Protein AF-A0A923Q7N4-F1 (afdb_monomer)

Nearest PDB structures (foldseek):
  6p9x-assembly1_R  TM=2.105E-01  e=7.024E+00  Homo sapiens

Radius of gyration: 26.32 Å; Cα contacts (8 Å, |Δi|>4): 368; chains: 1; bounding box: 65×57×84 Å

Sequence (401 aa):
MRTEVLRELSRARTPVARLRSRTTAAATAGIGVAALAASSIAGLGGADLQSGGYVVPGTGGGLDEFVTGPGGGLAPFLAQAGLRPGAVLAAVLLVVPFAALAAQALRVGSLSQQREAAQLALSGATPTDLRRLRRSRAARAFGIGGLIAGPAYLLLWLLLGRALPFGSRLLPALQGWMLLMWPAVAAGLWLLGAAVAGRRRAAVAPLAGTTSPDTPPSAARVWLSAAATVLLPVAAFQISVDGGLLALALLLEGLLLLAVVSGVVARGAARTTPLSDEAGGRRAAGRARRRLVAGRLSRDPAVAVLAAAQRRGSPRAAGAVAGVLFVCGLSFGVEAVLVADVLTPDEGMGQSNLFFYVGGALLAGIIGITAAVVALLALALSLTDHLLGARRAVASTAALG

Foldseek 3Di:
DDPVVLVVLLDQPDPQLVVLLQQLLQLLLQLLLLQLQLVQLVPDDPVQFQPDFDFDPDPDDPDRPRPSPTHNLEAVLSRDPVNSLVLSVLSNLLNLLSVLSNVLSLCRCVVVLLVVVLVVVVVVDDQVSSLVSQLQNQLVSSLSSLLSNLVVNVVVCCVQPVPDGRNQRHGHDDDPCSVVVSVVSSNVSSVVSSVVSNPDDSPPPPPPPPPPPPPQDPLVVQLVVLCCVQVVVLVVVVVPDPDVVSSVVSVVVSVVVSCLSSVLSVVVCVVPPPPPPPDPVVVVCVVVVVCVCVVDPDPDPLVVVVVVVVVNVPSNLVSSLVVLVVSLCVLVVVLVVLVVVVPPCPPDPDPVCPSSSVSVSVVSVVSSVSSVVSSVVSNVSVVVSVVVVVVVSVVVVVVVD

Mean predicted aligned error: 12.09 Å

pLDDT: mean 72.77, std 17.06, range [43.12, 98.12]

Solvent-accessible surface area (backbone atoms only — not comparable to full-atom values): 21860 Å² total; per-residue (Å²): 131,61,72,65,60,52,57,60,70,49,52,63,82,49,70,68,48,39,52,31,42,50,48,22,13,52,20,31,15,49,30,35,27,22,49,53,50,19,50,53,58,65,65,62,53,75,72,64,34,76,71,28,67,48,78,58,85,64,88,79,72,98,60,76,60,70,54,62,49,59,23,66,34,26,20,58,57,66,38,37,78,88,44,31,61,58,57,29,49,54,27,50,56,54,27,53,40,24,49,51,27,25,57,47,28,69,49,59,64,49,67,60,52,46,50,52,51,48,55,40,39,76,73,67,49,48,78,64,55,57,47,51,49,46,14,51,42,35,14,49,23,19,27,52,6,13,57,48,10,46,64,51,35,53,51,48,37,46,56,37,29,62,67,36,58,79,50,56,9,77,40,70,79,90,53,79,65,53,71,59,46,39,61,50,48,15,51,51,35,19,51,47,23,27,50,60,37,62,70,54,76,82,81,74,70,59,90,62,87,70,78,72,76,80,72,72,77,54,65,66,62,55,48,52,53,49,47,54,66,42,48,50,58,51,56,64,53,58,77,76,56,98,50,68,67,59,54,48,51,54,48,52,50,41,50,48,52,45,49,54,59,42,49,50,50,45,63,62,45,66,81,66,62,74,79,84,63,89,75,72,52,69,66,52,55,54,47,52,51,49,50,61,50,68,73,65,60,61,99,48,68,67,57,54,52,50,51,51,51,53,62,68,70,42,66,64,56,57,41,53,52,50,53,46,54,48,53,36,49,51,36,52,48,55,39,49,51,53,51,50,61,72,65,50,84,65,90,79,79,56,80,86,50,53,66,54,56,52,51,53,40,51,52,47,48,52,51,29,50,51,42,48,53,41,41,52,52,36,49,49,55,55,50,52,54,48,52,60,52,46,54,52,54,50,53,55,47,66,72,72,109

Structure (mmCIF, N/CA/C/O backbone):
data_AF-A0A923Q7N4-F1
#
_entry.id   AF-A0A923Q7N4-F1
#
loop_
_atom_site.group_PDB
_atom_site.id
_atom_site.type_symbol
_atom_site.label_atom_id
_atom_site.label_alt_id
_atom_site.label_comp_id
_atom_site.label_asym_id
_atom_site.label_entity_id
_atom_site.label_seq_id
_atom_site.pdbx_PDB_ins_code
_atom_site.Cartn_x
_atom_site.Cartn_y
_atom_site.Cartn_z
_atom_site.occupancy
_atom_site.B_iso_or_equiv
_atom_site.auth_seq_id
_atom_site.auth_comp_id
_atom_site.auth_asym_id
_atom_site.auth_atom_id
_atom_site.pdbx_PDB_model_num
ATOM 1 N N . MET A 1 1 ? -3.075 -16.199 29.227 1.00 70.38 1 MET A N 1
ATOM 2 C CA . MET A 1 1 ? -3.964 -16.688 28.147 1.00 70.38 1 MET A CA 1
ATOM 3 C C . MET A 1 1 ? -3.221 -17.713 27.282 1.00 70.38 1 MET A C 1
ATOM 5 O O . MET A 1 1 ? -2.129 -17.392 26.823 1.00 70.38 1 MET A O 1
ATOM 9 N N . ARG A 1 2 ? -3.744 -18.939 27.100 1.00 90.12 2 ARG A N 1
ATOM 10 C CA . ARG A 1 2 ? -3.096 -19.984 26.269 1.00 90.12 2 ARG A CA 1
ATOM 11 C C . ARG A 1 2 ? -3.027 -19.550 24.791 1.00 90.12 2 ARG A C 1
ATOM 13 O O . ARG A 1 2 ? -3.900 -18.823 24.314 1.00 90.12 2 ARG A O 1
ATOM 20 N N . THR A 1 3 ? -1.987 -19.978 24.073 1.00 86.81 3 THR A N 1
ATOM 21 C CA . THR A 1 3 ? -1.718 -19.624 22.661 1.00 86.81 3 THR A CA 1
ATOM 22 C C . THR A 1 3 ? -2.855 -20.024 21.718 1.00 86.81 3 THR A C 1
ATOM 24 O O . THR A 1 3 ? -3.165 -19.287 20.783 1.00 86.81 3 THR A O 1
ATOM 27 N N . GLU A 1 4 ? -3.533 -21.135 21.999 1.00 91.31 4 GLU A N 1
ATOM 28 C CA . GLU A 1 4 ? -4.701 -21.615 21.249 1.00 91.31 4 GLU A CA 1
ATOM 29 C C . GLU A 1 4 ? -5.893 -20.663 21.356 1.00 91.31 4 GLU A C 1
ATOM 31 O O . GLU A 1 4 ? -6.437 -20.241 20.337 1.00 91.31 4 GLU A O 1
ATOM 36 N N . VAL A 1 5 ? -6.225 -20.217 22.573 1.00 87.19 5 VAL A N 1
ATOM 37 C CA . VAL A 1 5 ? -7.314 -19.252 22.803 1.00 87.19 5 VAL A CA 1
ATOM 38 C C . VAL A 1 5 ? -7.008 -17.929 22.095 1.00 87.19 5 VAL A C 1
ATOM 40 O O . VAL A 1 5 ? -7.883 -17.332 21.472 1.00 87.19 5 VAL A O 1
ATOM 43 N N . LEU A 1 6 ? -5.746 -17.480 22.116 1.00 82.88 6 LEU A N 1
ATOM 44 C CA . LEU A 1 6 ? -5.315 -16.305 21.348 1.00 82.88 6 LEU A CA 1
ATOM 45 C C . LEU A 1 6 ? -5.492 -16.516 19.840 1.00 82.88 6 LEU A C 1
ATOM 47 O O . LEU A 1 6 ? -5.976 -15.617 19.147 1.00 82.88 6 LEU A O 1
ATOM 51 N N . ARG A 1 7 ? -5.138 -17.697 19.321 1.00 85.50 7 ARG A N 1
ATOM 52 C CA . ARG A 1 7 ? -5.308 -18.048 17.905 1.00 85.50 7 ARG A CA 1
ATOM 53 C C . ARG A 1 7 ? -6.783 -18.046 17.512 1.00 85.50 7 ARG A C 1
ATOM 55 O O . ARG A 1 7 ? -7.116 -17.535 16.441 1.00 85.50 7 ARG A O 1
ATOM 62 N N . GLU A 1 8 ? -7.659 -18.544 18.371 1.00 88.19 8 GLU A N 1
ATOM 63 C CA . GLU A 1 8 ? -9.092 -18.628 18.114 1.00 88.19 8 GLU A CA 1
ATOM 64 C C . GLU A 1 8 ? -9.797 -17.271 18.213 1.00 88.19 8 GLU A C 1
ATOM 66 O O . GLU A 1 8 ? -10.537 -16.900 17.298 1.00 88.19 8 GLU A O 1
ATOM 71 N N . LEU A 1 9 ? -9.476 -16.463 19.230 1.00 83.44 9 LEU A N 1
ATOM 72 C CA . LEU A 1 9 ? -9.959 -15.081 19.331 1.00 83.44 9 LEU A CA 1
ATOM 73 C C . LEU A 1 9 ? -9.369 -14.175 18.243 1.00 83.44 9 LEU A C 1
ATOM 75 O O . LEU A 1 9 ? -9.961 -13.154 17.898 1.00 83.44 9 LEU A O 1
ATOM 79 N N . SER A 1 10 ? -8.218 -14.512 17.655 1.00 78.19 10 SER A N 1
ATOM 80 C CA . SER A 1 10 ? -7.657 -13.729 16.545 1.00 78.19 10 SER A CA 1
ATO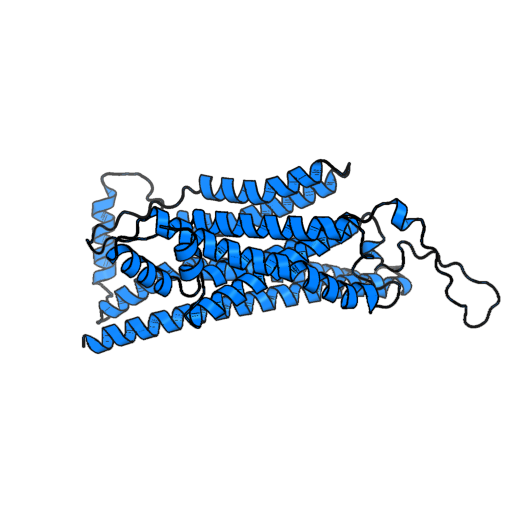M 81 C C . SER A 1 10 ? -8.460 -13.852 15.241 1.00 78.19 10 SER A C 1
ATOM 83 O O . SER A 1 10 ? -8.308 -13.000 14.363 1.00 78.19 10 SER A O 1
ATOM 85 N N . ARG A 1 11 ? -9.313 -14.880 15.092 1.00 81.50 11 ARG A N 1
ATOM 86 C CA . ARG A 1 11 ? -10.102 -15.095 13.870 1.00 81.50 11 ARG A CA 1
ATOM 87 C C . ARG A 1 11 ? -11.191 -14.024 13.738 1.00 81.50 11 ARG A C 1
ATOM 89 O O . ARG A 1 11 ? -11.929 -13.738 14.676 1.00 81.50 11 ARG A O 1
ATOM 96 N N . ALA A 1 12 ? -11.301 -13.431 12.551 1.00 79.75 12 ALA A N 1
ATOM 97 C CA . ALA A 1 12 ? -12.310 -12.420 12.256 1.00 79.75 12 ALA A CA 1
ATOM 98 C C . ALA A 1 12 ? -13.708 -13.060 12.175 1.00 79.75 12 ALA A C 1
ATOM 100 O O . ALA A 1 12 ? -14.055 -13.657 11.159 1.00 79.75 12 ALA A O 1
ATOM 101 N N . ARG A 1 13 ? -14.501 -12.942 13.249 1.00 86.56 13 ARG A N 1
ATOM 102 C CA . ARG A 1 13 ? -15.866 -13.500 13.317 1.00 86.56 13 ARG A CA 1
ATOM 103 C C . ARG A 1 13 ? -16.922 -12.568 12.716 1.00 86.56 13 ARG A C 1
ATOM 105 O O . ARG A 1 13 ? -17.848 -13.026 12.059 1.00 86.56 13 ARG A O 1
ATOM 112 N N . THR A 1 14 ? -16.771 -11.254 12.885 1.00 87.75 14 THR A N 1
ATOM 113 C CA . THR A 1 14 ? -17.743 -10.279 12.367 1.00 87.75 14 THR A CA 1
ATOM 114 C C . THR A 1 14 ? -17.464 -9.924 10.900 1.00 87.75 14 THR A C 1
ATOM 116 O O . THR A 1 14 ? -16.303 -9.913 10.475 1.00 87.75 14 THR A O 1
ATOM 119 N N . PRO A 1 15 ? -18.497 -9.603 10.094 1.00 88.19 15 PRO A N 1
ATOM 120 C CA . PRO A 1 15 ? -18.312 -9.181 8.701 1.00 88.19 15 PRO A CA 1
ATOM 121 C C . PRO A 1 15 ? -17.399 -7.951 8.588 1.00 88.19 15 PRO A C 1
ATOM 123 O O . PRO A 1 15 ? -16.512 -7.925 7.740 1.00 88.19 15 PRO A O 1
ATOM 126 N N . VAL A 1 16 ? -17.522 -6.993 9.514 1.00 85.81 16 VAL A N 1
ATOM 127 C CA . VAL A 1 16 ? -16.661 -5.798 9.582 1.00 85.81 16 VAL A CA 1
ATOM 128 C C . VAL A 1 16 ? -15.197 -6.168 9.842 1.00 85.81 16 VAL A C 1
ATOM 130 O O . VAL A 1 16 ? -14.299 -5.643 9.186 1.00 85.81 16 VAL A O 1
ATOM 133 N N . ALA A 1 17 ? -14.929 -7.111 10.754 1.00 88.00 17 ALA A N 1
ATOM 134 C CA . ALA A 1 17 ? -13.566 -7.573 11.009 1.00 88.00 17 ALA A CA 1
ATOM 135 C C . ALA A 1 17 ? -12.966 -8.292 9.791 1.00 88.00 17 ALA A C 1
ATOM 137 O O . ALA A 1 17 ? -11.776 -8.119 9.516 1.00 88.00 17 ALA A O 1
ATOM 138 N N . ARG A 1 18 ? -13.781 -9.061 9.052 1.00 91.75 18 ARG A N 1
ATOM 139 C CA . ARG A 1 18 ? -13.367 -9.736 7.813 1.00 91.75 18 ARG A CA 1
ATOM 140 C C . ARG A 1 18 ? -13.032 -8.728 6.722 1.00 91.75 18 ARG A C 1
ATOM 142 O O . ARG A 1 18 ? -11.916 -8.784 6.207 1.00 91.75 18 ARG A O 1
ATOM 149 N N . LEU A 1 19 ? -13.934 -7.785 6.438 1.00 89.81 19 LEU A N 1
ATOM 150 C CA . LEU A 1 19 ? -13.710 -6.712 5.465 1.00 89.81 19 LEU A CA 1
ATOM 151 C C . LEU A 1 19 ? -12.414 -5.974 5.779 1.00 89.81 19 LEU A C 1
ATOM 153 O O . LEU A 1 19 ? -11.528 -5.895 4.936 1.00 89.81 19 LEU A O 1
ATOM 157 N N . ARG A 1 20 ? -12.243 -5.553 7.034 1.00 90.69 20 ARG A N 1
ATOM 158 C CA . ARG A 1 20 ? -11.016 -4.904 7.468 1.00 90.69 20 ARG A CA 1
ATOM 159 C C . ARG A 1 20 ? -9.782 -5.756 7.210 1.00 90.69 20 ARG A C 1
ATOM 161 O O . ARG A 1 20 ? -8.843 -5.280 6.587 1.00 90.69 20 ARG A O 1
ATOM 168 N N . SER A 1 21 ? -9.772 -7.002 7.685 1.00 93.69 21 SER A N 1
ATOM 169 C CA . SER A 1 21 ? -8.611 -7.881 7.519 1.00 93.69 21 SER A CA 1
ATOM 170 C C . SER A 1 21 ? -8.245 -8.079 6.047 1.00 93.69 21 SER A C 1
ATOM 172 O O . SER A 1 21 ? -7.065 -8.045 5.721 1.00 93.69 21 SER A O 1
ATOM 174 N N . ARG A 1 22 ? -9.248 -8.186 5.161 1.00 95.19 22 ARG A N 1
ATOM 175 C CA . ARG A 1 22 ? -9.066 -8.287 3.709 1.00 95.19 22 ARG A CA 1
ATOM 176 C C . ARG A 1 22 ? -8.531 -6.989 3.114 1.00 95.19 22 ARG A C 1
ATOM 178 O O . ARG A 1 22 ? -7.559 -7.043 2.381 1.00 95.19 22 ARG A O 1
ATOM 185 N N . THR A 1 23 ? -9.095 -5.834 3.471 1.00 93.62 23 THR A N 1
ATOM 186 C CA . THR A 1 23 ? -8.607 -4.527 2.987 1.00 93.62 23 THR A CA 1
ATOM 187 C C . THR A 1 23 ? -7.186 -4.229 3.460 1.00 93.62 23 THR A C 1
ATOM 189 O O . THR A 1 23 ? -6.375 -3.748 2.679 1.00 93.62 23 THR A O 1
ATOM 192 N N . THR A 1 24 ? -6.845 -4.566 4.711 1.00 94.88 24 THR A N 1
ATOM 193 C CA . THR A 1 24 ? -5.476 -4.440 5.218 1.00 94.88 24 THR A CA 1
ATOM 194 C C . THR A 1 24 ? -4.545 -5.384 4.471 1.00 94.88 24 THR A C 1
ATOM 196 O O . THR A 1 24 ? -3.506 -4.927 4.020 1.00 94.88 24 THR A O 1
ATOM 199 N N . ALA A 1 25 ? -4.928 -6.654 4.287 1.00 96.50 25 ALA A N 1
ATOM 200 C CA . ALA A 1 25 ? -4.124 -7.623 3.546 1.00 96.50 25 ALA A CA 1
ATOM 201 C C . ALA A 1 25 ? -3.916 -7.208 2.080 1.00 96.50 25 ALA A C 1
ATOM 203 O O . ALA A 1 25 ? -2.795 -7.282 1.592 1.00 96.50 25 ALA A O 1
ATOM 204 N N . ALA A 1 26 ? -4.956 -6.715 1.402 1.00 96.00 26 ALA A N 1
ATOM 205 C CA . ALA A 1 26 ? -4.877 -6.219 0.029 1.00 96.00 26 ALA A CA 1
ATOM 206 C C . ALA A 1 26 ? -3.958 -4.993 -0.079 1.00 96.00 26 ALA A C 1
ATOM 208 O O . ALA A 1 26 ? -3.074 -4.957 -0.928 1.00 96.00 26 ALA A O 1
ATOM 209 N N . ALA A 1 27 ? -4.099 -4.024 0.832 1.00 94.44 27 ALA A N 1
ATOM 210 C CA . ALA A 1 27 ? -3.219 -2.862 0.875 1.00 94.44 27 ALA A CA 1
ATOM 211 C C . ALA A 1 27 ? -1.757 -3.270 1.111 1.00 94.44 27 ALA A C 1
ATOM 213 O O . ALA A 1 27 ? -0.860 -2.802 0.420 1.00 94.44 27 ALA A O 1
ATOM 214 N N . THR A 1 28 ? -1.502 -4.191 2.043 1.00 96.12 28 THR A N 1
ATOM 215 C CA . THR A 1 28 ? -0.140 -4.668 2.324 1.00 96.12 28 THR A CA 1
ATOM 216 C C . THR A 1 28 ? 0.419 -5.561 1.220 1.00 96.12 28 THR A C 1
ATOM 218 O O . THR A 1 28 ? 1.629 -5.580 1.034 1.00 96.12 28 THR A O 1
ATOM 221 N N . ALA A 1 29 ? -0.435 -6.256 0.463 1.00 97.00 29 ALA A N 1
ATOM 222 C CA . ALA A 1 29 ? -0.022 -6.939 -0.758 1.00 97.00 29 ALA A CA 1
ATOM 223 C C . ALA A 1 29 ? 0.473 -5.927 -1.796 1.00 97.00 29 ALA A C 1
ATOM 225 O O . ALA A 1 29 ? 1.544 -6.128 -2.350 1.00 97.00 29 ALA A O 1
ATOM 226 N N . GLY A 1 30 ? -0.229 -4.801 -1.970 1.00 94.75 30 GLY A N 1
ATOM 227 C CA . GLY A 1 30 ? 0.231 -3.693 -2.814 1.00 94.75 30 GLY A CA 1
ATOM 228 C C . GLY A 1 30 ? 1.601 -3.145 -2.397 1.00 94.75 30 GLY A C 1
ATOM 229 O O . GLY A 1 30 ? 2.471 -2.983 -3.246 1.00 94.75 30 GLY A O 1
ATOM 230 N N . ILE A 1 31 ? 1.840 -2.962 -1.088 1.00 94.56 31 ILE A N 1
ATOM 231 C CA . ILE A 1 31 ? 3.172 -2.592 -0.562 1.00 94.56 31 ILE A CA 1
ATOM 232 C C . ILE A 1 31 ? 4.227 -3.631 -0.959 1.00 94.56 31 ILE A C 1
ATOM 234 O O . ILE A 1 31 ? 5.307 -3.270 -1.417 1.00 94.56 31 ILE A O 1
ATOM 238 N N . GLY A 1 32 ? 3.927 -4.920 -0.775 1.00 94.44 32 GLY A N 1
ATOM 239 C CA . GLY A 1 32 ? 4.861 -5.996 -1.099 1.00 94.44 32 GLY A CA 1
ATOM 240 C C . GLY A 1 32 ? 5.165 -6.090 -2.596 1.00 94.44 32 GLY A C 1
ATOM 241 O O . GLY A 1 32 ? 6.323 -6.252 -2.959 1.00 94.44 32 GLY A O 1
ATOM 242 N N . VAL A 1 33 ? 4.157 -5.937 -3.461 1.00 96.44 33 VAL A N 1
ATOM 243 C CA . VAL A 1 33 ? 4.326 -5.928 -4.925 1.00 96.44 33 VAL A CA 1
ATOM 244 C C . VAL A 1 33 ? 5.200 -4.754 -5.357 1.00 96.44 33 VAL A C 1
ATOM 246 O O . VAL A 1 33 ? 6.132 -4.951 -6.130 1.00 96.44 33 VAL A O 1
ATOM 249 N N . ALA A 1 34 ? 4.939 -3.559 -4.822 1.00 93.44 34 ALA A N 1
ATOM 250 C CA . ALA A 1 34 ? 5.735 -2.364 -5.087 1.00 93.44 34 ALA A CA 1
ATOM 251 C C . ALA A 1 34 ? 7.203 -2.547 -4.662 1.00 93.44 34 ALA A C 1
ATOM 253 O O . ALA A 1 34 ? 8.113 -2.248 -5.431 1.00 93.44 34 ALA A O 1
ATOM 254 N N . ALA A 1 35 ? 7.435 -3.115 -3.472 1.00 92.94 35 ALA A N 1
ATOM 255 C CA . ALA A 1 35 ? 8.776 -3.413 -2.977 1.00 92.94 35 ALA A CA 1
ATOM 256 C C . ALA A 1 35 ? 9.503 -4.453 -3.847 1.00 92.94 35 ALA A C 1
ATOM 258 O O . ALA A 1 35 ? 10.656 -4.243 -4.205 1.00 92.94 35 ALA A O 1
ATOM 259 N N . LEU A 1 36 ? 8.829 -5.542 -4.238 1.00 93.81 36 LEU A N 1
ATOM 260 C CA . LEU A 1 36 ? 9.403 -6.561 -5.124 1.00 93.81 36 LEU A CA 1
ATOM 261 C C . LEU A 1 36 ? 9.721 -6.000 -6.515 1.00 93.81 36 LEU A C 1
ATOM 263 O O . LEU A 1 36 ? 10.776 -6.311 -7.064 1.00 93.81 36 LEU A O 1
ATOM 267 N N . ALA A 1 37 ? 8.855 -5.141 -7.060 1.00 94.31 37 ALA A N 1
ATOM 268 C CA . ALA A 1 37 ? 9.106 -4.444 -8.317 1.00 94.31 37 ALA A CA 1
ATOM 269 C C . ALA A 1 37 ? 10.335 -3.531 -8.216 1.00 94.31 37 ALA A C 1
ATOM 271 O O . ALA A 1 37 ? 11.249 -3.665 -9.030 1.00 94.31 37 ALA A O 1
ATOM 272 N N . ALA A 1 38 ? 10.410 -2.691 -7.180 1.00 92.31 38 ALA A N 1
ATOM 273 C CA . ALA A 1 38 ? 11.556 -1.820 -6.930 1.00 92.31 38 ALA A CA 1
ATOM 274 C C . ALA A 1 38 ? 12.863 -2.618 -6.805 1.00 92.31 38 ALA A C 1
ATOM 276 O O . ALA A 1 38 ? 13.842 -2.304 -7.478 1.00 92.31 38 ALA A O 1
ATOM 277 N N . SER A 1 39 ? 12.865 -3.694 -6.008 1.00 91.38 39 SER A N 1
ATOM 278 C CA . SER A 1 39 ? 14.027 -4.573 -5.875 1.00 91.38 39 SER A CA 1
ATOM 279 C C . SER A 1 39 ? 14.401 -5.224 -7.205 1.00 91.38 39 SER A C 1
ATOM 281 O O . SER A 1 39 ? 15.584 -5.314 -7.513 1.00 91.38 39 SER A O 1
ATOM 283 N N . SER A 1 40 ? 13.426 -5.678 -8.002 1.00 92.31 40 SER A N 1
ATOM 284 C CA . SER A 1 40 ? 13.705 -6.337 -9.286 1.00 92.31 40 SER A CA 1
ATOM 285 C C . SER A 1 40 ? 14.393 -5.400 -10.277 1.00 92.31 40 SER A C 1
ATOM 287 O O . SER A 1 40 ? 15.353 -5.801 -10.930 1.00 92.31 40 SER A O 1
ATOM 289 N N . ILE A 1 41 ? 13.954 -4.138 -10.334 1.00 91.56 41 ILE A N 1
ATOM 290 C CA . ILE A 1 41 ? 14.552 -3.104 -11.185 1.00 91.56 41 ILE A CA 1
ATOM 291 C C . ILE A 1 41 ? 15.946 -2.736 -10.664 1.00 91.56 41 ILE A C 1
ATOM 293 O O . ILE A 1 41 ? 16.882 -2.611 -11.448 1.00 91.56 41 ILE A O 1
ATOM 297 N N . ALA A 1 42 ? 16.099 -2.604 -9.345 1.00 90.31 42 ALA A N 1
ATOM 298 C CA . ALA A 1 42 ? 17.381 -2.294 -8.722 1.00 90.31 42 ALA A CA 1
ATOM 299 C C . ALA A 1 42 ? 18.427 -3.404 -8.889 1.00 90.31 42 ALA A C 1
ATOM 301 O O . ALA A 1 42 ? 19.613 -3.111 -8.998 1.00 90.31 42 ALA A O 1
ATOM 302 N N . GLY A 1 43 ? 17.996 -4.667 -8.918 1.00 87.69 43 GLY A N 1
ATOM 303 C CA . GLY A 1 43 ? 18.872 -5.826 -9.085 1.00 87.69 43 GLY A CA 1
ATOM 304 C C . GLY A 1 43 ? 19.409 -6.018 -10.503 1.00 87.69 43 GLY A C 1
ATOM 305 O O . GLY A 1 43 ? 20.192 -6.935 -10.721 1.00 87.69 43 GLY A O 1
ATOM 306 N N . LEU A 1 44 ? 19.005 -5.187 -11.473 1.00 86.75 44 LEU A N 1
ATOM 307 C CA . LEU A 1 44 ? 19.542 -5.239 -12.831 1.00 86.75 44 LEU A CA 1
ATOM 308 C C . LEU A 1 44 ? 21.030 -4.860 -12.833 1.00 86.75 44 LEU A C 1
ATOM 310 O O . LEU A 1 44 ? 21.381 -3.678 -12.810 1.00 86.75 44 LEU A O 1
ATOM 314 N N . GLY A 1 45 ? 21.907 -5.859 -12.908 1.00 78.12 45 GLY A N 1
ATOM 315 C CA . GLY A 1 45 ? 23.348 -5.651 -13.021 1.00 78.12 45 GLY A CA 1
ATOM 316 C C . GLY A 1 45 ? 23.748 -4.982 -14.342 1.00 78.12 45 GLY A C 1
ATOM 317 O O . GLY A 1 45 ? 23.001 -4.987 -15.322 1.00 78.12 45 GLY A O 1
ATOM 318 N N . GLY A 1 46 ? 24.953 -4.404 -14.382 1.00 68.94 46 GLY A N 1
ATOM 319 C CA . GLY A 1 46 ? 25.534 -3.857 -15.617 1.00 68.94 46 GLY A CA 1
ATOM 320 C C . GLY A 1 46 ? 25.851 -4.932 -16.667 1.00 68.94 46 GLY A C 1
ATOM 321 O O . GLY A 1 46 ? 25.761 -4.665 -17.861 1.00 68.94 46 GLY A O 1
ATOM 322 N N . ALA A 1 47 ? 26.150 -6.163 -16.236 1.00 57.50 47 ALA A N 1
ATOM 323 C CA . ALA A 1 47 ? 26.470 -7.284 -17.126 1.00 57.50 47 ALA A CA 1
ATOM 324 C C . ALA A 1 47 ? 25.253 -7.799 -17.927 1.00 57.50 47 ALA A C 1
ATOM 326 O O . ALA A 1 47 ? 25.396 -8.192 -19.086 1.00 57.50 47 ALA A O 1
ATOM 327 N N . ASP A 1 48 ? 24.046 -7.717 -17.356 1.00 61.22 48 ASP A N 1
ATOM 328 C CA . ASP A 1 48 ? 22.796 -8.115 -18.027 1.00 61.22 48 ASP A CA 1
ATOM 329 C C . ASP A 1 48 ? 22.396 -7.148 -19.155 1.00 61.22 48 ASP A C 1
ATOM 331 O O . ASP A 1 48 ? 21.565 -7.466 -20.004 1.00 61.22 48 ASP A O 1
ATOM 335 N N . LEU A 1 49 ? 22.981 -5.945 -19.178 1.00 61.69 49 LEU A N 1
ATOM 336 C CA . LEU A 1 49 ? 22.704 -4.935 -20.197 1.00 61.69 49 LEU A CA 1
ATOM 337 C C . LEU A 1 49 ? 23.518 -5.102 -21.475 1.00 61.69 49 LEU A C 1
ATOM 339 O O . LEU A 1 49 ? 23.049 -4.697 -22.538 1.00 61.69 49 LEU A O 1
ATOM 343 N N . GLN A 1 50 ? 24.724 -5.661 -21.370 1.00 58.09 50 GLN A N 1
ATOM 344 C CA . GLN A 1 50 ? 25.673 -5.740 -22.484 1.00 58.09 50 GLN A CA 1
ATOM 345 C C . GLN A 1 50 ? 25.482 -6.989 -23.356 1.00 58.09 50 GLN A C 1
ATOM 347 O O . GLN A 1 50 ? 25.984 -7.034 -24.472 1.00 58.09 50 GLN A O 1
ATOM 352 N N . SER A 1 51 ? 24.752 -7.998 -22.876 1.00 52.09 51 SER A N 1
ATOM 353 C CA . SER A 1 51 ? 24.737 -9.348 -23.461 1.00 52.09 51 SER A CA 1
ATOM 354 C C . SER A 1 51 ? 23.528 -9.667 -24.356 1.00 52.09 51 SER A C 1
ATOM 356 O O . SER A 1 51 ? 23.453 -10.759 -24.913 1.00 52.09 51 SER A O 1
ATOM 358 N N . GLY A 1 52 ? 22.583 -8.738 -24.538 1.00 51.66 52 GLY A N 1
ATOM 359 C CA . GLY A 1 52 ? 21.321 -8.998 -25.241 1.00 51.66 52 GLY A CA 1
ATOM 360 C C . GLY A 1 52 ? 21.202 -8.343 -26.616 1.00 51.66 52 GLY A C 1
ATOM 361 O O . GLY A 1 52 ? 20.360 -7.466 -26.778 1.00 51.66 52 GLY A O 1
ATOM 362 N N . GLY A 1 53 ? 21.996 -8.762 -27.604 1.00 49.94 53 GLY A N 1
ATOM 363 C CA . GLY A 1 53 ? 21.674 -8.486 -29.010 1.00 49.94 53 GLY A CA 1
ATOM 364 C C . GLY A 1 53 ? 20.516 -9.378 -29.465 1.00 49.94 53 GLY A C 1
ATOM 365 O O . GLY A 1 53 ? 20.524 -10.574 -29.180 1.00 49.94 53 GLY A O 1
ATOM 366 N N . TYR A 1 54 ? 19.510 -8.829 -30.144 1.00 49.06 54 TYR A N 1
ATOM 367 C CA . TYR A 1 54 ? 18.446 -9.619 -30.766 1.00 49.06 54 TYR A CA 1
ATOM 368 C C . TYR A 1 54 ? 18.441 -9.381 -32.274 1.00 49.06 54 TYR A C 1
ATOM 370 O O . TYR A 1 54 ? 18.579 -8.252 -32.733 1.00 49.06 54 TYR A O 1
ATOM 378 N N . VAL A 1 55 ? 18.297 -10.462 -33.040 1.00 50.06 55 VAL A N 1
ATOM 379 C CA . VAL A 1 55 ? 18.164 -10.408 -34.498 1.00 50.06 55 VAL A CA 1
ATOM 380 C C . VAL A 1 55 ? 16.693 -10.157 -34.803 1.00 50.06 55 VAL A C 1
ATOM 382 O O . VAL A 1 55 ? 15.843 -10.994 -34.490 1.00 50.06 55 VAL A O 1
ATOM 385 N N . VAL A 1 56 ? 16.372 -8.988 -35.356 1.00 53.53 56 VAL A N 1
ATOM 386 C CA . VAL A 1 56 ? 15.049 -8.744 -35.939 1.00 53.53 56 VAL A CA 1
ATOM 387 C C . VAL A 1 56 ? 15.049 -9.439 -37.301 1.00 53.53 56 VAL A C 1
ATOM 389 O O . VAL A 1 56 ? 15.887 -9.085 -38.127 1.00 53.53 56 VAL A O 1
ATOM 392 N N . PRO A 1 57 ? 14.169 -10.423 -37.563 1.00 50.31 57 PRO A N 1
ATOM 393 C CA . PRO A 1 57 ? 14.100 -11.055 -38.875 1.00 50.31 57 PRO A CA 1
ATOM 394 C C . PRO A 1 57 ? 13.739 -9.986 -39.906 1.00 50.31 57 PRO A C 1
ATOM 396 O O . PRO A 1 57 ? 12.621 -9.465 -39.898 1.00 50.31 57 PRO A O 1
ATOM 399 N N . GLY A 1 58 ? 14.705 -9.610 -40.741 1.00 51.22 58 GLY A N 1
ATOM 400 C CA . GLY A 1 58 ? 14.540 -8.536 -41.707 1.00 51.22 58 GLY A CA 1
ATOM 401 C C . GLY A 1 58 ? 13.439 -8.861 -42.712 1.00 51.22 58 GLY A C 1
ATOM 402 O O . GLY A 1 58 ? 13.479 -9.879 -43.406 1.00 51.22 58 GLY A O 1
ATOM 403 N N . THR A 1 59 ? 12.464 -7.966 -42.839 1.00 52.25 59 THR A N 1
ATOM 404 C CA . THR A 1 59 ? 11.544 -7.929 -43.978 1.00 52.25 59 THR A CA 1
ATOM 405 C C . THR A 1 59 ? 12.304 -7.464 -45.220 1.00 52.25 59 THR A C 1
ATOM 407 O O . THR A 1 59 ? 12.268 -6.293 -45.572 1.00 52.25 59 THR A O 1
ATOM 410 N N . GLY A 1 60 ? 13.007 -8.397 -45.866 1.00 52.91 60 GLY A N 1
ATOM 411 C CA . GLY A 1 60 ? 13.469 -8.286 -47.251 1.00 52.91 60 GLY A CA 1
ATOM 412 C C . GLY A 1 60 ? 14.654 -7.348 -47.481 1.00 52.91 60 GLY A C 1
ATOM 413 O O . GLY A 1 60 ? 14.472 -6.228 -47.944 1.00 52.91 60 GLY A O 1
ATOM 414 N N . GLY A 1 61 ? 15.879 -7.827 -47.240 1.00 51.09 61 GLY A N 1
ATOM 415 C CA . GLY A 1 61 ? 17.060 -7.056 -47.638 1.00 51.09 61 GLY A CA 1
ATOM 416 C C . GLY A 1 61 ? 18.436 -7.565 -47.218 1.00 51.09 61 GLY A C 1
ATOM 417 O O . GLY A 1 61 ? 19.315 -6.736 -47.069 1.00 51.09 61 GLY A O 1
ATOM 418 N N . GLY A 1 62 ? 18.653 -8.871 -47.008 1.00 50.38 62 GLY A N 1
ATOM 419 C CA . GLY A 1 62 ? 19.988 -9.512 -47.018 1.00 50.38 62 GLY A CA 1
ATOM 420 C C . GLY A 1 62 ? 21.052 -9.076 -45.994 1.00 50.38 62 GLY A C 1
ATOM 421 O O . GLY A 1 62 ? 22.092 -9.722 -45.914 1.00 50.38 62 GLY A O 1
ATOM 422 N N . LEU A 1 63 ? 20.814 -8.036 -45.201 1.00 50.66 63 LEU A N 1
ATOM 423 C CA . LEU A 1 63 ? 21.647 -7.633 -44.080 1.00 50.66 63 LEU A CA 1
ATOM 424 C C . LEU A 1 63 ? 20.790 -7.778 -42.828 1.00 50.66 63 LEU A C 1
ATOM 426 O O . LEU A 1 63 ? 19.879 -6.983 -42.603 1.00 50.66 63 LEU A O 1
ATOM 430 N N . ASP A 1 64 ? 21.059 -8.822 -42.043 1.00 48.62 64 ASP A N 1
ATOM 431 C CA . ASP A 1 64 ? 20.595 -8.901 -40.663 1.00 48.62 64 ASP A CA 1
ATOM 432 C C . ASP A 1 64 ? 21.219 -7.715 -39.925 1.00 48.62 64 ASP A C 1
ATOM 434 O O . ASP A 1 64 ? 22.363 -7.762 -39.466 1.00 48.62 64 ASP A O 1
ATOM 438 N N . GLU A 1 65 ? 20.493 -6.601 -39.879 1.00 48.22 65 GLU A N 1
ATOM 439 C CA . GLU A 1 65 ? 20.857 -5.474 -39.046 1.00 48.22 65 GLU A CA 1
ATOM 440 C C . GLU A 1 65 ? 20.733 -5.964 -37.604 1.00 48.22 65 GLU A C 1
ATOM 442 O O . GLU A 1 65 ? 19.640 -6.087 -37.043 1.00 48.22 65 GLU A O 1
ATOM 447 N N . PHE A 1 66 ? 21.875 -6.332 -37.021 1.00 46.56 66 PHE A N 1
ATOM 448 C CA . PHE A 1 66 ? 22.012 -6.566 -35.594 1.00 46.56 66 PHE A CA 1
ATOM 449 C C . PHE A 1 66 ? 21.729 -5.243 -34.887 1.00 46.56 66 PHE A C 1
ATOM 451 O O . PHE A 1 66 ? 22.636 -4.513 -34.493 1.00 46.56 66 PHE A O 1
ATOM 458 N N . VAL A 1 67 ? 20.449 -4.925 -34.711 1.00 50.25 67 VAL A N 1
ATOM 459 C CA . VAL A 1 67 ? 20.029 -3.885 -33.788 1.00 50.25 67 VAL A CA 1
ATOM 460 C C . VAL A 1 67 ? 20.274 -4.461 -32.400 1.00 50.25 67 VAL A C 1
ATOM 462 O O . VAL A 1 67 ? 19.423 -5.111 -31.794 1.00 50.25 67 VAL A O 1
ATOM 465 N N . THR A 1 68 ? 21.488 -4.263 -31.889 1.00 51.38 68 THR A N 1
ATOM 466 C CA . THR A 1 68 ? 21.822 -4.450 -30.478 1.00 51.38 68 THR A CA 1
ATOM 467 C C . THR A 1 68 ? 21.030 -3.431 -29.668 1.00 51.38 68 THR A C 1
ATOM 469 O O . THR A 1 68 ? 21.539 -2.385 -29.277 1.00 51.38 68 THR A O 1
ATOM 472 N N . GLY A 1 69 ? 19.743 -3.706 -29.458 1.00 53.34 69 GLY A N 1
ATOM 473 C CA . GLY A 1 69 ? 18.912 -2.935 -28.555 1.00 53.34 69 GLY A CA 1
ATOM 474 C C . GLY A 1 69 ? 19.372 -3.217 -27.123 1.00 53.34 69 GLY A C 1
ATOM 475 O O . GLY A 1 69 ? 19.276 -4.364 -26.684 1.00 53.34 69 GLY A O 1
ATOM 476 N N . PRO A 1 70 ? 19.880 -2.222 -26.381 1.00 50.97 70 PRO A N 1
ATOM 477 C CA . PRO A 1 70 ? 20.415 -2.446 -25.044 1.00 50.97 70 PRO A CA 1
ATOM 478 C C . PRO A 1 70 ? 19.342 -3.032 -24.109 1.00 50.97 70 PRO A C 1
ATOM 480 O O . PRO A 1 70 ? 18.225 -2.524 -24.033 1.00 50.97 70 PRO A O 1
ATOM 483 N N . GLY A 1 71 ? 19.681 -4.092 -23.364 1.00 60.25 71 GLY A N 1
ATOM 484 C CA . GLY A 1 71 ? 18.917 -4.512 -22.181 1.00 60.25 71 GLY A CA 1
ATOM 485 C C . GLY A 1 71 ? 17.815 -5.569 -22.346 1.00 60.25 71 GLY A C 1
ATOM 486 O O . GLY A 1 71 ? 16.839 -5.533 -21.598 1.00 60.25 71 GLY A O 1
ATOM 487 N N . GLY A 1 72 ? 17.936 -6.527 -23.273 1.00 69.75 72 GLY A N 1
ATOM 488 C CA . GLY A 1 72 ? 17.117 -7.756 -23.233 1.00 69.75 72 GLY A CA 1
ATOM 489 C C . GLY A 1 72 ? 15.614 -7.554 -23.493 1.00 69.75 72 GLY A C 1
ATOM 490 O O . GLY A 1 72 ? 14.774 -8.314 -23.000 1.00 69.75 72 GLY A O 1
ATOM 491 N N . GLY A 1 73 ? 15.259 -6.515 -24.255 1.00 79.81 73 GLY A N 1
ATOM 492 C CA . GLY A 1 73 ? 13.873 -6.180 -24.597 1.00 79.81 73 GLY A CA 1
ATOM 493 C C . GLY A 1 73 ? 13.115 -5.399 -23.519 1.00 79.81 73 GLY A C 1
ATOM 494 O O . GLY A 1 73 ? 11.887 -5.310 -23.599 1.00 79.81 73 GLY A O 1
ATOM 495 N N . LEU A 1 74 ? 13.817 -4.855 -22.525 1.00 87.12 74 LEU A N 1
ATOM 496 C CA . LEU A 1 74 ? 13.277 -3.882 -21.576 1.00 87.12 74 LEU A CA 1
ATOM 497 C C . LEU A 1 74 ? 12.932 -2.552 -22.250 1.00 87.12 74 LEU A C 1
ATOM 499 O O . LEU A 1 74 ? 13.483 -2.206 -23.294 1.00 87.12 74 LEU A O 1
ATOM 503 N N . ALA A 1 75 ? 12.042 -1.789 -21.618 1.00 85.94 75 ALA A N 1
ATOM 504 C CA . ALA A 1 75 ? 11.798 -0.406 -21.995 1.00 85.94 75 ALA A CA 1
ATOM 505 C C . ALA A 1 75 ? 13.100 0.419 -21.896 1.00 85.94 75 ALA A C 1
ATOM 507 O O . ALA A 1 75 ? 13.880 0.206 -20.958 1.00 85.94 75 ALA A O 1
ATOM 508 N N . PRO A 1 76 ? 13.361 1.385 -22.799 1.00 82.00 76 PRO A N 1
ATOM 509 C CA . PRO A 1 76 ? 14.691 1.986 -22.891 1.00 82.00 76 PRO A CA 1
ATOM 510 C C . PRO A 1 76 ? 15.082 2.792 -21.639 1.00 82.00 76 PRO A C 1
ATOM 512 O O . PRO A 1 76 ? 16.258 2.843 -21.284 1.00 82.00 76 PRO A O 1
ATOM 515 N N . PHE A 1 77 ? 14.111 3.322 -20.886 1.00 79.81 77 PHE A N 1
ATOM 516 C CA . PHE A 1 77 ? 14.361 3.991 -19.599 1.00 79.81 77 PHE A CA 1
ATOM 517 C C . PHE A 1 77 ? 14.789 3.033 -18.472 1.00 79.81 77 PHE A C 1
ATOM 519 O O . PHE A 1 77 ? 15.410 3.461 -17.503 1.00 79.81 77 PHE A O 1
ATOM 526 N N . LEU A 1 78 ? 14.496 1.734 -18.588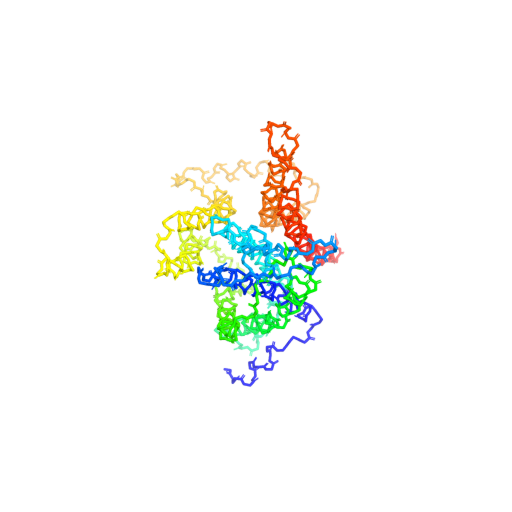 1.00 85.12 78 LEU A N 1
ATOM 527 C CA . LEU A 1 78 ? 15.022 0.695 -17.691 1.00 85.12 78 LEU A CA 1
ATOM 528 C C . LEU A 1 78 ? 16.352 0.135 -18.194 1.00 85.12 78 LEU A C 1
ATOM 530 O O . LEU A 1 78 ? 17.167 -0.337 -17.399 1.00 85.12 78 LEU A O 1
ATOM 534 N N . ALA A 1 79 ? 16.583 0.169 -19.505 1.00 83.75 79 ALA A N 1
ATOM 535 C CA . ALA A 1 79 ? 17.843 -0.259 -20.091 1.00 83.75 79 ALA A CA 1
ATOM 536 C C . ALA A 1 79 ? 18.983 0.728 -19.778 1.00 83.75 79 ALA A C 1
ATOM 538 O O . ALA A 1 79 ? 20.104 0.313 -19.496 1.00 83.75 79 ALA A O 1
ATOM 539 N N . GLN A 1 80 ? 18.704 2.033 -19.759 1.00 81.81 80 GLN A N 1
ATOM 540 C CA . GLN A 1 80 ? 19.716 3.056 -19.497 1.00 81.81 80 GLN A CA 1
ATOM 541 C C . GLN A 1 80 ? 20.023 3.199 -18.001 1.00 81.81 80 GLN A C 1
ATOM 543 O O . GLN A 1 80 ? 19.167 3.588 -17.205 1.00 81.81 80 GLN A O 1
ATOM 548 N N . ALA A 1 81 ? 21.279 2.946 -17.619 1.00 77.94 81 ALA A N 1
ATOM 549 C CA . ALA A 1 81 ? 21.730 2.981 -16.226 1.00 77.94 81 ALA A CA 1
ATOM 550 C C . ALA A 1 81 ? 21.412 4.305 -15.502 1.00 77.94 81 ALA A C 1
ATOM 552 O O . ALA A 1 81 ? 21.073 4.281 -14.321 1.00 77.94 81 ALA A O 1
ATOM 553 N N . GLY A 1 82 ? 21.456 5.439 -16.213 1.00 77.06 82 GLY A N 1
ATOM 554 C CA . GLY A 1 82 ? 21.166 6.762 -15.651 1.00 77.06 82 GLY A CA 1
ATOM 555 C C . GLY A 1 82 ? 19.698 7.001 -15.275 1.00 77.06 82 GLY A C 1
ATOM 556 O O . GLY A 1 82 ? 19.426 7.829 -14.411 1.00 77.06 82 GLY A O 1
ATOM 557 N N . LEU A 1 83 ? 18.752 6.266 -15.871 1.00 80.06 83 LEU A N 1
ATOM 558 C CA . LEU A 1 83 ? 17.308 6.494 -15.696 1.00 80.06 83 LEU A CA 1
ATOM 559 C C . LEU A 1 83 ? 16.616 5.452 -14.813 1.00 80.06 83 LEU A C 1
ATOM 561 O O . LEU A 1 83 ? 15.574 5.732 -14.216 1.00 80.06 83 LEU A O 1
ATOM 565 N N . ARG A 1 84 ? 17.235 4.279 -14.639 1.00 84.38 84 ARG A N 1
ATOM 566 C CA . ARG A 1 84 ? 16.786 3.239 -13.696 1.00 84.38 84 ARG A CA 1
ATOM 567 C C . ARG A 1 84 ? 16.451 3.755 -12.298 1.00 84.38 84 ARG A C 1
ATOM 569 O O . ARG A 1 84 ? 15.435 3.307 -11.762 1.00 84.38 84 ARG A O 1
ATOM 576 N N . PRO A 1 85 ? 17.233 4.674 -11.692 1.00 81.25 85 PRO A N 1
ATOM 577 C CA . PRO A 1 85 ? 16.923 5.176 -10.362 1.00 81.25 85 PRO A CA 1
ATOM 578 C C . PRO A 1 85 ? 15.529 5.792 -10.281 1.00 81.25 85 PRO A C 1
ATOM 580 O O . PRO A 1 85 ? 14.832 5.560 -9.300 1.00 81.25 85 PRO A O 1
ATOM 583 N N . GLY A 1 86 ? 15.090 6.500 -11.327 1.00 79.81 86 GLY A N 1
ATOM 584 C CA . GLY A 1 86 ? 13.752 7.088 -11.391 1.00 79.81 86 GLY A CA 1
ATOM 585 C C . GLY A 1 86 ? 12.641 6.037 -11.402 1.00 79.81 86 GLY A C 1
ATOM 586 O O . GLY A 1 86 ? 11.621 6.211 -10.741 1.00 79.81 86 GLY A O 1
ATOM 587 N N . ALA A 1 87 ? 12.848 4.902 -12.075 1.00 84.25 87 ALA A N 1
ATOM 588 C CA . ALA A 1 87 ? 11.873 3.811 -12.090 1.00 84.25 87 ALA A CA 1
ATOM 589 C C . ALA A 1 87 ? 11.805 3.070 -10.742 1.00 84.25 87 ALA A C 1
ATOM 591 O O . ALA A 1 87 ? 10.717 2.726 -10.273 1.00 84.25 87 ALA A O 1
ATOM 592 N N . VAL A 1 88 ? 12.956 2.868 -10.085 1.00 87.19 88 VAL A N 1
ATOM 593 C CA . VAL A 1 88 ? 13.013 2.344 -8.707 1.00 87.19 88 VAL A CA 1
ATOM 594 C C . VAL A 1 88 ? 12.283 3.294 -7.760 1.00 87.19 88 VAL A C 1
ATOM 596 O O . VAL A 1 88 ? 11.443 2.848 -6.981 1.00 87.19 88 VAL A O 1
ATOM 599 N N . LEU A 1 89 ? 12.552 4.596 -7.871 1.00 80.31 89 LEU A N 1
ATOM 600 C CA . LEU A 1 89 ? 11.906 5.646 -7.087 1.00 80.31 89 LEU A CA 1
ATOM 601 C C . LEU A 1 89 ? 10.383 5.616 -7.261 1.00 80.31 89 LEU A C 1
ATOM 603 O O . LEU A 1 89 ? 9.646 5.568 -6.282 1.00 80.31 89 LEU A O 1
ATOM 607 N N . ALA A 1 90 ? 9.902 5.545 -8.503 1.00 80.38 90 ALA A N 1
ATOM 608 C CA . ALA A 1 90 ? 8.476 5.473 -8.807 1.00 80.38 90 ALA A CA 1
ATOM 609 C C . ALA A 1 90 ? 7.807 4.235 -8.178 1.00 80.38 90 ALA A C 1
ATOM 611 O O . ALA A 1 90 ? 6.730 4.336 -7.582 1.00 80.38 90 ALA A O 1
ATOM 612 N N . ALA A 1 91 ? 8.464 3.071 -8.241 1.00 86.56 91 ALA A N 1
ATOM 613 C CA . ALA A 1 91 ? 7.987 1.856 -7.584 1.00 86.56 91 ALA A CA 1
ATOM 614 C C . ALA A 1 91 ? 7.965 1.996 -6.049 1.00 86.56 91 ALA A C 1
ATOM 616 O O . ALA A 1 91 ? 7.013 1.555 -5.404 1.00 86.56 91 ALA A O 1
ATOM 617 N N . VAL A 1 92 ? 8.965 2.653 -5.453 1.00 84.31 92 VAL A N 1
ATOM 618 C CA . VAL A 1 92 ? 9.009 2.941 -4.009 1.00 84.31 92 VAL A CA 1
ATOM 619 C C . VAL A 1 92 ? 7.912 3.929 -3.603 1.00 84.31 92 VAL A C 1
ATOM 621 O O . VAL A 1 92 ? 7.220 3.690 -2.613 1.00 84.31 92 VAL A O 1
ATOM 624 N N . LEU A 1 93 ? 7.668 4.988 -4.376 1.00 79.06 93 LEU A N 1
ATOM 625 C CA . LEU A 1 93 ? 6.598 5.958 -4.117 1.00 79.06 93 LEU A CA 1
ATOM 626 C C . LEU A 1 93 ? 5.213 5.317 -4.099 1.00 79.06 93 LEU A C 1
ATOM 628 O O . LEU A 1 93 ? 4.358 5.730 -3.311 1.00 79.06 93 LEU A O 1
ATOM 632 N N . LEU A 1 94 ? 4.997 4.259 -4.885 1.00 83.12 94 LEU A N 1
ATOM 633 C CA . LEU A 1 94 ? 3.753 3.488 -4.878 1.00 83.12 94 LEU A CA 1
ATOM 634 C C . LEU A 1 94 ? 3.458 2.858 -3.500 1.00 83.12 94 LEU A C 1
ATOM 636 O O . LEU A 1 94 ? 2.299 2.616 -3.162 1.00 83.12 94 LEU A O 1
ATOM 640 N N . VAL A 1 95 ? 4.470 2.648 -2.649 1.00 86.38 95 VAL A N 1
ATOM 641 C CA . VAL A 1 95 ? 4.283 2.157 -1.273 1.00 86.38 95 VAL A CA 1
ATOM 642 C C . VAL A 1 95 ? 3.463 3.138 -0.433 1.00 86.38 95 VAL A C 1
ATOM 644 O O . VAL A 1 95 ? 2.682 2.713 0.421 1.00 86.38 95 VAL A O 1
ATOM 647 N N . VAL A 1 96 ? 3.594 4.444 -0.671 1.00 80.06 96 VAL A N 1
ATOM 648 C CA . VAL A 1 96 ? 2.956 5.503 0.125 1.00 80.06 96 VAL A CA 1
ATOM 649 C C . VAL A 1 96 ? 1.422 5.412 0.115 1.00 80.06 96 VAL A C 1
ATOM 651 O O . VAL A 1 96 ? 0.836 5.318 1.203 1.00 80.06 96 VAL A O 1
ATOM 654 N N . PRO A 1 97 ? 0.728 5.399 -1.044 1.00 79.06 97 PRO A N 1
ATOM 655 C CA . PRO A 1 97 ? -0.728 5.274 -1.075 1.00 79.06 97 PRO A CA 1
ATOM 656 C C . PRO A 1 97 ? -1.208 3.943 -0.479 1.00 79.06 97 PRO A C 1
ATOM 658 O O . PRO A 1 97 ? -2.181 3.931 0.281 1.00 79.06 97 PRO A O 1
ATOM 661 N N . PHE A 1 98 ? -0.505 2.829 -0.713 1.00 87.31 98 PHE A N 1
ATOM 662 C CA . PHE A 1 98 ? -0.863 1.546 -0.098 1.00 87.31 98 PHE A CA 1
ATOM 663 C C . PHE A 1 98 ? -0.667 1.540 1.423 1.00 87.31 98 PHE A C 1
ATOM 665 O O . PHE A 1 98 ? -1.503 1.003 2.154 1.00 87.31 98 PHE A O 1
ATOM 672 N N . ALA A 1 99 ? 0.383 2.183 1.935 1.00 85.31 99 ALA A N 1
ATOM 673 C CA . ALA A 1 99 ? 0.594 2.362 3.367 1.00 85.31 99 ALA A CA 1
ATOM 674 C C . ALA A 1 99 ? -0.504 3.234 3.991 1.00 85.31 99 ALA A C 1
ATOM 676 O O . ALA A 1 99 ? -1.003 2.917 5.078 1.00 85.31 99 ALA A O 1
ATOM 677 N N . ALA A 1 100 ? -0.938 4.290 3.296 1.00 79.62 100 ALA A N 1
ATOM 678 C CA . ALA A 1 100 ? -2.072 5.108 3.711 1.00 79.62 100 ALA A CA 1
ATOM 679 C C . ALA A 1 100 ? -3.364 4.277 3.769 1.00 79.62 100 ALA A C 1
ATOM 681 O O . ALA A 1 100 ? -4.051 4.295 4.796 1.00 79.62 100 ALA A O 1
ATOM 682 N N . LEU A 1 101 ? -3.654 3.482 2.734 1.00 85.00 101 LEU A N 1
ATOM 683 C CA . LEU A 1 101 ? -4.802 2.574 2.705 1.00 85.00 101 LEU A CA 1
ATOM 684 C C . LEU A 1 101 ? -4.730 1.535 3.833 1.00 85.00 101 LEU A C 1
ATOM 686 O O . LEU A 1 101 ? -5.713 1.336 4.543 1.00 85.00 101 LEU A O 1
ATOM 690 N N . ALA A 1 102 ? -3.565 0.931 4.081 1.00 89.62 102 ALA A N 1
ATOM 691 C CA . ALA A 1 102 ? -3.368 -0.018 5.176 1.00 89.62 102 ALA A CA 1
ATOM 692 C C . ALA A 1 102 ? -3.602 0.645 6.544 1.00 89.62 102 ALA A C 1
ATOM 694 O O . ALA A 1 102 ? -4.287 0.091 7.410 1.00 89.62 102 ALA A O 1
ATOM 695 N N . ALA A 1 103 ? -3.081 1.859 6.747 1.00 85.38 103 ALA A N 1
ATOM 696 C CA . ALA A 1 103 ? -3.266 2.618 7.978 1.00 85.38 103 ALA A CA 1
ATOM 697 C C . ALA A 1 103 ? -4.739 2.975 8.224 1.00 85.38 103 ALA A C 1
ATOM 699 O O . ALA A 1 103 ? -5.189 2.916 9.378 1.00 85.38 103 ALA A O 1
ATOM 700 N N . GLN A 1 104 ? -5.472 3.322 7.162 1.00 85.56 104 GLN A N 1
ATOM 701 C CA . GLN A 1 104 ? -6.901 3.615 7.197 1.00 85.56 104 GLN A CA 1
ATOM 702 C C . GLN A 1 104 ? -7.728 2.352 7.432 1.00 85.56 104 GLN A C 1
ATOM 704 O O . GLN A 1 104 ? -8.522 2.332 8.369 1.00 85.56 104 GLN A O 1
ATOM 709 N N . ALA A 1 105 ? -7.453 1.256 6.725 1.00 89.12 105 ALA A N 1
ATOM 710 C CA . ALA A 1 105 ? -8.066 -0.046 6.973 1.00 89.12 105 ALA A CA 1
ATOM 711 C C . ALA A 1 105 ? -7.886 -0.481 8.439 1.00 89.12 105 ALA A C 1
ATOM 713 O O . ALA A 1 105 ? -8.841 -0.867 9.103 1.00 89.12 105 ALA A O 1
ATOM 714 N N . LEU A 1 106 ? -6.695 -0.311 9.024 1.00 88.25 106 LEU A N 1
ATOM 715 C CA . LEU A 1 106 ? -6.467 -0.595 10.447 1.00 88.25 106 LEU A CA 1
ATOM 716 C C . LEU A 1 106 ? -7.285 0.291 11.406 1.00 88.25 106 LEU A C 1
ATOM 718 O O . LEU A 1 106 ? -7.378 -0.025 12.594 1.00 88.25 106 LEU A O 1
ATOM 722 N N . ARG A 1 107 ? -7.784 1.449 10.966 1.00 84.06 107 ARG A N 1
ATOM 723 C CA . ARG A 1 107 ? -8.666 2.318 11.767 1.00 84.06 107 ARG A CA 1
ATOM 724 C C . ARG A 1 107 ? -10.132 1.917 11.633 1.00 84.06 107 ARG A C 1
ATOM 726 O O . ARG A 1 107 ? -10.862 2.098 12.612 1.00 84.06 107 ARG A O 1
ATOM 733 N N . VAL A 1 108 ? -10.507 1.314 10.502 1.00 84.31 108 VAL A N 1
ATOM 734 C CA . VAL A 1 108 ? -11.868 0.837 10.255 1.00 84.31 108 VAL A CA 1
ATOM 735 C C . VAL A 1 108 ? -12.331 -0.073 11.390 1.00 84.31 108 VAL A C 1
ATOM 737 O O . VAL A 1 108 ? -11.622 -0.986 11.833 1.00 84.31 108 VAL A O 1
ATOM 740 N N . GLY A 1 109 ? -13.511 0.222 11.933 1.00 80.12 109 GLY A N 1
ATOM 741 C CA . GLY A 1 109 ? -14.102 -0.557 13.022 1.00 80.12 109 GLY A CA 1
ATOM 742 C C . GLY A 1 109 ? -13.372 -0.462 14.370 1.00 80.12 109 GLY A C 1
ATOM 743 O O . GLY A 1 109 ? -13.587 -1.320 15.230 1.00 80.12 109 GLY A O 1
ATOM 744 N N . SER A 1 110 ? -12.536 0.555 14.603 1.00 83.62 110 SER A N 1
ATOM 745 C CA . SER A 1 110 ? -11.852 0.769 15.893 1.00 83.62 110 SER A CA 1
ATOM 746 C C . SER A 1 110 ? -12.808 0.800 17.097 1.00 83.62 110 SER A C 1
ATOM 748 O O . SER A 1 110 ? -12.490 0.228 18.139 1.00 83.62 110 SER A O 1
ATOM 750 N N . LEU A 1 111 ? -14.016 1.353 16.939 1.00 81.62 111 LEU A N 1
ATOM 751 C CA . LEU A 1 111 ? -15.061 1.344 17.972 1.00 81.62 111 LEU A CA 1
ATOM 752 C C . LEU A 1 111 ? -15.533 -0.072 18.323 1.00 81.62 111 LEU A C 1
ATOM 754 O O . LEU A 1 111 ? -15.717 -0.396 19.494 1.00 81.62 111 LEU A O 1
ATOM 758 N N . SER A 1 112 ? -15.706 -0.940 17.320 1.00 84.38 112 SER A N 1
ATOM 759 C CA . SER A 1 112 ? -16.086 -2.338 17.565 1.00 84.38 112 SER A CA 1
ATOM 760 C C . SER A 1 112 ? -15.006 -3.071 18.362 1.00 84.38 112 SER A C 1
ATOM 762 O O . SER A 1 112 ? -15.322 -3.815 19.284 1.00 84.38 112 SER A O 1
ATOM 764 N N . GLN A 1 113 ? -13.731 -2.772 18.094 1.00 86.50 113 GLN A N 1
ATOM 765 C CA . GLN A 1 113 ? -12.614 -3.333 18.852 1.00 86.50 113 GLN A CA 1
ATOM 766 C C . GLN A 1 113 ? -12.498 -2.781 20.263 1.00 86.50 113 GLN A C 1
ATOM 768 O O . GLN A 1 113 ? -12.018 -3.488 21.140 1.00 86.50 113 GLN A O 1
ATOM 773 N N . GLN A 1 114 ? -12.866 -1.520 20.485 1.00 87.44 114 GLN A N 1
ATOM 774 C CA . GLN A 1 114 ? -12.902 -0.957 21.831 1.00 87.44 114 GLN A CA 1
ATOM 775 C C . GLN A 1 114 ? -13.981 -1.642 22.667 1.00 87.44 114 GLN A C 1
ATOM 777 O O . GLN A 1 114 ? -13.701 -2.018 23.797 1.00 87.44 114 GLN A O 1
ATOM 782 N N . ARG A 1 115 ? -15.164 -1.887 22.090 1.00 86.81 115 ARG A N 1
ATOM 783 C CA . ARG A 1 115 ? -16.247 -2.626 22.757 1.00 86.81 115 ARG A CA 1
ATOM 784 C C . ARG A 1 115 ? -15.856 -4.069 23.054 1.00 86.81 115 ARG A C 1
ATOM 786 O O . ARG A 1 115 ? -16.004 -4.504 24.186 1.00 86.81 115 ARG A O 1
ATOM 793 N N . GLU A 1 116 ? -15.292 -4.772 22.074 1.00 89.62 116 GLU A N 1
ATOM 794 C CA . GLU A 1 116 ? -14.784 -6.136 22.266 1.00 89.62 116 GLU A CA 1
ATOM 795 C C . GLU A 1 116 ? -13.681 -6.168 23.336 1.00 89.62 116 GLU A C 1
ATOM 797 O O . GLU A 1 116 ? -13.690 -7.016 24.219 1.00 89.62 116 GLU A O 1
ATOM 802 N N . ALA A 1 117 ? -12.750 -5.209 23.308 1.00 89.88 117 ALA A N 1
ATOM 803 C CA . ALA A 1 117 ? -11.699 -5.106 24.314 1.00 89.88 117 ALA A CA 1
ATOM 804 C C . ALA A 1 117 ? -12.249 -4.788 25.712 1.00 89.88 117 ALA A C 1
ATOM 806 O O . ALA A 1 117 ? -11.717 -5.307 26.686 1.00 89.88 117 ALA A O 1
ATOM 807 N N . ALA A 1 118 ? -13.297 -3.966 25.817 1.00 89.56 118 ALA A N 1
ATOM 808 C CA . ALA A 1 118 ? -13.966 -3.671 27.079 1.00 89.56 118 ALA A CA 1
ATOM 809 C C . ALA A 1 118 ? -14.710 -4.900 27.619 1.00 89.56 118 ALA A C 1
ATOM 811 O O . ALA A 1 118 ? -14.568 -5.222 28.789 1.00 89.56 118 ALA A O 1
ATOM 812 N N . GLN A 1 119 ? -15.425 -5.636 26.764 1.00 91.69 119 GLN A N 1
ATOM 813 C CA . GLN A 1 119 ? -16.074 -6.898 27.135 1.00 91.69 119 GLN A CA 1
ATOM 814 C C . GLN A 1 119 ? -15.053 -7.940 27.607 1.00 91.69 119 GLN A C 1
ATOM 816 O O . GLN A 1 119 ? -15.244 -8.569 28.643 1.00 91.69 119 GLN A O 1
ATOM 821 N N . LEU A 1 120 ? -13.927 -8.071 26.899 1.00 92.12 120 LEU A N 1
ATOM 822 C CA . LEU A 1 120 ? -12.834 -8.949 27.315 1.00 92.12 120 LEU A CA 1
ATOM 823 C C . LEU A 1 120 ? -12.214 -8.493 28.644 1.00 92.12 120 LEU A C 1
ATOM 825 O O . LEU A 1 120 ? -11.926 -9.329 29.498 1.00 92.12 120 LEU A O 1
ATOM 829 N N . ALA A 1 121 ? -12.042 -7.186 28.851 1.00 91.62 121 ALA A N 1
ATOM 830 C CA . ALA A 1 121 ? -11.552 -6.650 30.119 1.00 91.62 121 ALA A CA 1
ATOM 831 C C . ALA A 1 121 ? -12.518 -6.948 31.281 1.00 91.62 121 ALA A C 1
ATOM 833 O O . ALA A 1 121 ? -12.060 -7.342 32.349 1.00 91.62 121 ALA A O 1
ATOM 834 N N . LEU A 1 122 ? -13.836 -6.848 31.058 1.00 92.38 122 LEU A N 1
ATOM 835 C CA . LEU A 1 122 ? -14.858 -7.241 32.038 1.00 92.38 122 LEU A CA 1
ATOM 836 C C . LEU A 1 122 ? -14.809 -8.743 32.360 1.00 92.38 122 LEU A C 1
ATOM 838 O O . LEU A 1 122 ? -15.074 -9.127 33.491 1.00 92.38 122 LEU A O 1
ATOM 842 N N . SER A 1 123 ? -14.400 -9.586 31.405 1.00 94.25 123 SER A N 1
ATOM 843 C CA . SER A 1 123 ? -14.148 -11.019 31.638 1.00 94.25 123 SER A CA 1
ATOM 844 C C . SER A 1 123 ? -12.787 -11.334 32.287 1.00 94.25 123 SER A C 1
ATOM 846 O O . SER A 1 123 ? -12.392 -12.494 32.351 1.00 94.25 123 SER A O 1
ATOM 848 N N . GLY A 1 124 ? -12.039 -10.319 32.739 1.00 94.62 124 GLY A N 1
ATOM 849 C CA . GLY A 1 124 ? -10.742 -10.484 33.404 1.00 94.62 124 GLY A CA 1
ATOM 850 C C . GLY A 1 124 ? -9.520 -10.482 32.476 1.00 94.62 124 GLY A C 1
ATOM 851 O O . GLY A 1 124 ? -8.415 -10.794 32.918 1.00 94.62 124 GLY A O 1
ATOM 852 N N . ALA A 1 125 ? -9.663 -10.125 31.192 1.00 93.12 125 ALA A N 1
ATOM 853 C CA . ALA A 1 125 ? -8.516 -10.032 30.289 1.00 93.12 125 ALA A CA 1
ATOM 854 C C . ALA A 1 125 ? -7.603 -8.853 30.655 1.00 93.12 125 ALA A C 1
ATOM 856 O O . ALA A 1 125 ? -8.035 -7.702 30.762 1.00 93.12 125 ALA A O 1
ATOM 857 N N . THR A 1 126 ? -6.303 -9.120 30.766 1.00 91.56 126 THR A N 1
ATOM 858 C CA . THR A 1 126 ? -5.323 -8.092 31.129 1.00 91.56 126 THR A CA 1
ATOM 859 C C . THR A 1 126 ? -5.021 -7.135 29.956 1.00 91.56 126 THR A C 1
ATOM 861 O O . THR A 1 126 ? -5.124 -7.504 28.778 1.00 91.56 126 THR A O 1
ATOM 864 N N . PRO A 1 127 ? -4.557 -5.894 30.214 1.00 89.75 127 PRO A N 1
ATOM 865 C CA . PRO A 1 127 ? -4.134 -4.970 29.156 1.00 89.75 127 PRO A CA 1
ATOM 866 C C . PRO A 1 127 ? -2.980 -5.494 28.285 1.00 89.75 127 PRO A C 1
ATOM 868 O O . PRO A 1 127 ? -2.785 -5.027 27.157 1.00 89.75 127 PRO A O 1
ATOM 871 N N . THR A 1 128 ? -2.168 -6.419 28.802 1.00 91.00 128 THR A N 1
ATOM 872 C CA . THR A 1 128 ? -1.097 -7.092 28.054 1.00 91.00 128 THR A CA 1
ATOM 873 C C . THR A 1 128 ? -1.670 -8.129 27.089 1.00 91.00 128 THR A C 1
ATOM 875 O O . THR A 1 128 ? -1.247 -8.146 25.930 1.00 91.00 128 THR A O 1
ATOM 878 N N . ASP A 1 129 ? -2.686 -8.899 27.492 1.00 92.62 129 ASP A N 1
ATOM 879 C CA . ASP A 1 129 ? -3.406 -9.832 26.612 1.00 92.62 129 ASP A CA 1
ATOM 880 C C . ASP A 1 129 ? -4.090 -9.095 25.451 1.00 92.62 129 ASP A C 1
ATOM 882 O O . ASP A 1 129 ? -3.923 -9.464 24.286 1.00 92.62 129 ASP A O 1
ATOM 886 N N . LEU A 1 130 ? -4.760 -7.971 25.731 1.00 91.62 130 LEU A N 1
ATOM 887 C CA . LEU A 1 130 ? -5.387 -7.137 24.697 1.00 91.62 130 LEU A CA 1
ATOM 888 C C . LEU A 1 130 ? -4.361 -6.561 23.707 1.00 91.62 130 LEU A C 1
ATOM 890 O O . LEU A 1 130 ? -4.620 -6.491 22.500 1.00 91.62 130 LEU A O 1
ATOM 894 N N . ARG A 1 131 ? -3.174 -6.167 24.190 1.00 90.69 131 ARG A N 1
ATOM 895 C CA . ARG A 1 131 ? -2.066 -5.714 23.332 1.00 90.69 131 ARG A CA 1
ATOM 896 C C . ARG A 1 131 ? -1.536 -6.850 22.456 1.00 90.69 131 ARG A C 1
ATOM 898 O O . ARG A 1 131 ? -1.348 -6.636 21.258 1.00 90.69 131 ARG A O 1
ATOM 905 N N . ARG A 1 132 ? -1.338 -8.051 23.011 1.00 91.81 132 ARG A N 1
ATOM 906 C CA . ARG A 1 132 ? -0.911 -9.246 22.258 1.00 91.81 132 ARG A CA 1
ATOM 907 C C . ARG A 1 132 ? -1.934 -9.629 21.188 1.00 91.81 132 ARG A C 1
ATOM 909 O O . ARG A 1 132 ? -1.557 -9.830 20.034 1.00 91.81 132 ARG A O 1
ATOM 916 N N . LEU A 1 133 ? -3.224 -9.617 21.521 1.00 93.00 133 LEU A N 1
ATOM 917 C CA . LEU A 1 133 ? -4.305 -9.893 20.575 1.00 93.00 133 LEU A CA 1
ATOM 918 C C . LEU A 1 133 ? -4.303 -8.893 19.407 1.00 93.00 133 LEU A C 1
ATOM 920 O O . LEU A 1 133 ? -4.354 -9.299 18.247 1.00 93.00 133 LEU A O 1
ATOM 924 N N . ARG A 1 134 ? -4.170 -7.588 19.677 1.00 91.06 134 ARG A N 1
ATOM 925 C CA . ARG A 1 134 ? -4.089 -6.562 18.618 1.00 91.06 134 ARG A CA 1
ATOM 926 C C . ARG A 1 134 ? -2.861 -6.731 17.728 1.00 91.06 134 ARG A C 1
ATOM 928 O O . ARG A 1 134 ? -3.003 -6.659 16.509 1.00 91.06 134 ARG A O 1
ATOM 935 N N . ARG A 1 135 ? -1.688 -6.984 18.325 1.00 92.94 135 ARG A N 1
ATOM 936 C CA . ARG A 1 135 ? -0.446 -7.258 17.583 1.00 92.94 135 ARG A CA 1
ATOM 937 C C . ARG A 1 135 ? -0.612 -8.462 16.667 1.00 92.94 135 ARG A C 1
ATOM 939 O O . ARG A 1 135 ? -0.346 -8.340 15.480 1.00 92.94 135 ARG A O 1
ATOM 946 N N . SER A 1 136 ? -1.136 -9.573 17.185 1.00 93.62 136 SER A N 1
ATOM 947 C CA . SER A 1 136 ? -1.335 -10.797 16.398 1.00 93.62 136 SER A CA 1
ATOM 948 C C . SER A 1 136 ? -2.297 -10.599 15.220 1.00 93.62 136 SER A C 1
ATOM 950 O O . SER A 1 136 ? -2.000 -11.038 14.113 1.00 93.62 136 SER A O 1
ATOM 952 N N . ARG A 1 137 ? -3.416 -9.880 15.412 1.00 93.75 137 ARG A N 1
ATOM 953 C CA . ARG A 1 137 ? -4.392 -9.601 14.343 1.00 93.75 137 ARG A CA 1
ATOM 954 C C . ARG A 1 137 ? -3.794 -8.741 13.224 1.00 93.75 137 ARG A C 1
ATOM 956 O O . ARG A 1 137 ? -4.014 -9.041 12.054 1.00 93.75 137 ARG A O 1
ATOM 963 N N . ALA A 1 138 ? -3.046 -7.693 13.572 1.00 92.44 138 ALA A N 1
ATOM 964 C CA . ALA A 1 138 ? -2.401 -6.832 12.582 1.00 92.44 138 ALA A CA 1
ATOM 965 C C . ALA A 1 138 ? -1.243 -7.542 11.871 1.00 92.44 138 ALA A C 1
ATOM 967 O O . ALA A 1 138 ? -1.202 -7.533 10.646 1.00 92.44 138 ALA A O 1
ATOM 968 N N . ALA A 1 139 ? -0.366 -8.217 12.622 1.00 94.25 139 ALA A N 1
ATOM 969 C CA . ALA A 1 139 ? 0.736 -8.997 12.065 1.00 94.25 139 ALA A CA 1
ATOM 970 C C . ALA A 1 139 ? 0.222 -10.055 11.083 1.00 94.25 139 ALA A C 1
ATOM 972 O O . ALA A 1 139 ? 0.728 -10.167 9.974 1.00 94.25 139 ALA A O 1
ATOM 973 N N . ARG A 1 140 ? -0.856 -10.770 11.435 1.00 95.56 140 ARG A N 1
ATOM 974 C CA . ARG A 1 140 ? -1.477 -11.761 10.550 1.00 95.56 140 ARG A CA 1
ATOM 975 C C . ARG A 1 140 ? -2.033 -11.139 9.269 1.00 95.56 140 ARG A C 1
ATOM 977 O O . ARG A 1 140 ? -1.825 -11.708 8.207 1.00 95.56 140 ARG A O 1
ATOM 984 N N . ALA A 1 141 ? -2.728 -10.003 9.349 1.00 95.12 141 ALA A N 1
ATOM 985 C CA . ALA A 1 141 ? -3.254 -9.336 8.155 1.00 95.12 141 ALA A CA 1
ATOM 986 C C . ALA A 1 141 ? -2.126 -8.873 7.216 1.00 95.12 141 ALA A C 1
ATOM 988 O O . ALA A 1 141 ? -2.198 -9.123 6.018 1.00 95.12 141 ALA A O 1
ATOM 989 N N . PHE A 1 142 ? -1.067 -8.277 7.773 1.00 95.62 142 PHE A N 1
ATOM 990 C CA . PHE A 1 142 ? 0.108 -7.851 7.010 1.00 95.62 142 PHE A CA 1
ATOM 991 C C . PHE A 1 142 ? 0.874 -9.039 6.424 1.00 95.62 142 PHE A C 1
ATOM 993 O O . PHE A 1 142 ? 1.249 -9.004 5.259 1.00 95.62 142 PHE A O 1
ATOM 1000 N N . GLY A 1 143 ? 1.068 -10.106 7.203 1.00 96.06 143 GLY A N 1
ATOM 1001 C CA . GLY A 1 143 ? 1.735 -11.321 6.743 1.00 96.06 143 GLY A CA 1
ATOM 1002 C C . GLY A 1 143 ? 0.969 -12.012 5.617 1.00 96.06 143 GLY A C 1
ATOM 1003 O O . GLY A 1 143 ? 1.577 -12.404 4.631 1.00 96.06 143 GLY A O 1
ATOM 1004 N N . ILE A 1 144 ? -0.366 -12.093 5.703 1.00 97.50 144 ILE A N 1
ATOM 1005 C CA . ILE A 1 144 ? -1.197 -12.608 4.601 1.00 97.50 144 ILE A CA 1
ATOM 1006 C C . ILE A 1 144 ? -1.009 -11.749 3.348 1.00 97.50 144 ILE A C 1
ATOM 1008 O O . ILE A 1 144 ? -0.819 -12.297 2.269 1.00 97.50 144 ILE A O 1
ATOM 1012 N N . GLY A 1 145 ? -1.023 -10.420 3.476 1.00 97.31 145 GLY A N 1
ATOM 1013 C CA . GLY A 1 145 ? -0.768 -9.547 2.333 1.00 97.31 145 GLY A CA 1
ATOM 1014 C C . GLY A 1 145 ? 0.633 -9.711 1.746 1.00 97.31 145 GLY A C 1
ATOM 1015 O O . GLY A 1 145 ? 0.769 -9.798 0.534 1.00 97.31 145 GLY A O 1
ATOM 1016 N N . GLY A 1 146 ? 1.661 -9.842 2.586 1.00 96.25 146 GLY A N 1
ATOM 1017 C CA . GLY A 1 146 ? 3.028 -10.120 2.141 1.00 96.25 146 GLY A CA 1
ATOM 1018 C C . GLY A 1 146 ? 3.170 -11.470 1.428 1.00 96.25 146 GLY A C 1
ATOM 1019 O O . GLY A 1 146 ? 3.867 -11.567 0.424 1.00 96.25 146 GLY A O 1
ATOM 1020 N N . LEU A 1 147 ? 2.449 -12.501 1.877 1.00 97.75 147 LEU A N 1
ATOM 1021 C CA . LEU A 1 147 ? 2.380 -13.780 1.165 1.00 97.75 147 LEU A CA 1
ATOM 1022 C C . LEU A 1 147 ? 1.666 -13.635 -0.188 1.00 97.75 147 LEU A C 1
ATOM 1024 O O . LEU A 1 147 ? 2.146 -14.167 -1.179 1.00 97.75 147 LEU A O 1
ATOM 1028 N N . ILE A 1 148 ? 0.573 -12.870 -0.263 1.00 98.12 148 ILE A N 1
ATOM 1029 C CA . ILE A 1 148 ? -0.141 -12.598 -1.527 1.00 98.12 148 ILE A CA 1
ATOM 1030 C C . ILE A 1 148 ? 0.715 -11.768 -2.500 1.00 98.12 148 ILE A C 1
ATOM 1032 O O . ILE A 1 148 ? 0.545 -11.889 -3.713 1.00 98.12 148 ILE A O 1
ATOM 1036 N N . ALA A 1 149 ? 1.653 -10.962 -1.996 1.00 97.00 149 ALA A N 1
ATOM 1037 C CA . ALA A 1 149 ? 2.486 -10.092 -2.821 1.00 97.00 149 ALA A CA 1
ATOM 1038 C C . ALA A 1 149 ? 3.336 -10.849 -3.854 1.00 97.00 149 ALA A C 1
ATOM 1040 O O . ALA A 1 149 ? 3.510 -10.343 -4.954 1.00 97.00 149 ALA A O 1
ATOM 1041 N N . GLY A 1 150 ? 3.822 -12.055 -3.542 1.00 96.88 150 GLY A N 1
ATOM 1042 C CA . GLY A 1 150 ? 4.609 -12.868 -4.479 1.00 96.88 150 GLY A CA 1
ATOM 1043 C C . GLY A 1 150 ? 3.800 -13.281 -5.715 1.00 96.88 150 GLY A C 1
ATOM 1044 O O . GLY A 1 150 ? 4.143 -12.871 -6.822 1.00 96.88 150 GLY A O 1
ATOM 1045 N N . PRO A 1 151 ? 2.683 -14.017 -5.557 1.00 98.00 151 PRO A N 1
ATOM 1046 C CA . PRO A 1 151 ? 1.790 -14.351 -6.667 1.00 98.00 151 PRO A CA 1
ATOM 1047 C C . PRO A 1 151 ? 1.253 -13.125 -7.414 1.00 98.00 151 PRO A C 1
ATOM 1049 O O . PRO A 1 151 ? 1.165 -13.141 -8.639 1.00 98.00 151 PRO A O 1
ATOM 1052 N N . ALA A 1 152 ? 0.926 -12.044 -6.698 1.00 97.31 152 ALA A N 1
ATOM 1053 C CA . ALA A 1 152 ? 0.480 -10.801 -7.322 1.00 97.31 152 ALA A CA 1
ATOM 1054 C C . ALA A 1 152 ? 1.592 -10.142 -8.158 1.00 97.31 152 ALA A C 1
ATOM 1056 O O . ALA A 1 152 ? 1.320 -9.656 -9.253 1.00 97.31 152 ALA A O 1
ATOM 1057 N N . TYR A 1 153 ? 2.843 -10.175 -7.687 1.00 96.75 153 TYR A N 1
ATOM 1058 C CA . TYR A 1 153 ? 4.003 -9.724 -8.452 1.00 96.75 153 TYR A CA 1
ATOM 1059 C C . TYR A 1 153 ? 4.248 -10.610 -9.678 1.00 96.75 153 TYR A C 1
ATOM 1061 O O . TYR A 1 153 ? 4.516 -10.083 -10.747 1.00 96.75 153 TYR A O 1
ATOM 1069 N N . LEU A 1 154 ? 4.100 -11.935 -9.568 1.00 97.25 154 LEU A N 1
ATOM 1070 C CA . LEU A 1 154 ? 4.210 -12.838 -10.720 1.00 97.25 154 LEU A CA 1
ATOM 1071 C C . LEU A 1 154 ? 3.152 -12.536 -11.785 1.00 97.25 154 LEU A C 1
ATOM 1073 O O . LEU A 1 154 ? 3.465 -12.519 -12.971 1.00 97.25 154 LEU A O 1
ATOM 1077 N N . LEU A 1 155 ? 1.915 -12.256 -11.370 1.00 97.31 155 LEU A N 1
ATOM 1078 C CA . LEU A 1 155 ? 0.856 -11.833 -12.284 1.00 97.31 155 LEU A CA 1
ATOM 1079 C C . LEU A 1 155 ? 1.200 -10.489 -12.937 1.00 97.31 155 LEU A C 1
ATOM 1081 O O . LEU A 1 155 ? 1.066 -10.349 -14.151 1.00 97.31 155 LEU A O 1
ATOM 1085 N N . LEU A 1 156 ? 1.708 -9.529 -12.158 1.00 95.06 156 LEU A N 1
ATOM 1086 C CA . LEU A 1 156 ? 2.194 -8.256 -12.686 1.00 95.06 156 LEU A CA 1
ATOM 1087 C C . LEU A 1 156 ? 3.340 -8.468 -13.685 1.00 95.06 156 LEU A C 1
ATOM 1089 O O . LEU A 1 156 ? 3.337 -7.862 -14.745 1.00 95.06 156 LEU A O 1
ATOM 1093 N N . TRP A 1 157 ? 4.281 -9.364 -13.399 1.00 95.94 157 TRP A N 1
ATOM 1094 C CA . TRP A 1 157 ? 5.379 -9.721 -14.294 1.00 95.94 157 TRP A CA 1
ATOM 1095 C C . TRP A 1 157 ? 4.892 -10.391 -15.583 1.00 95.94 157 TRP A C 1
ATOM 1097 O O . TRP A 1 157 ? 5.384 -10.076 -16.663 1.00 95.94 157 TRP A O 1
ATOM 1107 N N . LEU A 1 158 ? 3.887 -11.267 -15.515 1.00 96.38 158 LEU A N 1
ATOM 1108 C CA . LEU A 1 158 ? 3.286 -11.854 -16.713 1.00 96.38 158 LEU A CA 1
ATOM 1109 C C . LEU A 1 158 ? 2.656 -10.778 -17.601 1.00 96.38 158 LEU A C 1
ATOM 1111 O O . LEU A 1 158 ? 2.857 -10.803 -18.813 1.00 96.38 158 LEU A O 1
ATOM 1115 N N . LEU A 1 159 ? 1.950 -9.820 -16.998 1.00 94.38 159 LEU A N 1
ATOM 1116 C CA . LEU A 1 159 ? 1.300 -8.731 -17.723 1.00 94.38 159 LEU A CA 1
ATOM 1117 C C . LEU A 1 159 ? 2.304 -7.708 -18.268 1.00 94.38 159 LEU A C 1
ATOM 1119 O O . LEU A 1 159 ? 2.222 -7.364 -19.436 1.00 94.38 159 LEU A O 1
ATOM 1123 N N . LEU A 1 160 ? 3.247 -7.234 -17.450 1.00 92.12 160 LEU A N 1
ATOM 1124 C CA . LEU A 1 160 ? 4.133 -6.103 -17.767 1.00 92.12 160 LEU A CA 1
ATOM 1125 C C . LEU A 1 160 ? 5.515 -6.515 -18.298 1.00 92.12 160 LEU A C 1
ATOM 1127 O O . LEU A 1 160 ? 6.197 -5.715 -18.937 1.00 92.12 160 LEU A O 1
ATOM 1131 N N . GLY A 1 161 ? 5.953 -7.735 -17.999 1.00 89.94 161 GLY A N 1
ATOM 1132 C CA . GLY A 1 161 ? 7.247 -8.283 -18.404 1.00 89.94 161 GLY A CA 1
ATOM 1133 C C . GLY A 1 161 ? 7.136 -9.258 -19.574 1.00 89.94 161 GLY A C 1
ATOM 1134 O O . GLY A 1 161 ? 7.926 -9.175 -20.508 1.00 89.94 161 GLY A O 1
ATOM 1135 N N . ARG A 1 162 ? 6.159 -10.177 -19.562 1.00 92.69 162 ARG A N 1
ATOM 1136 C CA . ARG A 1 162 ? 6.046 -11.218 -20.603 1.00 92.69 162 ARG A CA 1
ATOM 1137 C C . ARG A 1 162 ? 5.089 -10.869 -21.742 1.00 92.69 162 ARG A C 1
ATOM 1139 O O . ARG A 1 162 ? 5.426 -11.155 -22.886 1.00 92.69 162 ARG A O 1
ATOM 1146 N N . ALA A 1 163 ? 3.916 -10.311 -21.445 1.00 91.19 163 ALA A N 1
ATOM 1147 C CA . ALA A 1 163 ? 2.894 -10.043 -22.460 1.00 91.19 163 ALA A CA 1
ATOM 1148 C C . ALA A 1 163 ? 3.222 -8.830 -23.346 1.00 91.19 163 ALA A C 1
ATOM 1150 O O . ALA A 1 163 ? 2.723 -8.745 -24.465 1.00 91.19 163 ALA A O 1
ATOM 1151 N N . LEU A 1 164 ? 4.066 -7.910 -22.867 1.00 87.31 164 LEU A N 1
ATOM 1152 C CA . LEU A 1 164 ? 4.483 -6.748 -23.647 1.00 87.31 164 LEU A CA 1
ATOM 1153 C C . LEU A 1 164 ? 5.528 -7.121 -24.717 1.00 87.31 164 LEU A C 1
ATOM 1155 O O . LEU A 1 164 ? 6.425 -7.937 -24.449 1.00 87.31 164 LEU A O 1
ATOM 1159 N N . PRO A 1 165 ? 5.445 -6.508 -25.917 1.00 86.06 165 PRO A N 1
ATOM 1160 C CA . PRO A 1 165 ? 6.423 -6.716 -26.974 1.00 86.06 165 PRO A CA 1
ATOM 1161 C C . PRO A 1 165 ? 7.823 -6.271 -26.535 1.00 86.06 165 PRO A C 1
ATOM 1163 O O . PRO A 1 165 ? 7.993 -5.431 -25.641 1.00 86.06 165 PRO A O 1
ATOM 1166 N N . PHE A 1 166 ? 8.842 -6.852 -27.168 1.00 82.44 166 PHE A N 1
ATOM 1167 C CA . PHE A 1 166 ? 10.237 -6.490 -26.926 1.00 82.44 166 PHE A CA 1
ATOM 1168 C C . PHE A 1 166 ? 10.442 -4.979 -27.114 1.00 82.44 166 PHE A C 1
ATOM 1170 O O . PHE A 1 166 ? 9.886 -4.380 -28.028 1.00 82.44 166 PHE A O 1
ATOM 1177 N N . GLY A 1 167 ? 11.191 -4.359 -26.203 1.00 80.81 167 GLY A N 1
ATOM 1178 C CA . GLY A 1 167 ? 11.416 -2.911 -26.168 1.00 80.81 167 GLY A CA 1
ATOM 1179 C C . GLY A 1 167 ? 10.376 -2.126 -25.363 1.00 80.81 167 GLY A C 1
ATOM 1180 O O . GLY A 1 167 ? 10.566 -0.938 -25.132 1.00 80.81 167 GLY A O 1
ATOM 1181 N N . SER A 1 168 ? 9.304 -2.770 -24.885 1.00 84.19 168 SER A N 1
ATOM 1182 C CA . SER A 1 168 ? 8.281 -2.128 -24.039 1.00 84.19 168 SER A CA 1
ATOM 1183 C C . SER A 1 168 ? 8.117 -2.771 -22.658 1.00 84.19 168 SER A C 1
ATOM 1185 O O . SER A 1 168 ? 7.322 -2.304 -21.848 1.00 84.19 168 SER A O 1
ATOM 1187 N N . ARG A 1 169 ? 8.881 -3.826 -22.348 1.00 89.31 169 ARG A N 1
ATOM 1188 C CA . ARG A 1 169 ? 8.755 -4.557 -21.080 1.00 89.31 169 ARG A CA 1
ATOM 1189 C C . ARG A 1 169 ? 9.143 -3.673 -19.899 1.00 89.31 169 ARG A C 1
ATOM 1191 O O . ARG A 1 169 ? 10.245 -3.128 -19.856 1.00 89.31 169 ARG A O 1
ATOM 1198 N N . LEU A 1 170 ? 8.248 -3.571 -18.922 1.00 89.69 170 LEU A N 1
ATOM 1199 C CA . LEU A 1 170 ? 8.400 -2.687 -17.760 1.00 89.69 170 LEU A CA 1
ATOM 1200 C C . LEU A 1 170 ? 9.019 -3.393 -16.549 1.00 89.69 170 LEU A C 1
ATOM 1202 O O . LEU A 1 170 ? 9.408 -2.746 -15.580 1.00 89.69 170 LEU A O 1
ATOM 1206 N N . LEU A 1 171 ? 9.080 -4.724 -16.578 1.00 92.56 171 LEU A N 1
ATOM 1207 C CA . LEU A 1 171 ? 9.684 -5.525 -15.522 1.00 92.56 171 LEU A CA 1
ATOM 1208 C C . LEU A 1 171 ? 10.778 -6.422 -16.104 1.00 92.56 171 LEU A C 1
ATOM 1210 O O . LEU A 1 171 ? 10.574 -7.015 -17.169 1.00 92.56 171 LEU A O 1
ATOM 1214 N N . PRO A 1 172 ? 11.924 -6.544 -15.411 1.00 91.56 172 PRO A N 1
ATOM 1215 C CA . PRO A 1 172 ? 12.986 -7.450 -15.821 1.00 91.56 172 PRO A CA 1
ATOM 1216 C C . PRO A 1 172 ? 12.553 -8.909 -15.731 1.00 91.56 172 PRO A C 1
ATOM 1218 O O . PRO A 1 172 ? 11.545 -9.251 -15.110 1.00 91.56 172 PRO A O 1
ATOM 1221 N N . ALA A 1 173 ? 13.326 -9.789 -16.370 1.00 91.44 173 ALA A N 1
ATOM 1222 C CA . ALA A 1 173 ? 13.152 -11.225 -16.208 1.00 91.44 173 ALA A CA 1
ATOM 1223 C C . ALA A 1 173 ? 13.231 -11.610 -14.720 1.00 91.44 173 ALA A C 1
ATOM 1225 O O . ALA A 1 173 ? 13.942 -10.975 -13.940 1.00 91.44 173 ALA A O 1
ATOM 1226 N N . LEU A 1 174 ? 12.486 -12.645 -14.328 1.00 92.50 174 LEU A N 1
ATOM 1227 C CA . LEU A 1 174 ? 12.498 -13.159 -12.961 1.00 92.50 174 LEU A CA 1
ATOM 1228 C C . LEU A 1 174 ? 13.906 -13.633 -12.588 1.00 92.50 174 LEU A C 1
ATOM 1230 O O . LEU A 1 174 ? 14.408 -14.610 -13.138 1.00 92.50 174 LEU A O 1
ATOM 1234 N N . GLN A 1 175 ? 14.527 -12.938 -11.638 1.00 90.44 175 GLN A N 1
ATOM 1235 C CA . GLN A 1 175 ? 15.858 -13.272 -11.134 1.00 90.44 175 GLN A CA 1
ATOM 1236 C C . GLN A 1 175 ? 15.729 -14.303 -10.004 1.00 90.44 175 GLN A C 1
ATOM 1238 O O . GLN A 1 175 ? 14.804 -14.234 -9.193 1.00 90.44 175 GLN A O 1
ATOM 1243 N N . GLY A 1 176 ? 16.662 -15.256 -9.905 1.00 91.56 176 GLY A N 1
ATOM 1244 C CA . GLY A 1 176 ? 16.582 -16.342 -8.916 1.00 91.56 176 GLY A CA 1
ATOM 1245 C C . GLY A 1 176 ? 16.494 -15.858 -7.460 1.00 91.56 176 GLY A C 1
ATOM 1246 O O . GLY A 1 176 ? 15.763 -16.436 -6.655 1.00 91.56 176 GLY A O 1
ATOM 1247 N N . TRP A 1 177 ? 17.152 -14.741 -7.123 1.00 90.88 177 TRP A N 1
ATOM 1248 C CA . TRP A 1 177 ? 17.102 -14.168 -5.771 1.00 90.88 177 TRP A CA 1
ATOM 1249 C C . TRP A 1 177 ? 15.718 -13.623 -5.392 1.00 90.88 177 TRP A C 1
ATOM 1251 O O . TRP A 1 177 ? 15.425 -13.488 -4.203 1.00 90.88 177 TRP A O 1
ATOM 1261 N N . MET A 1 178 ? 14.827 -13.366 -6.358 1.00 91.06 178 MET A N 1
ATOM 1262 C CA . MET A 1 178 ? 13.456 -12.929 -6.072 1.00 91.06 178 MET A CA 1
ATOM 1263 C C . MET A 1 178 ? 12.676 -13.971 -5.264 1.00 91.06 178 MET A C 1
ATOM 1265 O O . MET A 1 178 ? 11.822 -13.607 -4.451 1.00 91.06 178 MET A O 1
ATOM 1269 N N . LEU A 1 179 ? 13.019 -15.255 -5.422 1.00 93.69 179 LEU A N 1
ATOM 1270 C CA . LEU A 1 179 ? 12.458 -16.346 -4.627 1.00 93.69 179 LEU A CA 1
ATOM 1271 C C . LEU A 1 179 ? 12.810 -16.212 -3.136 1.00 93.69 179 LEU A C 1
ATOM 1273 O O . LEU A 1 179 ? 11.990 -16.556 -2.288 1.00 93.69 179 LEU A O 1
ATOM 1277 N N . LEU A 1 180 ? 13.992 -15.672 -2.813 1.00 92.00 180 LEU A N 1
ATOM 1278 C CA . LEU A 1 180 ? 14.430 -15.388 -1.440 1.00 92.00 180 LEU A CA 1
ATOM 1279 C C . LEU A 1 180 ? 13.910 -14.037 -0.931 1.00 92.00 180 LEU A C 1
ATOM 1281 O O . LEU A 1 180 ? 13.598 -13.899 0.252 1.00 92.00 180 LEU A O 1
ATOM 1285 N N . MET A 1 181 ? 13.767 -13.040 -1.807 1.00 89.69 181 MET A N 1
ATOM 1286 C CA . MET A 1 181 ? 13.262 -11.725 -1.400 1.00 89.69 181 MET A CA 1
ATOM 1287 C C . MET A 1 181 ? 11.772 -11.722 -1.078 1.00 89.69 181 MET A C 1
ATOM 1289 O O . MET A 1 181 ? 11.352 -11.005 -0.173 1.00 89.69 181 MET A O 1
ATOM 1293 N N . TRP A 1 182 ? 10.962 -12.554 -1.731 1.00 94.62 182 TRP A N 1
ATOM 1294 C CA . TRP A 1 182 ? 9.543 -12.672 -1.392 1.00 94.62 182 TRP A CA 1
ATOM 1295 C C . TRP A 1 182 ? 9.274 -13.044 0.083 1.00 94.62 182 TRP A C 1
ATOM 1297 O O . TRP A 1 182 ? 8.558 -12.286 0.753 1.00 94.62 182 TRP A O 1
ATOM 1307 N N . PRO A 1 183 ? 9.834 -14.133 0.651 1.00 95.81 183 PRO A N 1
ATOM 1308 C CA . PRO A 1 183 ? 9.637 -14.448 2.063 1.00 95.81 183 PRO A CA 1
ATOM 1309 C C . PRO A 1 183 ? 10.248 -13.385 2.986 1.00 95.81 183 PRO A C 1
ATOM 1311 O O . PRO A 1 183 ? 9.671 -13.111 4.040 1.00 95.81 183 PRO A O 1
ATOM 1314 N N . ALA A 1 184 ? 11.345 -12.727 2.588 1.00 89.12 184 ALA A N 1
ATOM 1315 C CA . ALA A 1 184 ? 11.923 -11.617 3.346 1.00 89.12 184 ALA A CA 1
ATOM 1316 C C . ALA A 1 184 ? 10.963 -10.414 3.432 1.00 89.12 184 ALA A C 1
ATOM 1318 O O . ALA A 1 184 ? 10.704 -9.903 4.525 1.00 89.12 184 ALA A O 1
ATOM 1319 N N . VAL A 1 185 ? 10.352 -10.013 2.311 1.00 89.31 185 VAL A N 1
ATOM 1320 C CA . VAL A 1 185 ? 9.324 -8.958 2.263 1.00 89.31 185 VAL A CA 1
ATOM 1321 C C . VAL A 1 185 ? 8.098 -9.358 3.088 1.00 89.31 185 VAL A C 1
ATOM 1323 O O . VAL A 1 185 ? 7.583 -8.549 3.865 1.00 89.31 185 VAL A O 1
ATOM 1326 N N . ALA A 1 186 ? 7.647 -10.612 2.992 1.00 94.25 186 ALA A N 1
ATOM 1327 C CA . ALA A 1 186 ? 6.517 -11.107 3.776 1.00 94.25 186 ALA A CA 1
ATOM 1328 C C . ALA A 1 186 ? 6.794 -11.069 5.291 1.00 94.25 186 ALA A C 1
ATOM 1330 O O . ALA A 1 186 ? 5.942 -10.619 6.067 1.00 94.25 186 ALA A O 1
ATOM 1331 N N . ALA A 1 187 ? 7.994 -11.477 5.715 1.00 91.69 187 ALA A N 1
ATOM 1332 C CA . ALA A 1 187 ? 8.437 -11.397 7.104 1.00 91.69 187 ALA A CA 1
ATOM 1333 C C . ALA A 1 187 ? 8.551 -9.940 7.584 1.00 91.69 187 ALA A C 1
ATOM 1335 O O . ALA A 1 187 ? 8.054 -9.603 8.663 1.00 91.69 187 ALA A O 1
ATOM 1336 N N . GLY A 1 188 ? 9.124 -9.054 6.764 1.00 88.06 188 GLY A N 1
ATOM 1337 C CA . GLY A 1 188 ? 9.230 -7.622 7.049 1.00 88.06 188 GLY A CA 1
ATOM 1338 C C . GLY A 1 188 ? 7.865 -6.964 7.251 1.00 88.06 188 GLY A C 1
ATOM 1339 O O . GLY A 1 188 ? 7.650 -6.257 8.239 1.00 88.06 188 GLY A O 1
ATOM 1340 N N . LEU A 1 189 ? 6.894 -7.262 6.384 1.00 90.75 189 LEU A N 1
ATOM 1341 C CA . LEU A 1 189 ? 5.522 -6.771 6.525 1.00 90.75 189 LEU A CA 1
ATOM 1342 C C . LEU A 1 189 ? 4.834 -7.332 7.773 1.00 90.75 189 LEU A C 1
ATOM 1344 O O . LEU A 1 189 ? 4.160 -6.586 8.487 1.00 90.75 189 LEU A O 1
ATOM 1348 N N . TRP A 1 190 ? 5.025 -8.615 8.089 1.00 93.50 190 TRP A N 1
ATOM 1349 C CA . TRP A 1 190 ? 4.493 -9.217 9.315 1.00 93.50 190 TRP A CA 1
ATOM 1350 C C . TRP A 1 190 ? 5.010 -8.504 10.577 1.00 93.50 190 TRP A C 1
ATOM 1352 O O . TRP A 1 190 ? 4.214 -8.119 11.445 1.00 93.50 190 TRP A O 1
ATOM 1362 N N . LEU A 1 191 ? 6.323 -8.247 10.645 1.00 87.56 191 LEU A N 1
ATOM 1363 C CA . LEU A 1 191 ? 6.964 -7.491 11.727 1.00 87.56 191 LEU A CA 1
ATOM 1364 C C . LEU A 1 191 ? 6.452 -6.048 11.792 1.00 87.56 191 LEU A C 1
ATOM 1366 O O . LEU A 1 191 ? 6.128 -5.552 12.877 1.00 87.56 191 LEU A O 1
ATOM 1370 N N . LEU A 1 192 ? 6.303 -5.388 10.641 1.00 87.69 192 LEU A N 1
ATOM 1371 C CA . LEU A 1 192 ? 5.755 -4.037 10.547 1.00 87.69 192 LEU A CA 1
ATOM 1372 C C . LEU A 1 192 ? 4.325 -3.978 11.104 1.00 87.69 192 LEU A C 1
ATOM 1374 O O . LEU A 1 192 ? 4.015 -3.112 11.924 1.00 87.69 192 LEU A O 1
ATOM 1378 N N . GLY A 1 193 ? 3.467 -4.932 10.737 1.00 89.12 193 GLY A N 1
ATOM 1379 C CA . GLY A 1 193 ? 2.105 -5.041 11.263 1.00 89.12 193 GLY A CA 1
ATOM 1380 C C . GLY A 1 193 ? 2.078 -5.213 12.786 1.00 89.12 193 GLY A C 1
ATOM 1381 O O . GLY A 1 193 ? 1.298 -4.546 13.479 1.00 89.12 193 GLY A O 1
ATOM 1382 N N . ALA A 1 194 ? 2.973 -6.046 13.329 1.00 88.69 194 ALA A N 1
ATOM 1383 C CA . ALA A 1 194 ? 3.136 -6.222 14.771 1.00 88.69 194 ALA A CA 1
ATOM 1384 C C . ALA A 1 194 ? 3.581 -4.920 15.467 1.00 88.69 194 ALA A C 1
ATOM 1386 O O . ALA A 1 194 ? 3.014 -4.541 16.500 1.00 88.69 194 ALA A O 1
ATOM 1387 N N . ALA A 1 195 ? 4.550 -4.205 14.890 1.00 86.56 195 ALA A N 1
ATOM 1388 C CA . ALA A 1 195 ? 5.084 -2.954 15.422 1.00 86.56 195 ALA A CA 1
ATOM 1389 C C . ALA A 1 195 ? 4.042 -1.822 15.405 1.00 86.56 195 ALA A C 1
ATOM 1391 O O . ALA A 1 195 ? 3.824 -1.155 16.423 1.00 86.56 195 ALA A O 1
ATOM 1392 N N . VAL A 1 196 ? 3.335 -1.645 14.283 1.00 86.44 196 VAL A N 1
ATOM 1393 C CA . VAL A 1 196 ? 2.280 -0.631 14.119 1.00 86.44 196 VAL A CA 1
ATOM 1394 C C . VAL A 1 196 ? 1.155 -0.850 15.131 1.00 86.44 196 VAL A C 1
ATOM 1396 O O . VAL A 1 196 ? 0.710 0.099 15.784 1.00 86.44 196 VAL A O 1
ATOM 1399 N N . ALA A 1 197 ? 0.716 -2.095 15.328 1.00 86.25 197 ALA A N 1
ATOM 1400 C CA . ALA A 1 197 ? -0.290 -2.414 16.338 1.00 86.25 197 ALA A CA 1
ATOM 1401 C C . ALA A 1 197 ? 0.229 -2.254 17.772 1.00 86.25 197 ALA A C 1
ATOM 1403 O O . ALA A 1 197 ? -0.532 -1.856 18.653 1.00 86.25 197 ALA A O 1
ATOM 1404 N N . GLY A 1 198 ? 1.514 -2.525 18.014 1.00 81.31 198 GLY A N 1
ATOM 1405 C CA . GLY A 1 198 ? 2.140 -2.374 19.324 1.00 81.31 198 GLY A CA 1
ATOM 1406 C C . GLY A 1 198 ? 2.261 -0.928 19.801 1.00 81.31 198 GLY A C 1
ATOM 1407 O O . GLY A 1 198 ? 2.211 -0.698 21.009 1.00 81.31 198 GLY A O 1
ATOM 1408 N N . ARG A 1 199 ? 2.379 0.032 18.874 1.00 80.00 199 ARG A N 1
ATOM 1409 C CA . ARG A 1 199 ? 2.462 1.471 19.177 1.00 80.00 199 ARG A CA 1
ATOM 1410 C C . ARG A 1 199 ? 1.106 2.116 19.470 1.00 80.00 199 ARG A C 1
ATOM 1412 O O . ARG A 1 199 ? 1.054 3.151 20.131 1.00 80.00 199 ARG A O 1
ATOM 1419 N N . ARG A 1 200 ? -0.003 1.527 19.010 1.00 76.56 200 ARG A N 1
ATOM 1420 C CA . ARG A 1 200 ? -1.345 2.051 19.301 1.00 76.56 200 ARG A CA 1
ATOM 1421 C C . ARG A 1 200 ? -1.685 1.779 20.767 1.00 76.56 200 ARG A C 1
ATOM 1423 O O . ARG A 1 200 ? -1.946 0.636 21.144 1.00 76.56 200 ARG A O 1
ATOM 1430 N N . ARG A 1 201 ? -1.698 2.833 21.595 1.00 66.50 201 ARG A N 1
ATOM 1431 C CA . ARG A 1 201 ? -2.152 2.738 22.990 1.00 66.50 201 ARG A CA 1
ATOM 1432 C C . ARG A 1 201 ? -3.562 2.150 23.008 1.00 66.50 201 ARG A C 1
ATOM 1434 O O . ARG A 1 201 ? -4.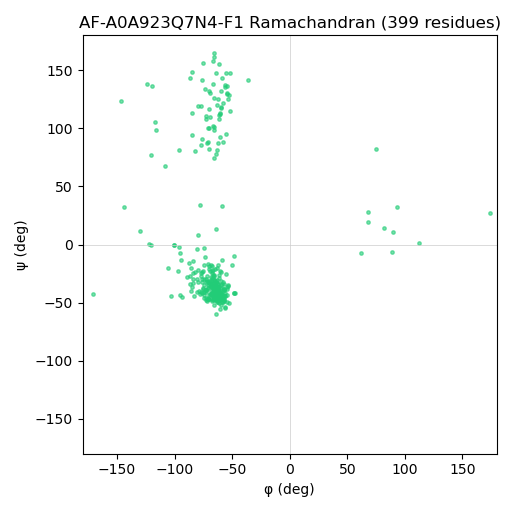449 2.585 22.271 1.00 66.50 201 ARG A O 1
ATOM 1441 N N . ALA A 1 202 ? -3.760 1.119 23.822 1.00 62.53 202 ALA A N 1
ATOM 1442 C CA . ALA A 1 202 ? -5.099 0.666 24.125 1.00 62.53 202 ALA A CA 1
ATOM 1443 C C . ALA A 1 202 ? -5.738 1.744 24.995 1.00 62.53 202 ALA A C 1
ATOM 1445 O O . ALA A 1 202 ? -5.445 1.815 26.181 1.00 62.53 202 ALA A O 1
ATOM 1446 N N . ALA A 1 203 ? -6.565 2.597 24.387 1.00 55.34 203 ALA A N 1
ATOM 1447 C CA . ALA A 1 203 ? -7.530 3.408 25.113 1.00 55.34 203 ALA A CA 1
ATOM 1448 C C . ALA A 1 203 ? -8.550 2.447 25.739 1.00 55.34 203 ALA A C 1
ATOM 1450 O O . ALA A 1 203 ? -9.639 2.231 25.214 1.00 55.34 203 ALA A O 1
ATOM 1451 N N . VAL A 1 204 ? -8.126 1.758 26.793 1.00 55.81 204 VAL A N 1
ATOM 1452 C CA . VAL A 1 204 ? -9.026 1.208 27.793 1.00 55.81 204 VAL A CA 1
ATOM 1453 C C . VAL A 1 204 ? -9.281 2.401 28.694 1.00 55.81 204 VAL A C 1
ATOM 1455 O O . VAL A 1 204 ? -8.567 2.611 29.668 1.00 55.81 204 VAL A O 1
ATOM 1458 N N . ALA A 1 205 ? -10.193 3.274 28.266 1.00 50.78 205 ALA A N 1
ATOM 1459 C CA . ALA A 1 205 ? -10.732 4.253 29.187 1.00 50.78 205 ALA A CA 1
ATOM 1460 C C . ALA A 1 205 ? -11.456 3.433 30.262 1.00 50.78 205 ALA A C 1
ATOM 1462 O O . ALA A 1 205 ? -12.339 2.642 29.905 1.00 50.78 205 ALA A O 1
ATOM 1463 N N . PRO A 1 206 ? -11.068 3.540 31.541 1.00 49.97 206 PRO A N 1
ATOM 1464 C CA . PRO A 1 206 ? -11.915 3.030 32.600 1.00 49.97 206 PRO A CA 1
ATOM 1465 C C . PRO A 1 206 ? -13.275 3.713 32.435 1.00 49.97 206 PRO A C 1
ATOM 1467 O O . PRO A 1 206 ? -13.331 4.917 32.191 1.00 49.97 206 PRO A O 1
ATOM 1470 N N . LEU A 1 207 ? -14.378 2.974 32.569 1.00 54.56 207 LEU A N 1
ATOM 1471 C CA . LEU A 1 207 ? -15.699 3.607 32.677 1.00 54.56 207 LEU A CA 1
ATOM 1472 C C . LEU A 1 207 ? -15.777 4.562 33.890 1.00 54.56 207 LEU A C 1
ATOM 1474 O O . LEU A 1 207 ? -16.676 5.393 33.959 1.00 54.56 207 LEU A O 1
ATOM 1478 N N . ALA A 1 208 ? -14.813 4.493 34.814 1.00 48.00 208 ALA A N 1
ATOM 1479 C CA . ALA A 1 208 ? -14.582 5.509 35.828 1.00 48.00 208 ALA A CA 1
ATOM 1480 C C . ALA A 1 208 ? -13.966 6.753 35.169 1.00 48.00 208 ALA A C 1
ATOM 1482 O O . ALA A 1 208 ? -12.818 6.699 34.729 1.00 48.00 208 ALA A O 1
ATOM 1483 N N . GLY A 1 209 ? -14.733 7.849 35.102 1.00 51.66 209 GLY A N 1
ATOM 1484 C CA . GLY A 1 209 ? -14.512 9.099 34.350 1.00 51.66 209 GLY A CA 1
ATOM 1485 C C . GLY A 1 209 ? -13.239 9.913 34.626 1.00 51.66 209 GLY A C 1
ATOM 1486 O O . GLY A 1 209 ? -13.241 11.135 34.504 1.00 51.66 209 GLY A O 1
ATOM 1487 N N . THR A 1 210 ? -12.126 9.265 34.944 1.00 46.09 210 THR A N 1
ATOM 1488 C CA . THR A 1 210 ? -10.794 9.850 34.894 1.00 46.09 210 THR A CA 1
ATOM 1489 C C . THR A 1 210 ? -10.359 9.917 33.433 1.00 46.09 210 THR A C 1
ATOM 1491 O O . THR A 1 210 ? -9.802 8.985 32.853 1.00 46.09 210 THR A O 1
ATOM 1494 N N . THR A 1 211 ? -10.659 11.043 32.789 1.00 47.38 211 THR A N 1
ATOM 1495 C CA . THR A 1 211 ? -10.036 11.411 31.519 1.00 47.38 211 THR A CA 1
ATOM 1496 C C . THR A 1 211 ? -8.542 11.582 31.770 1.00 47.38 211 THR A C 1
ATOM 1498 O O . THR A 1 211 ? -8.084 12.676 32.094 1.00 47.38 211 THR A O 1
ATOM 1501 N N . SER A 1 212 ? -7.776 10.492 31.682 1.00 44.88 212 SER A N 1
ATOM 1502 C CA . SER A 1 212 ? -6.323 10.591 31.655 1.00 44.88 212 SER A CA 1
ATOM 1503 C C . SER A 1 212 ? -5.975 11.471 30.453 1.00 44.88 212 SER A C 1
ATOM 1505 O O . SER A 1 212 ? -6.431 11.169 29.344 1.00 44.88 212 SER A O 1
ATOM 1507 N N . PRO A 1 213 ? -5.272 12.597 30.653 1.00 50.00 213 PRO A N 1
ATOM 1508 C CA . PRO A 1 213 ? -4.923 13.472 29.554 1.00 50.00 213 PRO A CA 1
ATOM 1509 C C . PRO A 1 213 ? -4.081 12.656 28.578 1.00 50.00 213 PRO A C 1
ATOM 1511 O O . PRO A 1 213 ? -3.015 12.148 28.934 1.00 50.00 213 PRO A O 1
ATOM 1514 N N . ASP A 1 214 ? -4.590 12.497 27.355 1.00 48.59 214 ASP A N 1
ATOM 1515 C CA . ASP A 1 214 ? -3.834 11.955 26.235 1.00 48.59 214 ASP A CA 1
ATOM 1516 C C . ASP A 1 214 ? -2.582 12.820 26.087 1.00 48.59 214 ASP A C 1
ATOM 1518 O O . ASP A 1 214 ? -2.612 13.888 25.477 1.00 48.59 214 ASP A O 1
ATOM 1522 N N . THR A 1 215 ? -1.477 12.385 26.693 1.00 48.25 215 THR A N 1
ATOM 1523 C CA . THR A 1 215 ? -0.174 12.999 26.473 1.00 48.25 215 THR A CA 1
ATOM 1524 C C . THR A 1 215 ? 0.106 12.848 24.986 1.00 48.25 215 THR A C 1
ATOM 1526 O O . THR A 1 215 ? 0.225 11.704 24.516 1.00 48.25 215 THR A O 1
ATOM 1529 N N . PRO A 1 216 ? 0.142 13.953 24.214 1.00 52.19 216 PRO A N 1
ATOM 1530 C CA . PRO A 1 216 ? 0.411 13.856 22.796 1.00 52.19 216 PRO A CA 1
ATOM 1531 C C . PRO A 1 216 ? 1.754 13.138 22.642 1.00 52.19 216 PRO A C 1
ATOM 1533 O O . PRO A 1 216 ? 2.682 13.403 23.415 1.00 52.19 216 PRO A O 1
ATOM 1536 N N . PRO A 1 217 ? 1.869 12.172 21.713 1.00 54.22 217 PRO A N 1
ATOM 1537 C CA . PRO A 1 217 ? 3.153 11.545 21.456 1.00 54.22 217 PRO A CA 1
ATOM 1538 C C . PRO A 1 217 ? 4.144 12.667 21.155 1.00 54.22 217 PRO A C 1
ATOM 1540 O O . PRO A 1 217 ? 3.864 13.509 20.300 1.00 54.22 217 PRO A O 1
ATOM 1543 N N . SER A 1 218 ? 5.255 12.717 21.897 1.00 55.62 218 SER A N 1
ATOM 1544 C CA . SER A 1 218 ? 6.247 13.765 21.686 1.00 55.62 218 SER A CA 1
ATOM 1545 C C . SER A 1 218 ? 6.642 13.742 20.215 1.00 55.62 218 SER A C 1
ATOM 1547 O O . SER A 1 218 ? 6.902 12.669 19.660 1.00 55.62 218 SER A O 1
ATOM 1549 N N . ALA A 1 219 ? 6.626 14.912 19.570 1.00 50.66 219 ALA A N 1
ATOM 1550 C CA . ALA A 1 219 ? 6.924 15.032 18.148 1.00 50.66 219 ALA A CA 1
ATOM 1551 C C . ALA A 1 219 ? 8.220 14.276 17.820 1.00 50.66 219 ALA A C 1
ATOM 1553 O O . ALA A 1 219 ? 8.241 13.482 16.884 1.00 50.66 219 ALA A O 1
ATOM 1554 N N . ALA A 1 220 ? 9.233 14.400 18.687 1.00 50.75 220 ALA A N 1
ATOM 1555 C CA . ALA A 1 220 ? 10.497 13.672 18.627 1.00 50.75 220 ALA A CA 1
ATOM 1556 C C . ALA A 1 220 ? 10.341 12.157 18.432 1.00 50.75 220 ALA A C 1
ATOM 1558 O O . ALA A 1 220 ? 11.056 11.581 17.628 1.00 50.75 220 ALA A O 1
ATOM 1559 N N . ARG A 1 221 ? 9.394 11.492 19.106 1.00 57.44 221 ARG A N 1
ATOM 1560 C CA . ARG A 1 221 ? 9.200 10.035 19.007 1.00 57.44 221 ARG A CA 1
ATOM 1561 C C . ARG A 1 221 ? 8.507 9.627 17.706 1.00 57.44 221 ARG A C 1
ATOM 1563 O O . ARG A 1 221 ? 8.754 8.535 17.201 1.00 57.44 221 ARG A O 1
ATOM 1570 N N . VAL A 1 222 ? 7.655 10.497 17.158 1.00 55.56 222 VAL A N 1
ATOM 1571 C CA . VAL A 1 222 ? 7.056 10.301 15.830 1.00 55.56 222 VAL A CA 1
ATOM 1572 C C . VAL A 1 222 ? 8.119 10.497 14.753 1.00 55.56 222 VAL A C 1
ATOM 1574 O O . VAL A 1 222 ? 8.278 9.612 13.914 1.00 55.56 222 VAL A O 1
ATOM 1577 N N . TRP A 1 223 ? 8.905 11.571 14.860 1.00 47.66 223 TRP A N 1
ATOM 1578 C CA . TRP A 1 223 ? 10.047 11.866 13.997 1.00 47.66 223 TRP A CA 1
ATOM 1579 C C . TRP A 1 223 ? 11.099 10.755 14.027 1.00 47.66 223 TRP A C 1
ATOM 1581 O O . TRP A 1 223 ? 11.420 10.244 12.969 1.00 47.66 223 TRP A O 1
ATOM 1591 N N . LEU A 1 224 ? 11.542 10.281 15.198 1.00 55.91 224 LEU A N 1
ATOM 1592 C CA . LEU A 1 224 ? 12.495 9.163 15.321 1.00 55.91 224 LEU A CA 1
ATOM 1593 C C . LEU A 1 224 ? 11.959 7.882 14.686 1.00 55.91 224 LEU A C 1
ATOM 1595 O O . LEU A 1 224 ? 12.703 7.122 14.082 1.00 55.91 224 LEU A O 1
ATOM 1599 N N . SER A 1 225 ? 10.656 7.631 14.813 1.00 53.25 225 SER A N 1
ATOM 1600 C CA . SER A 1 225 ? 10.056 6.416 14.273 1.00 53.25 225 SER A CA 1
ATOM 1601 C C . SER A 1 225 ? 9.864 6.449 12.758 1.00 53.25 225 SER A C 1
ATOM 1603 O O . SER A 1 225 ? 9.950 5.397 12.127 1.00 53.25 225 SER A O 1
ATOM 1605 N N . ALA A 1 226 ? 9.614 7.635 12.201 1.00 52.88 226 ALA A N 1
ATOM 1606 C CA . ALA A 1 226 ? 9.506 7.876 10.769 1.00 52.88 226 ALA A CA 1
ATOM 1607 C C . ALA A 1 226 ? 10.903 7.941 10.130 1.00 52.88 226 ALA A C 1
ATOM 1609 O O . ALA A 1 226 ? 11.159 7.263 9.142 1.00 52.88 226 ALA A O 1
ATOM 1610 N N . ALA A 1 227 ? 11.845 8.624 10.783 1.00 49.31 227 ALA A N 1
ATOM 1611 C CA . ALA A 1 227 ? 13.255 8.639 10.424 1.00 49.31 227 ALA A CA 1
ATOM 1612 C C . ALA A 1 227 ? 13.818 7.215 10.420 1.00 49.31 227 ALA A C 1
ATOM 1614 O O . ALA A 1 227 ? 14.386 6.808 9.425 1.00 49.31 227 ALA A O 1
ATOM 1615 N N . ALA A 1 228 ? 13.558 6.397 11.444 1.00 53.09 228 ALA A N 1
ATOM 1616 C CA . ALA A 1 228 ? 14.014 5.006 11.471 1.00 53.09 228 ALA A CA 1
ATOM 1617 C C . ALA A 1 228 ? 13.344 4.100 10.422 1.00 53.09 228 ALA A C 1
ATOM 1619 O O . ALA A 1 228 ? 13.920 3.083 10.066 1.0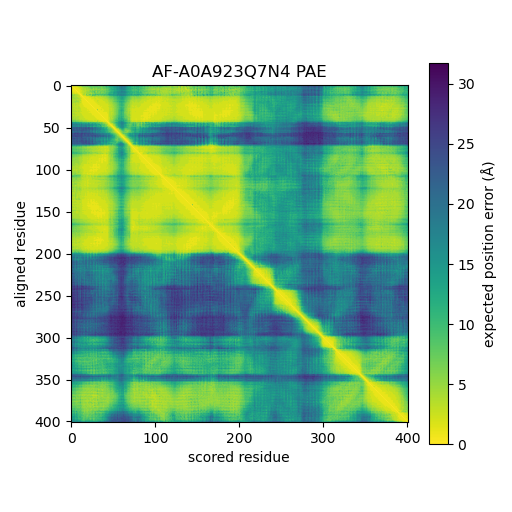0 53.09 228 ALA A O 1
ATOM 1620 N N . THR A 1 229 ? 12.141 4.416 9.924 1.00 55.34 229 THR A N 1
ATOM 1621 C CA . THR A 1 229 ? 11.516 3.614 8.848 1.00 55.34 229 THR A CA 1
ATOM 1622 C C . THR A 1 229 ? 12.031 3.985 7.463 1.00 55.34 229 THR A C 1
ATOM 1624 O O . THR A 1 229 ? 11.979 3.151 6.569 1.00 55.34 229 THR A O 1
ATOM 1627 N N . VAL A 1 230 ? 12.550 5.201 7.307 1.00 51.44 230 VAL A N 1
ATOM 1628 C CA . VAL A 1 230 ? 13.119 5.721 6.060 1.00 51.44 230 VAL A CA 1
ATOM 1629 C C . VAL A 1 230 ? 14.635 5.498 6.001 1.00 51.44 230 VAL A C 1
ATOM 1631 O O . VAL A 1 230 ? 15.147 5.009 5.005 1.00 51.44 230 VAL A O 1
ATOM 1634 N N . LEU A 1 231 ? 15.362 5.776 7.085 1.00 48.47 231 LEU A N 1
ATOM 1635 C CA . LEU A 1 231 ? 16.820 5.639 7.158 1.00 48.47 231 LEU A CA 1
ATOM 1636 C C . LEU A 1 231 ? 17.285 4.185 7.121 1.00 48.47 231 LEU A C 1
ATOM 1638 O O . LEU A 1 231 ? 18.359 3.936 6.599 1.00 48.47 231 LEU A O 1
ATOM 1642 N N . LEU A 1 232 ? 16.516 3.224 7.643 1.00 49.56 232 LEU A N 1
ATOM 1643 C CA . LEU A 1 232 ? 16.929 1.816 7.634 1.00 49.56 232 LEU A CA 1
ATOM 1644 C C . LEU A 1 232 ? 17.003 1.216 6.214 1.00 49.56 232 LEU A C 1
ATOM 1646 O O . LEU A 1 232 ? 18.021 0.601 5.908 1.00 49.56 232 LEU A O 1
ATOM 1650 N N . PRO A 1 233 ? 15.997 1.392 5.328 1.00 50.09 233 PRO A N 1
ATOM 1651 C CA . PRO A 1 233 ? 16.119 0.942 3.945 1.00 50.09 233 PRO A CA 1
ATOM 1652 C C . PRO A 1 233 ? 17.145 1.763 3.158 1.00 50.09 233 PRO A C 1
ATOM 1654 O O . PRO A 1 233 ? 17.891 1.170 2.393 1.00 50.09 233 PRO A O 1
ATOM 1657 N N . VAL A 1 234 ? 17.258 3.079 3.390 1.00 48.84 234 VAL A N 1
ATOM 1658 C CA . VAL A 1 234 ? 18.281 3.919 2.733 1.00 48.84 234 VAL A CA 1
ATOM 1659 C C . VAL A 1 234 ? 19.700 3.494 3.134 1.00 48.84 234 VAL A C 1
ATOM 1661 O O . VAL A 1 234 ? 20.560 3.349 2.272 1.00 48.84 234 VAL A O 1
ATOM 1664 N N . ALA A 1 235 ? 19.942 3.222 4.419 1.00 48.12 235 ALA A N 1
ATOM 1665 C CA . ALA A 1 235 ? 21.232 2.746 4.916 1.00 48.12 235 ALA A CA 1
ATOM 1666 C C . ALA A 1 235 ? 21.549 1.320 4.441 1.00 48.12 235 ALA A C 1
ATOM 1668 O O . ALA A 1 235 ? 22.693 1.034 4.111 1.00 48.12 235 ALA A O 1
ATOM 1669 N N . ALA A 1 236 ? 20.547 0.437 4.348 1.00 48.47 236 ALA A N 1
ATOM 1670 C CA . ALA A 1 236 ? 20.726 -0.897 3.773 1.00 48.47 236 ALA A CA 1
ATOM 1671 C C . ALA A 1 236 ? 21.051 -0.845 2.268 1.00 48.47 236 ALA A C 1
ATOM 1673 O O . ALA A 1 236 ? 21.774 -1.703 1.771 1.00 48.47 236 ALA A O 1
ATOM 1674 N N . PHE A 1 237 ? 20.554 0.170 1.554 1.00 44.94 237 PHE A N 1
ATOM 1675 C CA . PHE A 1 237 ? 20.823 0.376 0.130 1.00 44.94 237 PHE A CA 1
ATOM 1676 C C . PHE A 1 237 ? 22.189 1.026 -0.139 1.00 44.94 237 PHE A C 1
ATOM 1678 O O . PHE A 1 237 ? 22.828 0.717 -1.142 1.00 44.94 237 PHE A O 1
ATOM 1685 N N . GLN A 1 238 ? 22.667 1.885 0.770 1.00 43.31 238 GLN A N 1
ATOM 1686 C CA . GLN A 1 238 ? 23.983 2.527 0.654 1.00 43.31 238 GLN A CA 1
ATOM 1687 C C . GLN A 1 238 ? 25.163 1.552 0.732 1.00 43.31 238 GLN A C 1
ATOM 1689 O O . GLN A 1 238 ? 26.240 1.878 0.249 1.00 43.31 238 GLN A O 1
ATOM 1694 N N . ILE A 1 239 ? 24.980 0.357 1.296 1.00 49.88 239 ILE A N 1
ATOM 1695 C CA . ILE A 1 239 ? 26.072 -0.619 1.441 1.00 49.88 239 ILE A CA 1
ATOM 1696 C C . ILE A 1 239 ? 26.445 -1.264 0.088 1.00 49.88 239 ILE A C 1
ATOM 1698 O O . ILE A 1 239 ? 27.478 -1.918 0.001 1.00 49.88 239 ILE A O 1
ATOM 1702 N N . SER A 1 240 ? 25.654 -1.072 -0.980 1.00 45.50 240 SER A N 1
ATOM 1703 C CA . SER A 1 240 ? 25.810 -1.862 -2.211 1.00 45.50 240 SER A CA 1
ATOM 1704 C C . SER A 1 240 ? 26.065 -1.088 -3.512 1.00 45.50 240 SER A C 1
ATOM 1706 O O . SER A 1 240 ? 26.175 -1.745 -4.546 1.00 45.50 240 SER A O 1
ATOM 1708 N N . VAL A 1 241 ? 26.146 0.251 -3.531 1.00 44.12 241 VAL A N 1
ATOM 1709 C CA . VAL A 1 241 ? 26.308 0.986 -4.806 1.00 44.12 241 VAL A CA 1
ATOM 1710 C C . VAL A 1 241 ? 2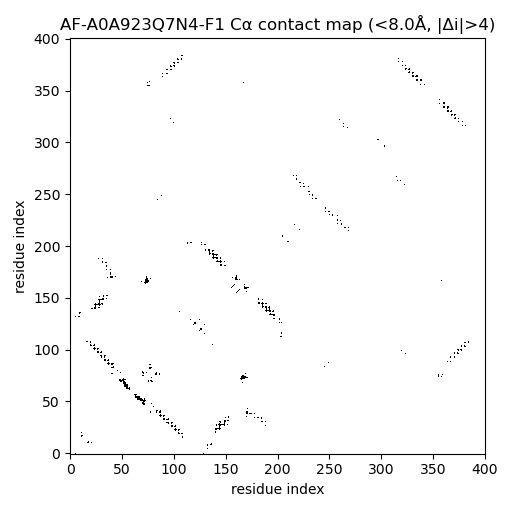7.152 2.257 -4.648 1.00 44.12 241 VAL A C 1
ATOM 1712 O O . VAL A 1 241 ? 26.755 3.168 -3.926 1.00 44.12 241 VAL A O 1
ATOM 1715 N N . ASP A 1 242 ? 28.241 2.375 -5.415 1.00 48.22 242 ASP A N 1
ATOM 1716 C CA . ASP A 1 242 ? 29.136 3.551 -5.527 1.00 48.22 242 ASP A CA 1
ATOM 1717 C C . ASP A 1 242 ? 28.467 4.826 -6.116 1.00 48.22 242 ASP A C 1
ATOM 1719 O O . ASP A 1 242 ? 29.123 5.797 -6.492 1.00 48.22 242 ASP A O 1
ATOM 1723 N N . GLY A 1 243 ? 27.134 4.864 -6.215 1.00 47.12 243 GLY A N 1
ATOM 1724 C CA . GLY A 1 243 ? 26.365 5.948 -6.831 1.00 47.12 243 GLY A CA 1
ATOM 1725 C C . GLY A 1 243 ? 25.852 6.979 -5.822 1.00 47.12 243 GLY A C 1
ATOM 1726 O O . GLY A 1 243 ? 24.676 6.953 -5.453 1.00 47.12 243 GLY A O 1
ATOM 1727 N N . GLY A 1 244 ? 26.697 7.931 -5.414 1.00 45.41 244 GLY A N 1
ATOM 1728 C CA . GLY A 1 244 ? 26.372 8.965 -4.412 1.00 45.41 244 GLY A CA 1
ATOM 1729 C C . GLY A 1 244 ? 25.132 9.834 -4.707 1.00 45.41 244 GLY A C 1
ATOM 1730 O O . GLY A 1 244 ? 24.470 10.297 -3.779 1.00 45.41 244 GLY A O 1
ATOM 1731 N N . LEU A 1 245 ? 24.744 10.003 -5.976 1.00 46.56 245 LEU A N 1
ATOM 1732 C CA . LEU A 1 245 ? 23.535 10.752 -6.363 1.00 46.56 245 LEU A CA 1
ATOM 1733 C C . LEU A 1 245 ? 22.231 9.987 -6.079 1.00 46.56 245 LEU A C 1
ATOM 1735 O O . LEU A 1 245 ? 21.211 10.596 -5.763 1.00 46.56 245 LEU A O 1
ATOM 1739 N N . LEU A 1 246 ? 22.266 8.654 -6.127 1.00 49.25 246 LEU A N 1
ATOM 1740 C CA . LEU A 1 246 ? 21.108 7.793 -5.863 1.00 49.25 246 LEU A CA 1
ATOM 1741 C C . LEU A 1 246 ? 20.796 7.760 -4.363 1.00 49.25 246 LEU A C 1
ATOM 1743 O O . LEU A 1 246 ? 19.644 7.868 -3.944 1.00 49.25 246 LEU A O 1
ATOM 1747 N N . ALA A 1 247 ? 21.853 7.727 -3.552 1.00 50.19 247 ALA A N 1
ATOM 1748 C CA . ALA A 1 247 ? 21.775 7.921 -2.115 1.00 50.19 247 ALA A CA 1
ATOM 1749 C C . ALA A 1 247 ? 21.190 9.296 -1.747 1.00 50.19 247 ALA A C 1
ATOM 1751 O O . ALA A 1 247 ? 20.350 9.371 -0.853 1.00 50.19 247 ALA A O 1
ATOM 1752 N N . LEU A 1 248 ? 21.583 10.366 -2.451 1.00 47.09 248 LEU A N 1
ATOM 1753 C CA . LEU A 1 248 ? 21.054 11.715 -2.232 1.00 47.09 248 LEU A CA 1
ATOM 1754 C C . LEU A 1 248 ? 19.565 11.816 -2.603 1.00 47.09 248 LEU A C 1
ATOM 1756 O O . LEU A 1 248 ? 18.795 12.394 -1.841 1.00 47.09 248 LEU A O 1
ATOM 1760 N N . ALA A 1 249 ? 19.147 11.223 -3.726 1.00 51.19 249 ALA A N 1
ATOM 1761 C CA . ALA A 1 249 ? 17.751 11.218 -4.170 1.00 51.19 249 ALA A CA 1
ATOM 1762 C C . ALA A 1 249 ? 16.840 10.442 -3.204 1.00 51.19 249 ALA A C 1
ATOM 1764 O O . ALA A 1 249 ? 15.795 10.950 -2.801 1.00 51.19 249 ALA A O 1
ATOM 1765 N N . LEU A 1 250 ? 17.274 9.261 -2.750 1.00 52.91 250 LEU A N 1
ATOM 1766 C CA . LEU A 1 250 ? 16.557 8.472 -1.742 1.00 52.91 250 LEU A CA 1
ATOM 1767 C C . LEU A 1 250 ? 16.522 9.167 -0.370 1.00 52.91 250 LEU A C 1
ATOM 1769 O O . LEU A 1 250 ? 15.540 9.055 0.365 1.00 52.91 250 LEU A O 1
ATOM 1773 N N . LEU A 1 251 ? 17.574 9.913 -0.020 1.00 50.72 251 LEU A N 1
ATOM 1774 C CA . LEU A 1 251 ? 17.640 10.689 1.217 1.00 50.72 251 LEU A CA 1
ATOM 1775 C C . LEU A 1 251 ? 16.734 11.928 1.156 1.00 50.72 251 LEU A C 1
ATOM 1777 O O . LEU A 1 251 ? 16.032 12.198 2.129 1.00 50.72 251 LEU A O 1
ATOM 1781 N N . LEU A 1 252 ? 16.692 12.637 0.022 1.00 50.59 252 LEU A N 1
ATOM 1782 C CA . LEU A 1 252 ? 15.792 13.769 -0.234 1.00 50.59 252 LEU A CA 1
ATOM 1783 C C . LEU A 1 252 ? 14.328 13.336 -0.260 1.00 50.59 252 LEU A C 1
ATOM 1785 O O . LEU A 1 252 ? 13.495 13.971 0.381 1.00 50.59 252 LEU A O 1
ATOM 1789 N N . GLU A 1 253 ? 14.014 12.230 -0.928 1.00 53.00 253 GLU A N 1
ATOM 1790 C CA . GLU A 1 253 ? 12.667 11.666 -0.945 1.00 53.00 253 GLU A CA 1
ATOM 1791 C C . GLU A 1 253 ? 12.248 11.185 0.446 1.00 53.00 253 GLU A C 1
ATOM 1793 O O . GLU A 1 253 ? 11.144 11.477 0.912 1.00 53.00 253 GLU A O 1
ATOM 1798 N N . GLY A 1 254 ? 13.165 10.528 1.157 1.00 52.09 254 GLY A N 1
ATOM 1799 C CA . GLY A 1 254 ? 12.993 10.169 2.551 1.00 52.09 254 GLY A CA 1
ATOM 1800 C C . GLY A 1 254 ? 12.696 11.376 3.442 1.00 52.09 254 GLY A C 1
ATOM 1801 O O . GLY A 1 254 ? 11.773 11.326 4.255 1.00 52.09 254 GLY A O 1
ATOM 1802 N N . LEU A 1 255 ? 13.422 12.482 3.253 1.00 48.97 255 LEU A N 1
ATOM 1803 C CA . LEU A 1 255 ? 13.207 13.764 3.930 1.00 48.97 255 LEU A CA 1
ATOM 1804 C C . LEU A 1 255 ? 11.870 14.407 3.562 1.00 48.97 255 LEU A C 1
ATOM 1806 O O . LEU A 1 255 ? 11.231 15.006 4.424 1.00 48.97 255 LEU A O 1
ATOM 1810 N N . LEU A 1 256 ? 11.414 14.255 2.322 1.00 55.47 256 LEU A N 1
ATOM 1811 C CA . LEU A 1 256 ? 10.168 14.835 1.831 1.00 55.47 256 LEU A CA 1
ATOM 1812 C C . LEU A 1 256 ? 8.950 14.049 2.343 1.00 55.47 256 LEU A C 1
ATOM 1814 O O . LEU A 1 256 ? 7.995 14.636 2.854 1.00 55.47 256 LEU A O 1
ATOM 1818 N N . LEU A 1 257 ? 9.027 12.717 2.358 1.00 55.06 257 LEU A N 1
ATOM 1819 C CA . LEU A 1 257 ? 8.071 11.841 3.042 1.00 55.06 257 LEU A CA 1
ATOM 1820 C C . LEU A 1 257 ? 8.030 12.122 4.544 1.00 55.06 257 LEU A C 1
ATOM 1822 O O . LEU A 1 257 ? 6.953 12.220 5.142 1.00 55.06 257 LEU A O 1
ATOM 1826 N N . LEU A 1 258 ? 9.200 12.315 5.152 1.00 53.47 258 LEU A N 1
ATOM 1827 C CA . LEU A 1 258 ? 9.326 12.703 6.547 1.00 53.47 258 LEU A CA 1
ATOM 1828 C C . LEU A 1 258 ? 8.708 14.088 6.796 1.00 53.47 258 LEU A C 1
ATOM 1830 O O . LEU A 1 258 ? 8.007 14.249 7.791 1.00 53.47 258 LEU A O 1
ATOM 1834 N N . ALA A 1 259 ? 8.878 15.058 5.893 1.00 51.00 259 ALA A N 1
ATOM 1835 C CA . ALA A 1 259 ? 8.285 16.398 5.950 1.00 51.00 259 ALA A CA 1
ATOM 1836 C C . ALA A 1 259 ? 6.753 16.376 5.802 1.00 51.00 259 ALA A C 1
ATOM 1838 O O . ALA A 1 259 ? 6.049 17.108 6.497 1.00 51.00 259 ALA A O 1
ATOM 1839 N N . VAL A 1 260 ? 6.200 15.495 4.966 1.00 56.47 260 VAL A N 1
ATOM 1840 C CA . VAL A 1 260 ? 4.744 15.339 4.810 1.00 56.47 260 VAL A CA 1
ATOM 1841 C C . VAL A 1 260 ? 4.137 14.655 6.036 1.00 56.47 260 VAL A C 1
ATOM 1843 O O . VAL A 1 260 ? 3.166 15.148 6.619 1.00 56.47 260 VAL A O 1
ATOM 1846 N N . VAL A 1 261 ? 4.735 13.549 6.490 1.00 56.97 261 VAL A N 1
ATOM 1847 C CA . VAL A 1 261 ? 4.289 12.823 7.689 1.00 56.97 261 VAL A CA 1
ATOM 1848 C C . VAL A 1 261 ? 4.407 13.712 8.924 1.00 56.97 261 VAL A C 1
ATOM 1850 O O . VAL A 1 261 ? 3.493 13.763 9.752 1.00 56.97 261 VAL A O 1
ATOM 1853 N N . SER A 1 262 ? 5.499 14.460 9.036 1.00 48.34 262 SER A N 1
ATOM 1854 C CA . SER A 1 262 ? 5.710 15.378 10.141 1.00 48.34 262 SER A CA 1
ATOM 1855 C C . SER A 1 262 ? 4.881 16.646 10.055 1.00 48.34 262 SER A C 1
ATOM 1857 O O . SER A 1 262 ? 4.414 17.084 11.092 1.00 48.34 262 SER A O 1
ATOM 1859 N N . GLY A 1 263 ? 4.613 17.213 8.879 1.00 51.03 263 GLY A N 1
ATOM 1860 C CA . GLY A 1 263 ? 3.755 18.387 8.720 1.00 51.03 263 GLY A CA 1
ATOM 1861 C C . GLY A 1 263 ? 2.317 18.102 9.154 1.00 51.03 263 GLY A C 1
ATOM 1862 O O . GLY A 1 263 ? 1.676 18.924 9.814 1.00 51.03 263 GLY A O 1
ATOM 1863 N N . VAL A 1 264 ? 1.826 16.890 8.883 1.00 55.34 264 VAL A N 1
ATOM 1864 C CA . VAL A 1 264 ? 0.516 16.413 9.355 1.00 55.34 264 VAL A CA 1
ATOM 1865 C C . VAL A 1 264 ? 0.503 16.202 10.876 1.00 55.34 264 VAL A C 1
ATOM 1867 O O . VAL A 1 264 ? -0.505 16.469 11.536 1.00 55.34 264 VAL A O 1
ATOM 1870 N N . VAL A 1 265 ? 1.621 15.770 11.462 1.00 51.84 265 VAL A N 1
ATOM 1871 C CA . VAL A 1 265 ? 1.761 15.560 12.915 1.00 51.84 265 VAL A CA 1
ATOM 1872 C C . VAL A 1 265 ? 1.996 16.883 13.662 1.00 51.84 265 VAL A C 1
ATOM 1874 O O . VAL A 1 265 ? 1.388 17.113 14.707 1.00 51.84 265 VAL A O 1
ATOM 1877 N N . ALA A 1 266 ? 2.800 17.785 13.103 1.00 47.38 266 ALA A N 1
ATOM 1878 C CA . ALA A 1 266 ? 3.192 19.077 13.653 1.00 47.38 266 ALA A CA 1
ATOM 1879 C C . ALA A 1 266 ? 2.046 20.088 13.599 1.00 47.38 266 ALA A C 1
ATOM 1881 O O . ALA A 1 266 ? 1.807 20.764 14.593 1.00 47.38 266 ALA A O 1
ATOM 1882 N N . ARG A 1 267 ? 1.238 20.132 12.528 1.00 50.88 267 ARG A N 1
ATOM 1883 C CA . ARG A 1 267 ? 0.003 20.949 12.518 1.00 50.88 267 ARG A CA 1
ATOM 1884 C C . ARG A 1 267 ? -1.051 20.433 13.501 1.00 50.88 267 ARG A C 1
ATOM 1886 O O . ARG A 1 267 ? -1.864 21.212 13.997 1.00 50.88 267 ARG A O 1
AT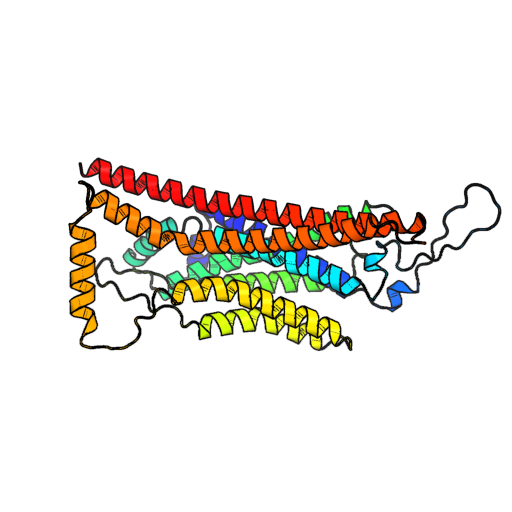OM 1893 N N . GLY A 1 268 ? -1.021 19.137 13.815 1.00 47.72 268 GLY A N 1
ATOM 1894 C CA . GLY A 1 268 ? -1.812 18.553 14.898 1.00 47.72 268 GLY A CA 1
ATOM 1895 C C . GLY A 1 268 ? -1.331 18.977 16.290 1.00 47.72 268 GLY A C 1
ATOM 1896 O O . GLY A 1 268 ? -2.161 19.175 17.173 1.00 47.72 268 GLY A O 1
ATOM 1897 N N . ALA A 1 269 ? -0.018 19.154 16.469 1.00 43.28 269 ALA A N 1
ATOM 1898 C CA . ALA A 1 269 ? 0.613 19.519 17.740 1.00 43.28 269 ALA A CA 1
ATOM 1899 C C . ALA A 1 269 ? 0.668 21.041 17.998 1.00 43.28 269 ALA A C 1
ATOM 1901 O O . ALA A 1 269 ? 0.490 21.471 19.137 1.00 43.28 269 ALA A O 1
ATOM 1902 N N . ALA A 1 270 ? 0.828 21.863 16.955 1.00 45.09 270 ALA A N 1
ATOM 1903 C CA . ALA A 1 270 ? 0.937 23.325 17.041 1.00 45.09 270 ALA A CA 1
ATOM 1904 C C . ALA A 1 270 ? -0.366 24.017 17.479 1.00 45.09 270 ALA A C 1
ATOM 1906 O O . ALA A 1 270 ? -0.347 25.143 17.960 1.00 45.09 270 ALA A O 1
ATOM 1907 N N . ARG A 1 271 ? -1.518 23.339 17.385 1.00 49.38 271 ARG A N 1
ATOM 1908 C CA . ARG A 1 271 ? -2.777 23.833 17.975 1.00 49.38 271 ARG A CA 1
ATOM 1909 C C . ARG A 1 271 ? -2.897 23.555 19.476 1.00 49.38 271 ARG A C 1
ATOM 1911 O O . ARG A 1 271 ? -3.888 23.951 20.084 1.00 49.38 271 ARG A O 1
ATOM 1918 N N . THR A 1 272 ? -1.928 22.856 20.066 1.00 46.66 272 THR A N 1
ATOM 1919 C CA . THR A 1 272 ? -1.970 22.403 21.463 1.00 46.66 272 THR A CA 1
ATOM 1920 C C . THR A 1 272 ? -0.723 22.746 22.263 1.00 46.66 272 THR A C 1
ATOM 1922 O O . THR A 1 272 ? -0.591 22.237 23.366 1.00 46.66 272 THR A O 1
ATOM 1925 N N . THR A 1 273 ? 0.171 23.596 21.761 1.00 43.12 273 THR A N 1
ATOM 1926 C CA . THR A 1 273 ? 1.173 24.255 22.605 1.00 43.12 273 THR A CA 1
ATOM 1927 C C . THR A 1 273 ? 0.529 25.500 23.212 1.00 43.12 273 THR A C 1
ATOM 1929 O O . THR A 1 273 ? 0.486 26.538 22.549 1.00 43.12 273 THR A O 1
ATOM 1932 N N . PRO A 1 274 ? -0.030 25.436 24.438 1.00 44.84 274 PRO A N 1
ATOM 1933 C CA . PRO A 1 274 ? -0.169 26.641 25.227 1.00 44.84 274 PRO A CA 1
ATOM 1934 C C . PRO A 1 274 ? 1.257 27.138 25.440 1.00 44.84 274 PRO A C 1
ATOM 1936 O O . PRO A 1 274 ? 2.052 26.458 26.087 1.00 44.84 274 PRO A O 1
ATOM 1939 N N . LEU A 1 275 ? 1.598 28.273 24.832 1.00 49.25 275 LEU A N 1
ATOM 1940 C CA . LEU A 1 275 ? 2.767 29.021 25.261 1.00 49.25 275 LEU A CA 1
ATOM 1941 C C . LEU A 1 275 ? 2.607 29.218 26.766 1.00 49.25 275 LEU A C 1
ATOM 1943 O O . LEU A 1 275 ? 1.616 29.765 27.259 1.00 49.25 275 LEU A O 1
ATOM 1947 N N . SER A 1 276 ? 3.534 28.586 27.460 1.00 48.28 276 SER A N 1
ATOM 1948 C CA . SER A 1 276 ? 3.796 28.677 28.873 1.00 48.28 276 SER A CA 1
ATOM 1949 C C . SER A 1 276 ? 4.087 30.132 29.222 1.00 48.28 276 SER A C 1
ATOM 1951 O O . SER A 1 276 ? 5.232 30.552 29.192 1.00 48.28 276 SER A O 1
ATOM 1953 N N . ASP A 1 277 ? 3.027 30.873 29.529 1.00 45.09 277 ASP A N 1
ATOM 1954 C CA . ASP A 1 277 ? 3.020 31.881 30.589 1.00 45.09 277 ASP A CA 1
ATOM 1955 C C . ASP A 1 277 ? 1.933 31.462 31.588 1.00 45.09 277 ASP A C 1
ATOM 1957 O O . ASP A 1 277 ? 0.765 31.876 31.584 1.00 45.09 277 ASP A O 1
ATOM 1961 N N . GLU A 1 278 ? 2.312 30.466 32.387 1.00 55.25 278 GLU A N 1
ATOM 1962 C CA . GLU A 1 278 ? 1.490 29.820 33.395 1.00 55.25 278 GLU A CA 1
ATOM 1963 C C . GLU A 1 278 ? 1.376 30.702 34.644 1.00 55.25 278 GLU A C 1
ATOM 1965 O O . GLU A 1 278 ? 2.107 30.518 35.602 1.00 55.25 278 GLU A O 1
ATOM 1970 N N . ALA A 1 279 ? 0.417 31.630 34.660 1.00 52.44 279 ALA A N 1
ATOM 1971 C CA . ALA A 1 279 ? -0.349 31.963 35.876 1.00 52.44 279 ALA A CA 1
ATOM 1972 C C . ALA A 1 279 ? -1.529 32.902 35.571 1.00 52.44 279 ALA A C 1
ATOM 1974 O O . ALA A 1 279 ? -2.643 32.676 36.049 1.00 52.44 279 ALA A O 1
ATOM 1975 N N . GLY A 1 280 ? -1.326 33.919 34.726 1.00 49.56 280 GLY A N 1
ATOM 1976 C CA . GLY A 1 280 ? -2.320 34.978 34.488 1.00 49.56 280 GLY A CA 1
ATOM 1977 C C . GLY A 1 280 ? -3.370 34.663 33.413 1.00 49.56 280 GLY A C 1
ATOM 1978 O O . GLY A 1 280 ? -4.561 34.931 33.590 1.00 49.56 280 GLY A O 1
ATOM 1979 N N . GLY A 1 281 ? -2.970 34.030 32.303 1.00 47.12 281 GLY A N 1
ATOM 1980 C CA . GLY A 1 281 ? -3.818 33.895 31.106 1.00 47.12 281 GLY A CA 1
ATOM 1981 C C . GLY A 1 281 ? -4.940 32.849 31.193 1.00 47.12 281 GLY A C 1
ATOM 1982 O O . GLY A 1 281 ? -5.967 32.972 30.516 1.00 47.12 281 GLY A O 1
ATOM 1983 N N . ARG A 1 282 ? -4.809 31.835 32.063 1.00 52.25 282 ARG A N 1
ATOM 1984 C CA . ARG A 1 282 ? -5.785 30.728 32.175 1.00 52.25 282 ARG A CA 1
ATOM 1985 C C . ARG A 1 282 ? -7.159 31.189 32.672 1.00 52.25 282 ARG A C 1
ATOM 1987 O O . ARG A 1 282 ? -8.177 30.631 32.261 1.00 52.25 282 ARG A O 1
ATOM 1994 N N . ARG A 1 283 ? -7.219 32.243 33.495 1.00 55.38 283 ARG A N 1
ATOM 1995 C CA . ARG A 1 283 ? -8.490 32.797 34.000 1.00 55.38 283 ARG A CA 1
ATOM 1996 C C . ARG A 1 283 ? -9.179 33.723 32.989 1.00 55.38 283 ARG A C 1
ATOM 1998 O O . ARG A 1 283 ? -10.409 33.764 32.967 1.00 55.38 283 ARG A O 1
ATOM 2005 N N . ALA A 1 284 ? -8.424 34.407 32.126 1.00 53.62 284 ALA A N 1
ATOM 2006 C CA . ALA A 1 284 ? -8.963 35.322 31.115 1.00 53.62 284 ALA A CA 1
ATOM 2007 C C . ALA A 1 284 ? -9.416 34.590 29.839 1.00 53.62 284 ALA A C 1
ATOM 2009 O O . ALA A 1 284 ? -10.542 34.794 29.387 1.00 53.62 284 ALA A O 1
ATOM 2010 N N . ALA A 1 285 ? -8.619 33.646 29.321 1.00 55.22 285 ALA A N 1
ATOM 2011 C CA . ALA A 1 285 ? -9.000 32.829 28.164 1.00 55.22 285 ALA A CA 1
ATOM 2012 C C . ALA A 1 285 ? -10.185 31.893 28.476 1.00 55.22 285 ALA A C 1
ATOM 2014 O O . ALA A 1 285 ? -11.051 31.673 27.628 1.00 55.22 285 ALA A O 1
ATOM 2015 N N . GLY A 1 286 ? -10.290 31.409 29.722 1.00 56.12 286 GLY A N 1
ATOM 2016 C CA . GLY A 1 286 ? -11.461 30.673 30.205 1.00 56.12 286 GLY A CA 1
ATOM 2017 C C . GLY A 1 286 ? -12.744 31.516 30.214 1.00 56.12 286 GLY A C 1
ATOM 2018 O O . GLY A 1 286 ? -13.808 31.004 29.870 1.00 56.12 286 GLY A O 1
ATOM 2019 N N . ARG A 1 287 ? -12.657 32.817 30.534 1.00 55.78 287 ARG A N 1
ATOM 2020 C CA . ARG A 1 287 ? -13.807 33.742 30.531 1.00 55.78 287 ARG A CA 1
ATOM 2021 C C . ARG A 1 287 ? -14.158 34.260 29.137 1.00 55.78 287 ARG A C 1
ATOM 2023 O O . ARG A 1 287 ? -15.338 34.293 28.809 1.00 55.78 287 ARG A O 1
ATOM 2030 N N . ALA A 1 288 ? -13.177 34.589 28.297 1.00 54.94 288 ALA A N 1
ATOM 2031 C CA . ALA A 1 288 ? -13.417 35.021 26.917 1.00 54.94 288 ALA A CA 1
ATOM 2032 C C . ALA A 1 288 ? -14.007 33.888 26.062 1.00 54.94 288 ALA A C 1
ATOM 2034 O O . ALA A 1 288 ? -14.959 34.101 25.315 1.00 54.94 288 ALA A O 1
ATOM 2035 N N . ARG A 1 289 ? -13.532 32.648 26.249 1.00 54.56 289 ARG A N 1
ATOM 2036 C CA . ARG A 1 289 ? -14.100 31.472 25.578 1.00 54.56 289 ARG A CA 1
ATOM 2037 C C . ARG A 1 289 ? -15.478 31.104 26.124 1.00 54.56 289 ARG A C 1
ATOM 2039 O O . ARG A 1 289 ? -16.332 30.712 25.341 1.00 54.56 289 ARG A O 1
ATOM 2046 N N . ARG A 1 290 ? -15.735 31.287 27.428 1.00 55.94 290 ARG A N 1
ATOM 2047 C CA . ARG A 1 290 ? -17.096 31.168 27.986 1.00 55.94 290 ARG A CA 1
ATOM 2048 C C . ARG A 1 290 ? -18.037 32.243 27.440 1.00 55.94 290 ARG A C 1
ATOM 2050 O O . ARG A 1 290 ? -19.180 31.913 27.172 1.00 55.94 290 ARG A O 1
ATOM 2057 N N . ARG A 1 291 ? -17.576 33.477 27.207 1.00 54.53 291 ARG A N 1
ATOM 2058 C CA . ARG A 1 291 ? -18.403 34.565 26.647 1.00 54.53 291 ARG A CA 1
ATOM 2059 C C . ARG A 1 291 ? -18.668 34.414 25.145 1.00 54.53 291 ARG A C 1
ATOM 2061 O O . ARG A 1 291 ? -19.792 34.637 24.717 1.00 54.53 291 ARG A O 1
ATOM 2068 N N . LEU A 1 292 ? -17.693 33.953 24.359 1.00 53.38 292 LEU A N 1
ATOM 2069 C CA . LEU A 1 292 ? -17.897 33.668 22.929 1.00 53.38 292 LEU A CA 1
ATOM 2070 C C . LEU A 1 292 ? -18.728 32.401 22.684 1.00 53.38 292 LEU A C 1
ATOM 2072 O O . LEU A 1 292 ? -19.449 32.332 21.693 1.00 53.38 292 LEU A O 1
ATOM 2076 N N . VAL A 1 293 ? -18.668 31.418 23.590 1.00 53.31 293 VAL A N 1
ATOM 2077 C CA . VAL A 1 293 ? -19.557 30.248 23.551 1.00 53.31 293 VAL A CA 1
ATOM 2078 C C . VAL A 1 293 ? -20.951 30.618 24.068 1.00 53.31 293 VAL A C 1
ATOM 2080 O O . VAL A 1 293 ? -21.925 30.260 23.429 1.00 53.31 293 VAL A O 1
ATOM 2083 N N . ALA A 1 294 ? -21.086 31.414 25.132 1.00 52.47 294 ALA A N 1
ATOM 2084 C CA . ALA A 1 294 ? -22.399 31.834 25.635 1.00 52.47 294 ALA A CA 1
ATOM 2085 C C . ALA A 1 294 ? -23.158 32.786 24.687 1.00 52.47 294 ALA A C 1
ATOM 2087 O O . ALA A 1 294 ? -24.381 32.777 24.688 1.00 52.47 294 ALA A O 1
ATOM 2088 N N . GLY A 1 295 ? -22.464 33.583 23.864 1.00 49.31 295 GLY A N 1
ATOM 2089 C CA . GLY A 1 295 ? -23.100 34.604 23.018 1.00 49.31 295 GLY A CA 1
ATOM 2090 C C . GLY A 1 295 ? -23.661 34.123 21.674 1.00 49.31 295 GLY A C 1
ATOM 2091 O O . GLY A 1 295 ? -24.401 34.864 21.035 1.00 49.31 295 GLY A O 1
ATOM 2092 N N . ARG A 1 296 ? -23.312 32.915 21.209 1.00 50.34 296 ARG A N 1
ATOM 2093 C CA . ARG A 1 296 ? -23.812 32.339 19.938 1.00 50.34 296 ARG A CA 1
ATOM 2094 C C . ARG A 1 296 ? -24.029 30.828 20.017 1.00 50.34 296 ARG A C 1
ATOM 2096 O O . ARG A 1 296 ? -23.848 30.114 19.029 1.00 50.34 296 ARG A O 1
ATOM 2103 N N . LEU A 1 297 ? -24.396 30.317 21.190 1.00 51.62 297 LEU A N 1
ATOM 2104 C CA . LEU A 1 297 ? -25.004 28.995 21.252 1.00 51.62 297 LEU A CA 1
ATOM 2105 C C . LEU A 1 297 ? -26.363 29.103 20.558 1.00 51.62 297 LEU A C 1
ATOM 2107 O O . LEU A 1 297 ? -27.327 29.625 21.109 1.00 51.62 297 LEU A O 1
ATOM 2111 N N . SER A 1 298 ? -26.396 28.622 19.314 1.00 52.59 298 SER A N 1
ATOM 2112 C CA . SER A 1 298 ? -27.598 28.046 18.715 1.00 52.59 298 SER A CA 1
ATOM 2113 C C . SER A 1 298 ? -28.377 27.288 19.797 1.00 52.59 298 SER A C 1
ATOM 2115 O O . SER A 1 298 ? -27.747 26.656 20.648 1.00 52.59 298 SER A O 1
ATOM 2117 N N . ARG A 1 299 ? -29.713 27.364 19.762 1.00 57.97 299 ARG A N 1
ATOM 2118 C CA . ARG A 1 299 ? -30.662 26.852 20.774 1.00 57.97 299 ARG A CA 1
ATOM 2119 C C . ARG A 1 299 ? -30.424 25.405 21.248 1.00 57.97 299 ARG A C 1
ATOM 2121 O O . ARG A 1 299 ? -31.013 25.028 22.251 1.00 57.97 299 ARG A O 1
ATOM 2128 N N . ASP A 1 300 ? -29.540 24.644 20.602 1.00 72.19 300 ASP A N 1
ATOM 2129 C CA . ASP A 1 300 ? -29.196 23.272 20.957 1.00 72.19 300 ASP A CA 1
ATOM 2130 C C . ASP A 1 300 ? -27.725 23.075 21.396 1.00 72.19 300 ASP A C 1
ATOM 2132 O O . ASP A 1 300 ? -26.822 22.902 20.560 1.00 72.19 300 ASP A O 1
ATOM 2136 N N . PRO A 1 301 ? -27.437 23.031 22.714 1.00 67.75 301 PRO A N 1
ATOM 2137 C CA . PRO A 1 301 ? -26.097 22.734 23.224 1.00 67.75 301 PRO A CA 1
ATOM 2138 C C . PRO A 1 301 ? -25.613 21.331 22.820 1.00 67.75 301 PRO A C 1
ATOM 2140 O O . PRO A 1 301 ? -24.408 21.118 22.660 1.00 67.75 301 PRO A O 1
ATOM 2143 N N . ALA A 1 302 ? -26.531 20.391 22.576 1.00 69.12 302 ALA A N 1
ATOM 2144 C CA . ALA A 1 302 ? -26.217 19.050 22.091 1.00 69.12 302 ALA A CA 1
ATOM 2145 C C . ALA A 1 302 ? -25.575 19.077 20.692 1.00 69.12 302 ALA A C 1
ATOM 2147 O O . ALA A 1 302 ? -24.543 18.435 20.464 1.00 69.12 302 ALA A O 1
ATOM 2148 N N . VAL A 1 303 ? -26.113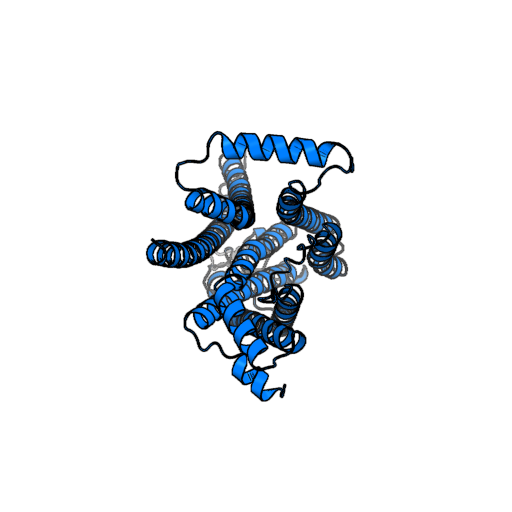 19.890 19.775 1.00 71.81 303 VAL A N 1
ATOM 2149 C CA . VAL A 1 303 ? -25.588 20.043 18.407 1.00 71.81 303 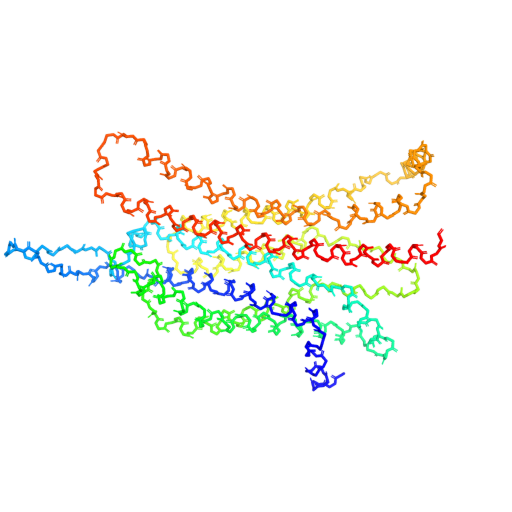VAL A CA 1
ATOM 2150 C C . VAL A 1 303 ? -24.204 20.689 18.423 1.00 71.81 303 VAL A C 1
ATOM 2152 O O . VAL A 1 303 ? -23.309 20.257 17.696 1.00 71.81 303 VAL A O 1
ATOM 2155 N N . ALA A 1 304 ? -23.976 21.675 19.295 1.00 69.31 304 ALA A N 1
ATOM 2156 C CA . ALA A 1 304 ? -22.671 22.319 19.431 1.00 69.31 304 ALA A CA 1
ATOM 2157 C C . ALA A 1 304 ? -21.594 21.359 19.974 1.00 69.31 304 ALA A C 1
ATOM 2159 O O . ALA A 1 304 ? -20.458 21.362 19.487 1.00 69.31 304 ALA A O 1
ATOM 2160 N N . VAL A 1 305 ? -21.941 20.504 20.945 1.00 71.88 305 VAL A N 1
ATOM 2161 C CA . VAL A 1 305 ? -21.034 19.477 21.485 1.00 71.88 305 VAL A CA 1
ATOM 2162 C C . VAL A 1 305 ? -20.741 18.399 20.439 1.00 71.88 305 VAL A C 1
ATOM 2164 O O . VAL A 1 305 ? -19.577 18.029 20.265 1.00 71.88 305 VAL A O 1
ATOM 2167 N N . LEU A 1 306 ? -21.751 17.958 19.682 1.00 66.88 306 LEU A N 1
ATOM 2168 C CA . LEU A 1 306 ? -21.583 17.012 18.575 1.00 66.88 306 LEU A CA 1
ATOM 2169 C C . LEU A 1 306 ? -20.712 17.593 17.455 1.00 66.88 306 LEU A C 1
ATOM 2171 O O . LEU A 1 306 ? -19.744 16.953 17.046 1.00 66.88 306 LEU A O 1
ATOM 2175 N N . ALA A 1 307 ? -20.964 18.831 17.026 1.00 67.69 307 ALA A N 1
ATOM 2176 C CA . ALA A 1 307 ? -20.163 19.511 16.010 1.00 67.69 307 ALA A CA 1
ATOM 2177 C C . ALA A 1 307 ? -18.711 19.729 16.472 1.00 67.69 307 ALA A C 1
ATOM 2179 O O . ALA A 1 307 ? -17.767 19.560 15.694 1.00 67.69 307 ALA A O 1
ATOM 2180 N N . ALA A 1 308 ? -18.494 20.055 17.751 1.00 66.62 308 ALA A N 1
ATOM 2181 C CA . ALA A 1 308 ? -17.158 20.191 18.326 1.00 66.62 308 ALA A CA 1
ATOM 2182 C C . ALA A 1 308 ? -16.421 18.842 18.429 1.00 66.62 308 ALA A C 1
ATOM 2184 O O . ALA A 1 308 ? -15.223 18.776 18.135 1.00 66.62 308 ALA A O 1
ATOM 2185 N N . ALA A 1 309 ? -17.115 17.761 18.799 1.00 65.88 309 ALA A N 1
ATOM 2186 C CA . ALA A 1 309 ? -16.567 16.405 18.801 1.00 65.88 309 ALA A CA 1
ATOM 2187 C C . ALA A 1 309 ? -16.221 15.937 17.374 1.00 65.88 309 ALA A C 1
ATOM 2189 O O . ALA A 1 309 ? -15.140 15.391 17.140 1.00 65.88 309 ALA A O 1
ATOM 2190 N N . GLN A 1 310 ? -17.077 16.251 16.399 1.00 66.69 310 GLN A N 1
ATOM 2191 C CA . GLN A 1 310 ? -16.886 15.935 14.983 1.00 66.69 310 GLN A CA 1
ATOM 2192 C C . GLN A 1 310 ? -15.703 16.709 14.369 1.00 66.69 310 GLN A C 1
ATOM 2194 O O . GLN A 1 310 ? -14.886 16.132 13.644 1.00 66.69 310 GLN A O 1
ATOM 2199 N N . ARG A 1 311 ? -15.523 17.991 14.725 1.00 62.47 311 ARG A N 1
ATOM 2200 C CA . ARG A 1 311 ? -14.347 18.793 14.325 1.00 62.47 311 ARG A CA 1
ATOM 2201 C C . ARG A 1 311 ? -13.040 18.308 14.962 1.00 62.47 311 ARG A C 1
ATOM 2203 O O . ARG A 1 311 ? -11.988 18.428 14.343 1.00 62.47 311 ARG A O 1
ATOM 2210 N N . ARG A 1 312 ? -13.073 17.737 16.172 1.00 62.53 312 ARG A N 1
ATOM 2211 C CA . ARG A 1 312 ? -11.876 17.151 16.815 1.00 62.53 312 ARG A CA 1
ATOM 2212 C C . ARG A 1 312 ? -11.491 15.786 16.242 1.00 62.53 312 ARG A C 1
ATOM 2214 O O . ARG A 1 312 ? -10.312 15.440 16.267 1.00 62.53 312 ARG A O 1
ATOM 2221 N N . GLY A 1 313 ? -12.449 15.032 15.700 1.00 57.66 313 GLY A N 1
ATOM 2222 C CA . GLY A 1 313 ? -12.199 13.728 15.076 1.00 57.66 313 GLY A CA 1
ATOM 2223 C C . GLY A 1 313 ? -11.586 13.789 13.669 1.00 57.66 313 GLY A C 1
ATOM 2224 O O . GLY A 1 313 ? -10.904 12.850 13.261 1.00 57.66 313 GLY A O 1
ATOM 2225 N N . SER A 1 314 ? -11.774 14.893 12.939 1.00 54.28 314 S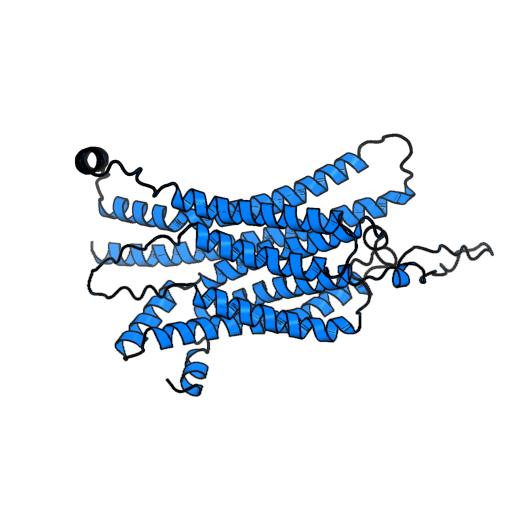ER A N 1
ATOM 2226 C CA . SER A 1 314 ? -11.478 15.012 11.499 1.00 54.28 314 SER A CA 1
ATOM 2227 C C . SER A 1 314 ? -10.117 15.589 11.046 1.00 54.28 314 SER A C 1
ATOM 2229 O O . SER A 1 314 ? -9.835 15.472 9.850 1.00 54.28 314 SER A O 1
ATOM 2231 N N . PRO A 1 315 ? -9.199 16.134 11.881 1.00 58.41 315 PRO A N 1
ATOM 2232 C CA . PRO A 1 315 ? -7.988 16.774 11.344 1.00 58.41 315 PRO A CA 1
ATOM 2233 C C . PRO A 1 315 ? -7.038 15.780 10.657 1.00 58.41 315 PRO A C 1
ATOM 2235 O O . PRO A 1 315 ? -6.234 16.158 9.809 1.00 58.41 315 PRO A O 1
ATOM 2238 N N . ARG A 1 316 ? -7.141 14.486 10.988 1.00 58.28 316 ARG A N 1
ATOM 2239 C CA . ARG A 1 316 ? -6.291 13.432 10.415 1.00 58.28 316 ARG A CA 1
ATOM 2240 C C . ARG A 1 316 ? -6.787 12.896 9.072 1.00 58.28 316 ARG A C 1
ATOM 2242 O O . ARG A 1 316 ? -5.966 12.370 8.329 1.00 58.28 316 ARG A O 1
ATOM 2249 N N . ALA A 1 317 ? -8.082 13.006 8.772 1.00 59.03 317 ALA A N 1
ATOM 2250 C CA . ALA A 1 317 ? -8.618 12.629 7.464 1.00 59.03 317 ALA A CA 1
ATOM 2251 C C . ALA A 1 317 ? -8.155 13.638 6.406 1.00 59.03 317 ALA A C 1
ATOM 2253 O O . ALA A 1 317 ? -7.588 13.242 5.396 1.00 59.03 317 ALA A O 1
ATOM 2254 N N . ALA A 1 318 ? -8.251 14.936 6.716 1.00 63.28 318 ALA A N 1
ATOM 2255 C CA . ALA A 1 318 ? -7.744 16.006 5.858 1.00 63.28 318 ALA A CA 1
ATOM 2256 C C . ALA A 1 318 ? -6.245 15.852 5.542 1.00 63.28 318 ALA A C 1
ATOM 2258 O O . ALA A 1 318 ? -5.842 16.007 4.396 1.00 63.28 318 ALA A O 1
ATOM 2259 N N . GLY A 1 319 ? -5.424 15.479 6.533 1.00 65.56 319 GLY A N 1
ATOM 2260 C CA . GLY A 1 319 ? -3.996 15.225 6.313 1.00 65.56 319 GLY A CA 1
ATOM 2261 C C . GLY A 1 319 ? -3.710 14.035 5.390 1.00 65.56 319 GLY A C 1
ATOM 2262 O O . GLY A 1 319 ? -2.791 14.106 4.582 1.00 65.56 319 GLY A O 1
ATOM 2263 N N . ALA A 1 320 ? -4.504 12.961 5.471 1.00 64.44 320 ALA A N 1
ATOM 2264 C CA . ALA A 1 320 ? -4.359 11.816 4.572 1.00 64.44 320 ALA A CA 1
ATOM 2265 C C . ALA A 1 320 ? -4.758 12.173 3.132 1.00 64.44 320 ALA A C 1
ATOM 2267 O O . ALA A 1 320 ? -4.043 11.818 2.204 1.00 64.44 320 ALA A O 1
ATOM 2268 N N . VAL A 1 321 ? -5.852 12.920 2.959 1.00 65.88 321 VAL A N 1
ATOM 2269 C CA . VAL A 1 321 ? -6.290 13.421 1.646 1.00 65.88 321 VAL A CA 1
ATOM 2270 C C . VAL A 1 321 ? -5.246 14.344 1.041 1.00 65.88 321 VAL A C 1
ATOM 2272 O O . VAL A 1 321 ? -4.865 14.150 -0.105 1.00 65.88 321 VAL A O 1
ATOM 2275 N N . ALA A 1 322 ? -4.734 15.298 1.821 1.00 64.38 322 ALA A N 1
ATOM 2276 C CA . ALA A 1 322 ? -3.685 16.207 1.375 1.00 64.38 322 ALA A CA 1
ATOM 2277 C C . ALA A 1 322 ? -2.413 15.453 0.961 1.00 64.38 322 ALA A C 1
ATOM 2279 O O . ALA A 1 322 ? -1.823 15.782 -0.060 1.00 64.38 322 ALA A O 1
ATOM 2280 N N . GLY A 1 323 ? -2.019 14.420 1.716 1.00 68.25 323 GLY A N 1
ATOM 2281 C CA . GLY A 1 323 ? -0.872 13.580 1.372 1.00 68.25 323 GLY A CA 1
ATOM 2282 C C . GLY A 1 323 ? -1.048 12.850 0.041 1.00 68.25 323 GLY A C 1
ATOM 2283 O O . GLY A 1 323 ? -0.113 12.803 -0.748 1.00 68.25 323 GLY A O 1
ATOM 2284 N N . VAL A 1 324 ? -2.242 12.329 -0.253 1.00 65.62 324 VAL A N 1
ATOM 2285 C CA . VAL A 1 324 ? -2.475 11.701 -1.560 1.00 65.62 324 VAL A CA 1
ATOM 2286 C C . VAL A 1 324 ? -2.567 12.743 -2.669 1.00 65.62 324 VAL A C 1
ATOM 2288 O O . VAL A 1 324 ? -1.924 12.566 -3.695 1.00 65.62 324 VAL A O 1
ATOM 2291 N N . LEU A 1 325 ? -3.312 13.834 -2.481 1.00 67.50 325 LEU A N 1
ATOM 2292 C CA . LEU A 1 325 ? -3.377 14.904 -3.481 1.00 67.50 325 LEU A CA 1
ATOM 2293 C C . LEU A 1 325 ? -1.979 15.421 -3.830 1.00 67.50 325 LEU A C 1
ATOM 2295 O O . LEU A 1 325 ? -1.711 15.689 -4.993 1.00 67.50 325 LEU A O 1
ATOM 2299 N N . PHE A 1 326 ? -1.080 15.482 -2.846 1.00 69.31 326 PHE A N 1
ATOM 2300 C CA . PHE A 1 326 ? 0.325 15.795 -3.066 1.00 69.31 326 PHE A CA 1
ATOM 2301 C C . PHE A 1 326 ? 1.032 14.749 -3.943 1.00 69.31 326 PHE A C 1
ATOM 2303 O O . PHE A 1 326 ? 1.657 15.125 -4.924 1.00 69.31 326 PHE A O 1
ATOM 2310 N N . VAL A 1 327 ? 0.898 13.449 -3.648 1.00 67.69 327 VAL A N 1
ATOM 2311 C CA . VAL A 1 327 ? 1.493 12.372 -4.470 1.00 67.69 327 VAL A CA 1
ATOM 2312 C C . VAL A 1 327 ? 0.917 12.355 -5.891 1.00 67.69 327 VAL A C 1
ATOM 2314 O O . VAL A 1 327 ? 1.670 12.230 -6.851 1.00 67.69 327 VAL A O 1
ATOM 2317 N N . CYS A 1 328 ? -0.399 12.528 -6.042 1.00 66.31 328 CYS A N 1
ATOM 2318 C CA . CYS A 1 328 ? -1.047 12.614 -7.353 1.00 66.31 328 CYS A CA 1
ATOM 2319 C C . CYS A 1 328 ? -0.557 13.846 -8.117 1.00 66.31 328 CYS A C 1
ATOM 2321 O O . CYS A 1 328 ? -0.189 13.732 -9.278 1.00 66.31 328 CYS A O 1
ATOM 2323 N N . GLY A 1 329 ? -0.505 15.008 -7.460 1.00 68.88 329 GLY A N 1
ATOM 2324 C CA . GLY A 1 329 ? 0.004 16.243 -8.050 1.00 68.88 329 GLY A CA 1
ATOM 2325 C C . GLY A 1 329 ? 1.473 16.145 -8.456 1.00 68.88 329 GLY A C 1
ATOM 2326 O O . GLY A 1 329 ? 1.838 16.662 -9.502 1.00 68.88 329 GLY A O 1
ATOM 2327 N N . LEU A 1 330 ? 2.302 15.440 -7.680 1.00 67.56 330 LEU A N 1
ATOM 2328 C CA . LEU A 1 330 ? 3.701 15.184 -8.025 1.00 67.56 330 LEU A CA 1
ATOM 2329 C C . LEU A 1 330 ? 3.812 14.269 -9.254 1.00 67.56 330 LEU A C 1
ATOM 2331 O O . LEU A 1 330 ? 4.570 14.589 -10.162 1.00 67.56 330 LEU A O 1
ATOM 2335 N N . SER A 1 331 ? 3.013 13.197 -9.327 1.00 67.31 331 SER A N 1
ATOM 2336 C CA . SER A 1 331 ? 2.945 12.316 -10.507 1.00 67.31 331 SER A CA 1
ATOM 2337 C C . SER A 1 331 ? 2.524 13.085 -11.762 1.00 67.31 331 SER A C 1
ATOM 2339 O O . SER A 1 331 ? 3.242 13.080 -12.758 1.00 67.31 331 SER A O 1
ATOM 2341 N N . PHE A 1 332 ? 1.413 13.826 -11.685 1.00 67.88 332 PHE A N 1
ATOM 2342 C CA . PHE A 1 332 ? 0.923 14.643 -12.797 1.00 67.88 332 PHE A CA 1
ATOM 2343 C C . PHE A 1 332 ? 1.884 15.775 -13.166 1.00 67.88 332 PHE A C 1
ATOM 2345 O O . PHE A 1 332 ? 1.971 16.136 -14.332 1.00 67.88 332 PHE A O 1
ATOM 2352 N N . GLY A 1 333 ? 2.617 16.333 -12.200 1.00 69.56 333 GLY A N 1
ATOM 2353 C CA . GLY A 1 333 ? 3.640 17.344 -12.454 1.00 69.56 333 GLY A CA 1
ATOM 2354 C C . GLY A 1 333 ? 4.805 16.792 -13.275 1.00 69.56 333 GLY A C 1
ATOM 2355 O O . GLY A 1 333 ? 5.221 17.431 -14.235 1.00 69.56 333 GLY A O 1
ATOM 2356 N N . VAL A 1 334 ? 5.289 15.589 -12.946 1.00 65.62 334 VAL A N 1
ATOM 2357 C CA . VAL A 1 334 ? 6.339 14.909 -13.724 1.00 65.62 334 VAL A CA 1
ATOM 2358 C C . VAL A 1 334 ? 5.847 14.590 -15.140 1.00 65.62 334 VAL A C 1
ATOM 2360 O O . VAL A 1 334 ? 6.562 14.857 -16.102 1.00 65.62 334 VAL A O 1
ATOM 2363 N N . GLU A 1 335 ? 4.617 14.091 -15.287 1.00 65.56 335 GLU A N 1
ATOM 2364 C CA . GLU A 1 335 ? 4.005 13.861 -16.604 1.00 65.56 335 GLU A CA 1
ATOM 2365 C C . GLU A 1 335 ? 3.844 15.151 -17.408 1.00 65.56 335 GLU A C 1
ATOM 2367 O O . GLU A 1 335 ? 4.171 15.171 -18.589 1.00 65.56 335 GLU A O 1
ATOM 2372 N N . ALA A 1 336 ? 3.381 16.235 -16.783 1.00 66.62 336 ALA A N 1
ATOM 2373 C CA . ALA A 1 336 ? 3.198 17.518 -17.452 1.00 66.62 336 ALA A CA 1
ATOM 2374 C C . ALA A 1 336 ? 4.527 18.093 -17.958 1.00 66.62 336 ALA A C 1
ATOM 2376 O O . ALA A 1 336 ? 4.565 18.626 -19.062 1.00 66.62 336 ALA A O 1
ATOM 2377 N N . VAL A 1 337 ? 5.614 17.949 -17.189 1.00 69.19 337 VAL A N 1
ATOM 2378 C CA . VAL A 1 337 ? 6.963 18.352 -17.622 1.00 69.19 337 VAL A CA 1
ATOM 2379 C C . VAL A 1 337 ? 7.438 17.496 -18.796 1.00 69.19 337 VAL A C 1
ATOM 2381 O O . VAL A 1 337 ? 7.918 18.050 -19.776 1.00 69.19 337 VAL A O 1
ATOM 2384 N N . LEU A 1 338 ? 7.251 16.173 -18.743 1.00 65.38 338 LEU A N 1
ATOM 2385 C CA . LEU A 1 338 ? 7.622 15.275 -19.845 1.00 65.38 338 LEU A CA 1
ATOM 2386 C C . LEU A 1 338 ? 6.822 15.558 -21.121 1.00 65.38 338 LEU A C 1
ATOM 2388 O O . LEU A 1 338 ? 7.381 15.571 -22.210 1.00 65.38 338 LEU A O 1
ATOM 2392 N N . VAL A 1 339 ? 5.516 15.797 -20.999 1.00 68.19 339 VAL A N 1
ATOM 2393 C CA . VAL A 1 339 ? 4.657 16.150 -22.137 1.00 68.19 339 VAL A CA 1
ATOM 2394 C C . VAL A 1 339 ? 5.046 17.513 -22.702 1.00 68.19 339 VAL A C 1
ATOM 2396 O O . VAL A 1 339 ? 5.089 17.659 -23.918 1.00 68.19 339 VAL A O 1
ATOM 2399 N N . ALA A 1 340 ? 5.349 18.495 -21.848 1.00 69.69 340 ALA A N 1
ATOM 2400 C CA . ALA A 1 340 ? 5.817 19.802 -22.295 1.00 69.69 340 ALA A CA 1
ATOM 2401 C C . ALA A 1 340 ? 7.129 19.687 -23.083 1.00 69.69 340 ALA A C 1
ATOM 2403 O O . ALA A 1 340 ? 7.197 20.246 -24.169 1.00 69.69 340 ALA A O 1
ATOM 2404 N N . ASP A 1 341 ? 8.094 18.903 -22.588 1.00 68.25 341 ASP A N 1
ATOM 2405 C CA . ASP A 1 341 ? 9.395 18.661 -23.232 1.00 68.25 341 ASP A CA 1
ATOM 2406 C C . ASP A 1 341 ? 9.246 17.984 -24.608 1.00 68.25 341 ASP A C 1
ATOM 2408 O O . ASP A 1 341 ? 9.880 18.384 -25.580 1.00 68.25 341 ASP A O 1
ATOM 2412 N N . VAL A 1 342 ? 8.328 17.015 -24.723 1.00 68.50 342 VAL A N 1
ATOM 2413 C CA . VAL A 1 342 ? 7.991 16.341 -25.995 1.00 68.50 342 VAL A CA 1
ATOM 2414 C C . VAL A 1 342 ? 7.276 17.267 -26.982 1.00 68.50 342 VAL A C 1
ATOM 2416 O O . VAL A 1 342 ? 7.417 17.100 -28.193 1.00 68.50 342 VAL A O 1
ATOM 2419 N N . LEU A 1 343 ? 6.458 18.200 -26.487 1.00 75.06 343 LEU A N 1
ATOM 2420 C CA . LEU A 1 343 ? 5.678 19.110 -27.326 1.00 75.06 343 LEU A CA 1
ATOM 2421 C C . LEU A 1 343 ? 6.458 20.353 -27.749 1.00 75.06 343 LEU A C 1
ATOM 2423 O O . LEU A 1 343 ? 6.051 20.982 -28.724 1.00 75.06 343 LEU A O 1
ATOM 2427 N N . THR A 1 344 ? 7.537 20.721 -27.052 1.00 77.62 344 THR A N 1
ATOM 2428 C CA . THR A 1 344 ? 8.464 21.761 -27.506 1.00 77.62 344 THR A CA 1
ATOM 2429 C C . THR A 1 344 ? 9.234 21.248 -28.722 1.00 77.62 344 THR A C 1
ATOM 2431 O O . THR A 1 344 ? 10.067 20.357 -28.573 1.00 77.62 344 THR A O 1
ATOM 2434 N N . PRO A 1 345 ? 8.979 21.782 -29.932 1.00 63.66 345 PRO A N 1
ATOM 2435 C CA . PRO A 1 345 ? 9.553 21.281 -31.179 1.00 63.66 345 PRO A CA 1
ATOM 2436 C C . PRO A 1 345 ? 11.011 21.731 -31.374 1.00 63.66 345 PRO A C 1
ATOM 2438 O O . PRO A 1 345 ? 11.423 22.003 -32.500 1.00 63.66 345 PRO A O 1
ATOM 2441 N N . ASP A 1 346 ? 11.777 21.846 -30.286 1.00 63.84 346 ASP A N 1
ATOM 2442 C CA . ASP A 1 346 ? 13.154 22.316 -30.352 1.00 63.84 346 ASP A CA 1
ATOM 2443 C C . ASP A 1 346 ? 14.026 21.302 -31.106 1.00 63.84 346 ASP A C 1
ATOM 2445 O O . ASP A 1 346 ? 13.870 20.079 -31.025 1.00 63.84 346 ASP A O 1
ATOM 2449 N N . GLU A 1 347 ? 14.880 21.863 -31.945 1.00 49.91 347 GLU A N 1
ATOM 2450 C CA . GLU A 1 347 ? 15.392 21.283 -33.178 1.00 49.91 347 GLU A CA 1
ATOM 2451 C C . GLU A 1 347 ? 16.146 19.952 -32.972 1.00 49.91 347 GLU A C 1
ATOM 2453 O O . GLU A 1 347 ? 17.205 19.895 -32.352 1.00 49.91 347 GLU A O 1
ATOM 2458 N N . GLY A 1 348 ? 15.638 18.859 -33.558 1.00 57.59 348 GLY A N 1
ATOM 2459 C CA . GLY A 1 348 ? 16.438 17.652 -33.816 1.00 57.59 348 GLY A CA 1
ATOM 2460 C C . GLY A 1 348 ? 16.102 16.388 -33.020 1.00 57.59 348 GLY A C 1
ATOM 2461 O O . GLY A 1 348 ? 16.737 15.357 -33.255 1.00 57.59 348 GLY A O 1
ATOM 2462 N N . MET A 1 349 ? 15.088 16.386 -32.146 1.00 54.50 349 MET A N 1
ATOM 2463 C CA . MET A 1 349 ? 14.575 15.128 -31.582 1.00 54.50 349 MET A CA 1
ATOM 2464 C C . MET A 1 349 ? 13.804 14.343 -32.652 1.00 54.50 349 MET A C 1
ATOM 2466 O O . MET A 1 349 ? 12.596 14.484 -32.827 1.00 54.50 349 MET A O 1
ATOM 2470 N N . GLY A 1 350 ? 14.531 13.521 -33.412 1.00 59.44 350 GLY A N 1
ATOM 2471 C CA . GLY A 1 350 ? 13.967 12.648 -34.437 1.00 59.44 350 GLY A CA 1
ATOM 2472 C C . GLY A 1 350 ? 12.819 11.779 -33.905 1.00 59.44 350 GLY A C 1
ATOM 2473 O O . GLY A 1 350 ? 12.826 11.331 -32.755 1.00 59.44 350 GLY A O 1
ATOM 2474 N N . GLN A 1 351 ? 11.846 11.492 -34.778 1.00 59.97 351 GLN A N 1
ATOM 2475 C CA . GLN A 1 351 ? 10.666 10.652 -34.505 1.00 59.97 351 GLN A CA 1
ATOM 2476 C C . GLN A 1 351 ? 10.994 9.281 -33.873 1.00 59.97 351 GLN A C 1
ATOM 2478 O O . GLN A 1 351 ? 10.120 8.655 -33.272 1.00 59.97 351 GLN A O 1
ATOM 2483 N N . SER A 1 352 ? 12.248 8.825 -33.953 1.00 57.53 352 SER A N 1
ATOM 2484 C CA . SER A 1 352 ? 12.736 7.571 -33.376 1.00 57.53 352 SER A CA 1
ATOM 2485 C C . SER A 1 352 ? 12.647 7.486 -31.844 1.00 57.53 352 SER A C 1
ATOM 2487 O O . SER A 1 352 ? 12.667 6.377 -31.316 1.00 57.53 352 SER A O 1
ATOM 2489 N N . ASN A 1 353 ? 12.493 8.601 -31.116 1.00 66.81 353 ASN A N 1
ATOM 2490 C CA . ASN A 1 353 ? 12.438 8.587 -29.643 1.00 66.81 353 ASN A CA 1
ATOM 2491 C C . ASN A 1 353 ? 11.025 8.682 -29.044 1.00 66.81 353 ASN A C 1
ATOM 2493 O O . ASN A 1 353 ? 10.872 8.616 -27.825 1.00 66.81 353 ASN A O 1
ATOM 2497 N N . LEU A 1 354 ? 9.970 8.779 -29.856 1.00 69.75 354 LEU A N 1
ATOM 2498 C CA . LEU A 1 354 ? 8.611 9.022 -29.353 1.00 69.75 354 LEU A CA 1
ATOM 2499 C C . LEU A 1 354 ? 8.109 7.893 -28.427 1.00 69.75 354 LEU A C 1
ATOM 2501 O O . LEU A 1 354 ? 7.490 8.152 -27.396 1.00 69.75 354 LEU A O 1
ATOM 2505 N N . PHE A 1 355 ? 8.469 6.640 -28.723 1.00 67.94 355 PHE A N 1
ATOM 2506 C CA . PHE A 1 355 ? 8.144 5.484 -27.877 1.00 67.94 355 PHE A CA 1
ATOM 2507 C C . PHE A 1 355 ? 8.759 5.552 -26.474 1.00 67.94 355 PHE A C 1
ATOM 2509 O O . PHE A 1 355 ? 8.146 5.087 -25.513 1.00 67.94 355 PHE A O 1
ATOM 2516 N N . PHE A 1 356 ? 9.951 6.133 -26.341 1.00 69.56 356 PHE A N 1
ATOM 2517 C CA . PHE A 1 356 ? 10.638 6.254 -25.059 1.00 69.56 356 PHE A CA 1
ATOM 2518 C C . PHE A 1 356 ? 9.896 7.210 -24.118 1.00 69.56 356 PHE A C 1
ATOM 2520 O O . PHE A 1 356 ? 9.591 6.844 -22.980 1.00 69.56 356 PHE A O 1
ATOM 2527 N N . TYR A 1 357 ? 9.535 8.393 -24.618 1.00 72.88 357 TYR A N 1
ATOM 2528 C CA . TYR A 1 357 ? 8.823 9.398 -23.831 1.00 72.88 357 TYR A CA 1
ATOM 2529 C C . TYR A 1 357 ? 7.382 8.981 -23.528 1.00 72.88 357 TYR A C 1
ATOM 2531 O O . TYR A 1 357 ? 6.939 9.078 -22.383 1.00 72.88 357 TYR A O 1
ATOM 2539 N N . VAL A 1 358 ? 6.666 8.438 -24.520 1.00 77.00 358 VAL A N 1
ATOM 2540 C CA . VAL A 1 358 ? 5.289 7.955 -24.329 1.00 77.00 358 VAL A CA 1
ATOM 2541 C C . VAL A 1 358 ? 5.246 6.789 -23.341 1.00 77.00 358 VAL A C 1
ATOM 2543 O O . VAL A 1 358 ? 4.363 6.750 -22.488 1.00 77.00 358 VAL A O 1
ATOM 2546 N N . GLY A 1 359 ? 6.212 5.865 -23.394 1.00 75.69 359 GLY A N 1
ATOM 2547 C CA . GLY A 1 359 ? 6.289 4.744 -22.456 1.00 75.69 359 GLY A CA 1
ATOM 2548 C C . GLY A 1 359 ? 6.512 5.190 -21.008 1.00 75.69 359 GLY A C 1
ATOM 2549 O O . GLY A 1 359 ? 5.827 4.708 -20.104 1.00 75.69 359 GLY A O 1
ATOM 2550 N N . GLY A 1 360 ? 7.428 6.141 -20.789 1.00 73.12 360 GLY A N 1
ATOM 2551 C CA . GLY A 1 360 ? 7.670 6.728 -19.469 1.00 73.12 360 GLY A CA 1
ATOM 2552 C C . GLY A 1 360 ? 6.450 7.479 -18.926 1.00 73.12 360 GLY A C 1
ATOM 2553 O O . GLY A 1 360 ? 6.050 7.255 -17.782 1.00 73.12 360 GLY A O 1
ATOM 2554 N N . ALA A 1 361 ? 5.811 8.302 -19.763 1.00 73.56 361 ALA A N 1
ATOM 2555 C CA . ALA A 1 361 ? 4.603 9.042 -19.402 1.00 73.56 361 ALA A CA 1
ATOM 2556 C C . ALA A 1 361 ? 3.424 8.109 -19.078 1.00 73.56 361 ALA A C 1
ATOM 2558 O O . ALA A 1 361 ? 2.729 8.310 -18.086 1.00 73.56 361 ALA A O 1
ATOM 2559 N N . LEU A 1 362 ? 3.227 7.043 -19.859 1.00 76.94 362 LEU A N 1
ATOM 2560 C CA . LEU A 1 362 ? 2.163 6.065 -19.628 1.00 76.94 362 LEU A CA 1
ATOM 2561 C C . LEU A 1 362 ? 2.380 5.298 -18.316 1.00 76.94 362 LEU A C 1
ATOM 2563 O O . LEU A 1 362 ? 1.428 5.089 -17.563 1.00 76.94 362 LEU A O 1
ATOM 2567 N N . LEU A 1 363 ? 3.625 4.917 -18.002 1.00 76.19 363 LEU A N 1
ATOM 2568 C CA . LEU A 1 363 ? 3.960 4.281 -16.727 1.00 76.19 363 LEU A CA 1
ATOM 2569 C C . LEU A 1 363 ? 3.668 5.211 -15.540 1.00 76.19 363 LEU A C 1
ATOM 2571 O O . LEU A 1 363 ? 3.025 4.781 -14.578 1.00 76.19 363 LEU A O 1
ATOM 2575 N N . ALA A 1 364 ? 4.112 6.469 -15.617 1.00 73.25 364 ALA A N 1
ATOM 2576 C CA . ALA A 1 364 ? 3.815 7.481 -14.607 1.00 73.25 364 ALA A CA 1
ATOM 2577 C C . ALA A 1 364 ? 2.296 7.665 -14.441 1.00 73.25 364 ALA A C 1
ATOM 2579 O O . ALA A 1 364 ? 1.797 7.588 -13.317 1.00 73.25 364 ALA A O 1
ATOM 2580 N N . GLY A 1 365 ? 1.554 7.727 -15.553 1.00 76.00 365 GLY A N 1
ATOM 2581 C CA . GLY A 1 365 ? 0.097 7.863 -15.563 1.00 76.00 365 GLY A CA 1
ATOM 2582 C C . GLY A 1 365 ? -0.608 6.702 -14.872 1.00 76.00 365 GLY A C 1
ATOM 2583 O O . GLY A 1 365 ? -1.480 6.908 -14.026 1.00 76.00 365 GLY A O 1
ATOM 2584 N N . ILE A 1 366 ? -0.202 5.460 -15.155 1.00 80.06 366 ILE A N 1
ATOM 2585 C CA . ILE A 1 366 ? -0.753 4.271 -14.485 1.00 80.06 366 ILE A CA 1
ATOM 2586 C C . ILE A 1 366 ? -0.473 4.314 -12.978 1.00 80.06 366 ILE A C 1
ATOM 2588 O O . ILE A 1 366 ? -1.361 3.999 -12.177 1.00 80.06 366 ILE A O 1
ATOM 2592 N N . ILE A 1 367 ? 0.737 4.710 -12.574 1.00 76.62 367 ILE A N 1
ATOM 2593 C CA . ILE A 1 367 ? 1.119 4.858 -11.163 1.00 76.62 367 ILE A CA 1
ATOM 2594 C C . ILE A 1 367 ? 0.257 5.934 -10.488 1.00 76.62 367 ILE A C 1
ATOM 2596 O O . ILE A 1 367 ? -0.322 5.672 -9.428 1.00 76.62 367 ILE A O 1
ATOM 2600 N N . GLY A 1 368 ? 0.103 7.098 -11.122 1.00 74.31 368 GLY A N 1
ATOM 2601 C CA . GLY A 1 368 ? -0.722 8.207 -10.650 1.00 74.31 368 GLY A CA 1
ATOM 2602 C C . GLY A 1 368 ? -2.194 7.821 -10.500 1.00 74.31 368 GLY A C 1
ATOM 2603 O O . GLY A 1 368 ? -2.785 8.024 -9.436 1.00 74.31 368 GLY A O 1
ATOM 2604 N N . ILE A 1 369 ? -2.776 7.172 -11.513 1.00 80.56 369 ILE A N 1
ATOM 2605 C CA . ILE A 1 369 ? -4.156 6.662 -11.482 1.00 80.56 369 ILE A CA 1
ATOM 2606 C C . ILE A 1 369 ? -4.321 5.631 -10.363 1.00 80.56 369 ILE A C 1
ATOM 2608 O O . ILE A 1 369 ? -5.277 5.703 -9.588 1.00 80.56 369 ILE A O 1
ATOM 2612 N N . THR A 1 370 ? -3.382 4.694 -10.225 1.00 81.31 370 THR A N 1
ATOM 2613 C CA . THR A 1 370 ? -3.427 3.677 -9.165 1.00 81.31 370 THR A CA 1
ATOM 2614 C C . THR A 1 370 ? -3.387 4.330 -7.783 1.00 81.31 370 THR A C 1
ATOM 2616 O O . THR A 1 370 ? -4.199 3.996 -6.916 1.00 81.31 370 THR A O 1
ATOM 2619 N N . ALA A 1 371 ? -2.498 5.306 -7.576 1.00 73.50 371 ALA A N 1
ATOM 2620 C CA . ALA A 1 371 ? -2.411 6.068 -6.334 1.00 73.50 371 ALA A CA 1
ATOM 2621 C C . ALA A 1 371 ? -3.715 6.830 -6.033 1.00 73.50 371 ALA A C 1
ATOM 2623 O O . ALA A 1 371 ? -4.203 6.791 -4.897 1.00 73.50 371 ALA A O 1
ATOM 2624 N N . ALA A 1 372 ? -4.315 7.458 -7.047 1.00 75.69 372 ALA A N 1
ATOM 2625 C CA . ALA A 1 372 ? -5.586 8.164 -6.931 1.00 75.69 372 ALA A CA 1
ATOM 2626 C C . ALA A 1 372 ? -6.737 7.217 -6.554 1.00 75.69 372 ALA A C 1
ATOM 2628 O O . ALA A 1 372 ? -7.482 7.494 -5.612 1.00 75.69 372 ALA A O 1
ATOM 2629 N N . VAL A 1 373 ? -6.855 6.060 -7.215 1.00 84.38 373 VAL A N 1
ATOM 2630 C CA . VAL A 1 373 ? -7.876 5.043 -6.905 1.00 84.38 373 VAL A CA 1
ATOM 2631 C C . VAL A 1 373 ? -7.721 4.533 -5.474 1.00 84.38 373 VAL A C 1
ATOM 2633 O O . VAL A 1 373 ? -8.693 4.492 -4.715 1.00 84.38 373 VAL A O 1
ATOM 2636 N N . VAL A 1 374 ? -6.495 4.192 -5.066 1.00 80.31 374 VAL A N 1
ATOM 2637 C CA . VAL A 1 374 ? -6.197 3.735 -3.701 1.00 80.31 374 VAL A CA 1
ATOM 2638 C C . VAL A 1 374 ? -6.627 4.777 -2.672 1.00 80.31 374 VAL A C 1
ATOM 2640 O O . VAL A 1 374 ? -7.182 4.433 -1.628 1.00 80.31 374 VAL A O 1
ATOM 2643 N N . ALA A 1 375 ? -6.440 6.055 -2.970 1.00 72.81 375 ALA A N 1
ATOM 2644 C CA . ALA A 1 375 ? -6.833 7.134 -2.085 1.00 72.81 375 ALA A CA 1
ATOM 2645 C C . ALA A 1 375 ? -8.321 7.418 -2.037 1.00 72.81 375 ALA A C 1
ATOM 2647 O O . ALA A 1 375 ? -8.834 7.697 -0.954 1.00 72.81 375 ALA A O 1
ATOM 2648 N N . LEU A 1 376 ? -9.015 7.322 -3.169 1.00 79.56 376 LEU A N 1
ATOM 2649 C CA . LEU A 1 376 ? -10.471 7.395 -3.216 1.00 79.56 376 LEU A CA 1
ATOM 2650 C C . LEU A 1 376 ? -11.090 6.267 -2.385 1.00 79.56 376 LEU A C 1
ATOM 2652 O O . LEU A 1 376 ? -11.999 6.518 -1.597 1.00 79.56 376 LEU A O 1
ATOM 2656 N N . LEU A 1 377 ? -10.545 5.049 -2.469 1.00 83.94 377 LEU A N 1
ATOM 2657 C CA . LEU A 1 377 ? -10.958 3.926 -1.621 1.00 83.94 377 LEU A CA 1
ATOM 2658 C C . LEU A 1 377 ? -10.697 4.206 -0.141 1.00 83.94 377 LEU A C 1
ATOM 2660 O O . LEU A 1 377 ? -11.542 3.926 0.709 1.00 83.94 377 LEU A O 1
ATOM 2664 N N . ALA A 1 378 ? -9.542 4.786 0.170 1.00 76.00 378 ALA A N 1
ATOM 2665 C CA . ALA A 1 378 ? -9.188 5.174 1.525 1.00 76.00 378 ALA A CA 1
ATOM 2666 C C . ALA A 1 378 ? -10.198 6.218 2.068 1.00 76.00 378 ALA A C 1
ATOM 2668 O O . ALA A 1 378 ? -10.828 6.028 3.114 1.00 76.00 378 ALA A O 1
ATOM 2669 N N . LEU A 1 379 ? -10.460 7.272 1.294 1.00 77.12 379 LEU A N 1
ATOM 2670 C CA . LEU A 1 379 ? -11.474 8.288 1.566 1.00 77.12 379 LEU A CA 1
ATOM 2671 C C . LEU A 1 379 ? -12.867 7.698 1.786 1.00 77.12 379 LEU A C 1
ATOM 2673 O O . LEU A 1 379 ? -13.512 8.013 2.787 1.00 77.12 379 LEU A O 1
ATOM 2677 N N . ALA A 1 380 ? -13.311 6.816 0.892 1.00 82.44 380 ALA A N 1
ATOM 2678 C CA . ALA A 1 380 ? -14.602 6.150 0.986 1.00 82.44 380 ALA A CA 1
ATOM 2679 C C . ALA A 1 380 ? -14.711 5.322 2.275 1.00 82.44 380 ALA A C 1
ATOM 2681 O O . ALA A 1 380 ? -15.715 5.414 2.987 1.00 82.44 380 ALA A O 1
ATOM 2682 N N . LEU A 1 381 ? -13.659 4.578 2.640 1.00 81.56 381 LEU A N 1
ATOM 2683 C CA . LEU A 1 381 ? -13.597 3.845 3.908 1.00 81.56 381 LEU A CA 1
ATOM 2684 C C . LEU A 1 381 ? -13.699 4.793 5.110 1.00 81.56 381 LEU A C 1
ATOM 2686 O O . LEU A 1 381 ? -14.453 4.521 6.046 1.00 81.56 381 LEU A O 1
ATOM 2690 N N . SER A 1 382 ? -12.996 5.929 5.071 1.00 78.38 382 SER A N 1
ATOM 2691 C CA . SER A 1 382 ? -13.055 6.938 6.132 1.00 78.38 382 SER A CA 1
ATOM 2692 C C . SER A 1 382 ? -14.450 7.560 6.265 1.00 78.38 382 SER A C 1
ATOM 2694 O O . SER A 1 382 ? -14.938 7.735 7.381 1.00 78.38 382 SER A O 1
ATOM 2696 N N . LEU A 1 383 ? -15.104 7.893 5.151 1.00 79.50 383 LEU A N 1
ATOM 2697 C CA . LEU A 1 383 ? -16.454 8.464 5.136 1.00 79.50 383 LEU A CA 1
ATOM 2698 C C . LEU A 1 383 ? -17.494 7.463 5.644 1.00 79.50 383 LEU A C 1
ATOM 2700 O O . LEU A 1 383 ? -18.360 7.826 6.439 1.00 79.50 383 LEU A O 1
ATOM 2704 N N . THR A 1 384 ? -17.373 6.195 5.251 1.00 83.25 384 THR A N 1
ATOM 2705 C CA . THR A 1 384 ? -18.284 5.127 5.688 1.00 83.25 384 THR A CA 1
ATOM 2706 C C . THR A 1 384 ? -18.247 4.961 7.207 1.00 83.25 384 THR A C 1
ATOM 2708 O O . THR A 1 384 ? -19.292 4.906 7.859 1.00 83.25 384 THR A O 1
ATOM 2711 N N . ASP A 1 385 ? -17.050 4.966 7.796 1.00 80.06 385 ASP A N 1
ATOM 2712 C CA . ASP A 1 385 ? -16.873 4.917 9.249 1.00 80.06 385 ASP A CA 1
ATOM 2713 C C . ASP A 1 385 ? -17.508 6.130 9.950 1.00 80.06 385 ASP A C 1
ATOM 2715 O O . ASP A 1 385 ? -18.141 5.987 11.001 1.00 80.06 385 ASP A O 1
ATOM 2719 N N . HIS A 1 386 ? -17.392 7.323 9.357 1.00 77.69 386 HIS A N 1
ATOM 2720 C CA . HIS A 1 386 ? -18.014 8.533 9.891 1.00 77.69 386 HIS A CA 1
ATOM 2721 C C . HIS A 1 386 ? -19.543 8.475 9.853 1.00 77.69 386 HIS A C 1
ATOM 2723 O O . HIS A 1 386 ? -20.181 8.815 10.851 1.00 77.69 386 HIS A O 1
ATOM 2729 N N . LEU A 1 387 ? -20.136 8.000 8.756 1.00 80.75 387 LEU A N 1
ATOM 2730 C CA . LEU A 1 387 ? -21.589 7.864 8.630 1.00 80.75 387 LEU A CA 1
ATOM 2731 C C . LEU A 1 387 ? -22.151 6.833 9.616 1.00 80.75 387 LEU A C 1
ATOM 2733 O O . LEU A 1 387 ? -23.175 7.078 10.258 1.00 80.75 387 LEU A O 1
ATOM 2737 N N . LEU A 1 388 ? -21.460 5.705 9.801 1.00 80.50 388 LEU A N 1
ATOM 2738 C CA . LEU A 1 388 ? -21.846 4.687 10.783 1.00 80.50 388 LEU A CA 1
ATOM 2739 C C . LEU A 1 388 ? -21.733 5.198 12.226 1.00 80.50 388 LEU A C 1
ATOM 2741 O O . LEU A 1 388 ? -22.566 4.855 13.070 1.00 80.50 388 LEU A O 1
ATOM 2745 N N . GLY A 1 389 ? -20.723 6.024 12.512 1.00 77.38 389 GLY A N 1
ATOM 2746 C CA . GLY A 1 389 ? -20.586 6.710 13.795 1.00 77.38 389 GLY A CA 1
ATOM 2747 C C . GLY A 1 389 ? -21.723 7.703 14.043 1.00 77.38 389 GLY A C 1
ATOM 2748 O O . GLY A 1 389 ? -22.342 7.674 15.108 1.00 77.38 389 GLY A O 1
ATOM 2749 N N . ALA A 1 390 ? -22.042 8.526 13.041 1.00 78.44 390 ALA A N 1
ATOM 2750 C CA . ALA A 1 390 ? -23.084 9.544 13.121 1.00 78.44 390 ALA A CA 1
ATOM 2751 C C . ALA A 1 390 ? -24.477 8.935 13.324 1.00 78.44 390 ALA A C 1
ATOM 2753 O O . ALA A 1 390 ? -25.194 9.373 14.219 1.00 78.44 390 ALA A O 1
ATOM 2754 N N . ARG A 1 391 ? -24.839 7.873 12.586 1.00 83.25 391 ARG A N 1
ATOM 2755 C CA . ARG A 1 391 ? -26.149 7.206 12.743 1.00 83.25 391 ARG A CA 1
ATOM 2756 C C . ARG A 1 391 ? -26.420 6.766 14.179 1.00 83.25 391 ARG A C 1
ATOM 2758 O O . ARG A 1 391 ? -27.540 6.886 14.655 1.00 83.25 391 ARG A O 1
ATOM 2765 N N . ARG A 1 392 ? -25.398 6.279 14.887 1.00 76.75 392 ARG A N 1
ATOM 2766 C CA . ARG A 1 392 ? -25.547 5.859 16.287 1.00 76.75 392 ARG A CA 1
ATOM 2767 C C . ARG A 1 392 ? -25.700 7.038 17.236 1.00 76.75 392 ARG A C 1
ATOM 2769 O O . ARG A 1 392 ? -26.495 6.938 18.158 1.00 76.75 392 ARG A O 1
ATOM 2776 N N . ALA A 1 393 ? -24.963 8.123 17.006 1.00 76.12 393 ALA A N 1
ATOM 2777 C CA . ALA A 1 393 ? -25.093 9.339 17.805 1.00 76.12 393 ALA A CA 1
ATOM 2778 C C . ALA A 1 393 ? -26.474 9.995 17.617 1.00 76.12 393 ALA A C 1
ATOM 2780 O O . ALA A 1 393 ? -27.085 10.440 18.586 1.00 76.12 393 ALA A O 1
ATOM 2781 N N . VAL A 1 394 ? -26.992 9.990 16.385 1.00 78.12 394 VAL A N 1
ATOM 2782 C CA . VAL A 1 394 ? -28.349 10.459 16.071 1.00 78.12 394 VAL A CA 1
ATOM 2783 C C . VAL A 1 394 ? -29.399 9.546 16.704 1.00 78.12 394 VAL A C 1
ATOM 2785 O O . VAL A 1 394 ? -30.308 10.036 17.353 1.00 78.12 394 VAL A O 1
ATOM 2788 N N . ALA A 1 395 ? -29.242 8.222 16.621 1.00 81.38 395 ALA A N 1
ATOM 2789 C CA . ALA A 1 395 ? -30.159 7.295 17.287 1.00 81.38 395 ALA A CA 1
ATOM 2790 C C . ALA A 1 395 ? -30.158 7.456 18.819 1.00 81.38 395 ALA A C 1
ATOM 2792 O O . ALA A 1 395 ? -31.212 7.379 19.438 1.00 81.38 395 ALA A O 1
ATOM 2793 N N . SER A 1 396 ? -28.999 7.709 19.442 1.00 79.88 396 SER A N 1
ATOM 2794 C CA . SER A 1 396 ? -28.930 7.939 20.891 1.00 79.88 396 SER A CA 1
ATOM 2795 C C . SER A 1 396 ? -29.495 9.289 21.318 1.00 79.88 396 SER A C 1
ATOM 2797 O O . SER A 1 396 ? -30.013 9.387 22.419 1.00 79.88 396 SER A O 1
ATOM 2799 N N . THR A 1 397 ? -29.378 10.321 20.478 1.00 79.25 397 THR A N 1
ATOM 2800 C CA . THR A 1 397 ? -29.975 11.634 20.772 1.00 79.25 397 THR A CA 1
ATOM 2801 C C . THR A 1 397 ? -31.481 11.588 20.571 1.00 79.25 397 THR A C 1
ATOM 2803 O O . THR A 1 397 ? -32.195 11.927 21.496 1.00 79.25 397 THR A O 1
ATOM 2806 N N . ALA A 1 398 ? -31.962 11.009 19.468 1.00 81.12 398 ALA A N 1
ATOM 2807 C CA . ALA A 1 398 ? -33.390 10.793 19.238 1.00 81.12 398 ALA A CA 1
ATOM 2808 C C . ALA A 1 398 ? -34.067 9.943 20.332 1.00 81.12 398 ALA A C 1
ATOM 2810 O O . ALA A 1 398 ? -35.237 10.147 20.631 1.00 81.12 398 ALA A O 1
ATOM 2811 N N . ALA A 1 399 ? -33.347 8.996 20.945 1.00 82.69 399 ALA A N 1
ATOM 2812 C CA . ALA A 1 399 ? -33.864 8.210 22.067 1.00 82.69 399 ALA A CA 1
ATOM 2813 C C . ALA A 1 399 ? -33.933 8.987 23.397 1.00 82.69 399 ALA A C 1
ATOM 2815 O O . ALA A 1 399 ? -34.602 8.533 24.321 1.00 82.69 399 ALA A O 1
ATOM 2816 N N . LEU A 1 400 ? -33.226 10.115 23.518 1.00 78.81 400 LEU A N 1
ATOM 2817 C CA . LEU A 1 400 ? -33.193 10.949 24.723 1.00 78.81 400 LEU A CA 1
ATOM 2818 C C . LEU A 1 400 ? -34.181 12.129 24.671 1.00 78.81 400 LEU A C 1
ATOM 2820 O O . LEU A 1 400 ? -34.299 12.830 25.675 1.00 78.81 400 LEU A O 1
ATOM 2824 N N . GLY A 1 401 ? -34.904 12.299 23.557 1.00 66.56 401 GLY A N 1
ATOM 2825 C CA . GLY A 1 401 ? -35.798 13.434 23.298 1.00 66.56 401 GLY A CA 1
ATOM 2826 C C . GLY A 1 401 ? -35.044 14.626 22.738 1.00 66.56 401 GLY A C 1
ATOM 2827 O O . GLY A 1 401 ? -35.428 15.755 23.107 1.00 66.56 401 GLY A O 1
#

Secondary structure (DSSP, 8-state):
--HHHHHHHTS--SHHHHHHHHHHHHHHHHHHHHHHHHHHHHT--SHHHHS-------SSSS-------TTTTB-HHHHSTTTHHHHHHHHHHTHHHHHHHHHHHTTTTHHHHHHHHHHHHHTT--HHHHHHHHHHHHHHHHHHHHHHHHHHHHHHHIIIIISSPTT-B-S----TTHHHHHHHHHHHHHHHHHHHHHHS------SS-------PPPHHHHHHHHHHHHHHHHHHHHTT---HHHHHHHHHHHHHHHHHHHHHHHHHHTTS---S-TTTHHHHHHHHHHHHHHTS--S-HHHHHHHHHHHHH-HHHHHHHHHHHHHHHHHHHHHHHHHHHHHS--TT--GGGHHHHHHHHHHHHHHHHHHHHHHHHHHHHHHHHHHHHHHHHHHHHHTT-